Protein 8J2N (pdb70)

Radius of gyration: 27.33 Å; Cα contacts (8 Å, |Δi|>4): 962; chains: 2; bounding box: 50×62×79 Å

Organism: Mycobacterium tuberculosis (strain ATCC 25618 / H37Rv) (NCBI:txid83332)

InterPro domains:
  IPR021520 Stealth protein CR2, conserved region 2 [PF11380] (239-343)
  IPR031356 Stealth protein CR4, conserved region 4 [PF17103] (465-518)
  IPR031357 Stealth protein CR3, conserved region 3 [PF17102] (389-435)
  IPR031358 Stealth protein CR1, conserved region 1 [PF17101] (201-221)
  IPR047141 Stealth family [PTHR24045] (118-346)

Nearest PDB structures (foldseek):
  8j2n-assembly1_A  TM=1.004E+00  e=1.298E-56  Mycobacterium tuberculosis H37Rv
  8j2n-assembly2_B  TM=9.864E-01  e=3.674E-50  Mycobacterium tuberculosis H37Rv
  7sj2-assembly1_B  TM=8.442E-01  e=7.231E-21  Danio rerio
  7s6n-assembly1_B  TM=8.326E-01  e=3.386E-21  Danio rerio
  7sj2-assembly1_A  TM=7.716E-01  e=1.752E-20  Danio rerio

B-factor: mean 22.97, std 6.79, range [11.3, 56.56]

Sequence (502 aa):
FDIDMVFSWVDIDELKYALRSVNMFAPWIRRIFIATDSTPPPWLAEHPKITIVRAEDHFSDRSALPTYNSHAVESQLHHIPGLSEHFLYSNDDMFFGRPLKASMFFSPGGVTRFIELEHTAVPLRKSVLIEMEREFPEEFARTAASPFRSDTDISVTNSFYHYYALMTGRAVPQEKAKVLYVDTTSYAGLRLLPKLRKHRGYDFFCLNDGFPEVPAAQRAERVVSFLERYFPIPAPWEKFDIDMVFSWVDIDELKYALRSVNMFAPWIRRIFIATDSTPPPWLAEHPKITIVRAEDHFSDRSALPTYNSHAVESQLHHIPGLSEHFLYSNDDMFFGRPLKASMFFSPGGVTRFIEAENAARVNRQLLFDRFGQVITRHLEHTAVPLRKSVLIEMEREFPEEFARTAASPFRSDTDISVTNSFYHYYALMTGRAVPQEKAKVLYVDTTSYAGLRLLPKLRKHRGYDFFCLNDGSFPEVPAAQRAERVVSFLERYFPIPAPWEK

Structure (mmCIF, N/CA/C/O backbone):
data_8J2N
#
_entry.id   8J2N
#
_cell.length_a   79.880
_cell.length_b   41.730
_cell.length_c   100.440
_cell.angle_alpha   90.00
_cell.angle_beta   93.64
_cell.angle_gamma   90.00
#
_symmetry.space_group_name_H-M   'P 1 21 1'
#
loop_
_entity.id
_entity.type
_entity.pdbx_description
1 polymer 'Exopolysaccharide phosphotransferase CpsY'
2 water water
#
loop_
_atom_site.group_PDB
_atom_site.id
_atom_site.type_symbol
_atom_site.label_atom_id
_atom_site.label_alt_id
_atom_site.label_comp_id
_atom_site.label_asym_id
_atom_site.label_entity_id
_atom_site.label_seq_id
_atom_site.pdbx_PDB_ins_code
_atom_site.Cartn_x
_atom_site.Cartn_y
_atom_site.Cartn_z
_atom_site.occupancy
_atom_site.B_iso_or_equiv
_atom_site.auth_seq_id
_atom_site.auth_comp_id
_atom_site.auth_asym_id
_atom_site.auth_atom_id
_atom_site.pdbx_PDB_model_num
ATOM 1 N N . PHE A 1 1 ? 35.459 -11.812 33.505 1.00 20.43 201 PHE A N 1
ATOM 2 C CA . PHE A 1 1 ? 35.659 -10.558 34.229 1.00 15.63 201 PHE A CA 1
ATOM 3 C C . PHE A 1 1 ? 34.870 -10.560 35.548 1.00 15.37 201 PHE A C 1
ATOM 4 O O . PHE A 1 1 ? 33.883 -11.272 35.657 1.00 19.81 201 PHE A O 1
ATOM 12 N N . ASP A 1 2 ? 35.310 -9.747 36.517 1.00 15.70 202 ASP A N 1
ATOM 13 C CA . ASP A 1 2 ? 34.612 -9.603 37.794 1.00 15.87 202 ASP A CA 1
ATOM 14 C C . ASP A 1 2 ? 33.288 -8.851 37.633 1.00 16.24 202 ASP A C 1
ATOM 15 O O . ASP A 1 2 ? 33.166 -7.909 36.842 1.00 16.36 202 ASP A O 1
ATOM 20 N N . ILE A 1 3 ? 32.305 -9.229 38.445 1.00 14.93 203 ILE A N 1
ATOM 21 C CA . ILE A 1 3 ? 31.058 -8.466 38.533 1.00 14.25 203 ILE A CA 1
ATOM 22 C C . ILE A 1 3 ? 30.766 -8.180 39.999 1.00 16.52 203 ILE A C 1
ATOM 23 O O . ILE A 1 3 ? 30.551 -9.115 40.785 1.00 15.43 203 ILE A O 1
ATOM 28 N N . ASP A 1 4 ? 30.707 -6.893 40.357 1.00 14.42 204 ASP A N 1
ATOM 29 C CA . ASP A 1 4 ? 30.328 -6.439 41.692 1.00 15.77 204 ASP A CA 1
ATOM 30 C C . ASP A 1 4 ? 28.869 -5.992 41.704 1.00 14.69 204 ASP A C 1
ATOM 31 O O . ASP A 1 4 ? 28.210 -5.887 40.667 1.00 14.03 204 ASP A O 1
ATOM 36 N N . MET A 1 5 ? 28.359 -5.741 42.913 1.00 16.18 205 MET A N 1
ATOM 37 C CA . MET A 1 5 ? 27.017 -5.211 43.142 1.00 15.60 205 MET A CA 1
ATOM 38 C C . MET A 1 5 ? 27.087 -4.022 44.087 1.00 14.20 205 MET A C 1
ATOM 39 O O . MET A 1 5 ? 27.834 -4.045 45.071 1.00 15.46 205 MET A O 1
ATOM 44 N N . VAL A 1 6 ? 26.297 -2.994 43.801 1.00 15.13 206 VAL A N 1
ATOM 45 C CA . VAL A 1 6 ? 26.158 -1.845 44.687 1.00 14.18 206 VAL A CA 1
ATOM 46 C C . VAL A 1 6 ? 24.689 -1.709 45.059 1.00 13.50 206 VAL A C 1
ATOM 47 O O . VAL A 1 6 ? 23.838 -1.612 44.166 1.00 13.90 206 VAL A O 1
ATOM 51 N N . PHE A 1 7 ? 24.394 -1.680 46.362 1.00 13.94 207 PHE A N 1
ATOM 52 C CA . PHE A 1 7 ? 23.067 -1.339 46.873 1.00 13.80 207 PHE A CA 1
ATOM 53 C C . PHE A 1 7 ? 23.101 0.059 47.478 1.00 15.52 207 PHE A C 1
ATOM 54 O O . PHE A 1 7 ? 23.997 0.366 48.264 1.00 18.50 207 PHE A O 1
ATOM 62 N N . SER A 1 8 ? 22.121 0.887 47.145 1.00 14.71 208 SER A N 1
ATOM 63 C CA . SER A 1 8 ? 21.900 2.099 47.933 1.00 16.46 208 SER A CA 1
ATOM 64 C C . SER A 1 8 ? 20.965 1.772 49.094 1.00 20.60 208 SER A C 1
ATOM 65 O O . SER A 1 8 ? 20.122 0.872 49.010 1.00 17.86 208 SER A O 1
ATOM 68 N N . TRP A 1 9 ? 21.143 2.486 50.202 1.00 18.34 209 TRP A N 1
ATOM 69 C CA . TRP A 1 9 ? 20.381 2.175 51.402 1.00 19.29 209 TRP A CA 1
ATOM 70 C C . TRP A 1 9 ? 20.316 3.404 52.287 1.00 20.66 209 TRP A C 1
ATOM 71 O O . TRP A 1 9 ? 21.298 4.139 52.400 1.00 20.03 209 TRP A O 1
ATOM 82 N N . VAL A 1 10 ? 19.159 3.616 52.911 1.00 20.74 210 VAL A N 1
ATOM 83 C CA . VAL A 1 10 ? 19.025 4.602 53.973 1.00 22.95 210 VAL A CA 1
ATOM 84 C C . VAL A 1 10 ? 18.243 3.949 55.103 1.00 26.11 210 VAL A C 1
ATOM 85 O O . VAL A 1 10 ? 17.267 3.231 54.856 1.00 26.05 210 VAL A O 1
ATOM 89 N N . ASP A 1 11 ? 18.705 4.145 56.332 1.00 26.16 211 ASP A N 1
ATOM 90 C CA . ASP A 1 11 ? 18.001 3.585 57.478 1.00 29.71 211 ASP A CA 1
ATOM 91 C C . ASP A 1 11 ? 16.669 4.311 57.650 1.00 32.44 211 ASP A C 1
ATOM 92 O O . ASP A 1 11 ? 16.653 5.511 57.901 1.00 36.85 211 ASP A O 1
ATOM 97 N N . ILE A 1 43 ? 11.362 -4.372 59.171 1.00 37.79 243 ILE A N 1
ATOM 98 C CA . ILE A 1 43 ? 11.340 -5.353 58.087 1.00 36.40 243 ILE A CA 1
ATOM 99 C C . ILE A 1 43 ? 12.758 -5.763 57.648 1.00 36.13 243 ILE A C 1
ATOM 100 O O . ILE A 1 43 ? 12.988 -6.930 57.305 1.00 37.73 243 ILE A O 1
ATOM 105 N N . ASP A 1 44 ? 13.701 -4.816 57.680 1.00 36.65 244 ASP A N 1
ATOM 106 C CA . ASP A 1 44 ? 15.081 -5.044 57.230 1.00 34.37 244 ASP A CA 1
ATOM 107 C C . ASP A 1 44 ? 15.131 -5.601 55.807 1.00 24.81 244 ASP A C 1
ATOM 108 O O . ASP A 1 44 ? 15.754 -6.633 55.547 1.00 24.62 244 ASP A O 1
ATOM 113 N N . GLU A 1 45 ? 14.491 -4.893 54.871 1.00 24.07 245 GLU A N 1
ATOM 114 C CA . GLU A 1 45 ? 14.484 -5.342 53.481 1.00 24.37 245 GLU A CA 1
ATOM 115 C C . GLU A 1 45 ? 15.896 -5.614 52.963 1.00 20.19 245 GLU A C 1
ATOM 116 O O . GLU A 1 45 ? 16.124 -6.599 52.247 1.00 17.79 245 GLU A O 1
ATOM 122 N N . LEU A 1 46 ? 16.866 -4.771 53.336 1.00 18.29 246 LEU A N 1
ATOM 123 C CA . LEU A 1 46 ? 18.226 -4.944 52.810 1.00 16.67 246 LEU A CA 1
ATOM 124 C C . LEU A 1 46 ? 18.820 -6.290 53.219 1.00 18.85 246 LEU A C 1
ATOM 125 O O . LEU A 1 46 ? 19.522 -6.933 52.428 1.00 16.90 246 LEU A O 1
ATOM 130 N N . LYS A 1 47 ? 18.554 -6.734 54.452 1.00 17.63 247 LYS A N 1
ATOM 131 C CA . LYS A 1 47 ? 19.047 -8.036 54.890 1.00 18.36 247 LYS A CA 1
ATOM 132 C C . LYS A 1 47 ? 18.623 -9.129 53.919 1.00 15.95 247 LYS A C 1
ATOM 133 O O . LYS A 1 47 ? 19.437 -9.973 53.518 1.00 17.94 247 LYS A O 1
ATOM 139 N N . TYR A 1 48 ? 17.359 -9.101 53.494 1.00 17.01 248 TYR A N 1
ATOM 140 C CA . TYR A 1 48 ? 16.842 -10.145 52.623 1.00 17.30 248 TYR A CA 1
ATOM 141 C C . TYR A 1 48 ? 17.250 -9.930 51.175 1.00 16.95 248 TYR A C 1
ATOM 142 O O . TYR A 1 48 ? 17.488 -10.907 50.459 1.00 16.64 248 TYR A O 1
ATOM 151 N N . ALA A 1 49 ? 17.360 -8.673 50.728 1.00 15.80 249 ALA A N 1
ATOM 152 C CA . ALA A 1 49 ? 17.904 -8.428 49.395 1.00 15.52 249 ALA A CA 1
ATOM 153 C C . ALA A 1 49 ? 19.330 -8.960 49.290 1.00 17.34 249 ALA A C 1
ATOM 154 O O . ALA A 1 49 ? 19.714 -9.547 48.269 1.00 15.88 249 ALA A O 1
ATOM 156 N N . LEU A 1 50 ? 20.125 -8.800 50.352 1.00 15.65 250 LEU A N 1
ATOM 157 C CA . LEU A 1 50 ? 21.474 -9.361 50.333 1.00 16.67 250 LEU A CA 1
ATOM 158 C C . LEU A 1 50 ? 21.440 -10.894 50.381 1.00 16.87 250 LEU A C 1
ATOM 159 O O . LEU A 1 50 ? 22.258 -11.555 49.733 1.00 14.98 250 LEU A O 1
ATOM 164 N N . ARG A 1 51 ? 20.504 -11.481 51.141 1.00 15.23 251 ARG A N 1
ATOM 165 C CA . ARG A 1 51 ? 20.351 -12.934 51.101 1.00 15.48 251 ARG A CA 1
ATOM 166 C C . ARG A 1 51 ? 20.034 -13.411 49.693 1.00 15.44 251 ARG A C 1
ATOM 167 O O . ARG A 1 51 ? 20.501 -14.475 49.273 1.00 16.77 251 ARG A O 1
ATOM 175 N N . SER A 1 52 ? 19.230 -12.639 48.948 1.00 14.00 252 SER A N 1
ATOM 176 C CA . SER A 1 52 ? 18.879 -13.063 47.601 1.00 14.11 252 SER A CA 1
ATOM 177 C C . SER A 1 52 ? 20.108 -13.066 46.698 1.00 14.86 252 SER A C 1
ATOM 178 O O . SER A 1 52 ? 20.219 -13.927 45.819 1.00 14.81 252 SER A O 1
ATOM 181 N N . VAL A 1 53 ? 21.058 -12.152 46.929 1.00 14.08 253 VAL A N 1
ATOM 182 C CA . VAL A 1 53 ? 22.322 -12.207 46.186 1.00 14.41 253 VAL A CA 1
ATOM 183 C C . VAL A 1 53 ? 23.164 -13.410 46.613 1.00 16.08 253 VAL A C 1
ATOM 184 O O . VAL A 1 53 ? 23.714 -14.135 45.771 1.00 15.79 253 VAL A O 1
ATOM 188 N N . ASN A 1 54 ? 23.314 -13.622 47.924 1.00 16.65 254 ASN A N 1
ATOM 189 C CA . ASN A 1 54 ? 24.087 -14.775 48.399 1.00 16.23 254 ASN A CA 1
ATOM 190 C C . ASN A 1 54 ? 23.532 -16.092 47.860 1.00 17.11 254 ASN A C 1
ATOM 191 O O . ASN A 1 54 ? 24.294 -17.017 47.539 1.00 18.58 254 ASN A O 1
ATOM 196 N N . MET A 1 55 ? 22.199 -16.199 47.758 1.00 18.04 255 MET A N 1
ATOM 197 C CA . MET A 1 55 ? 21.565 -17.440 47.335 1.00 17.01 255 MET A CA 1
ATOM 198 C C . MET A 1 55 ? 21.594 -17.602 45.822 1.00 16.95 255 MET A C 1
ATOM 199 O O . MET A 1 55 ? 21.894 -18.694 45.318 1.00 18.36 255 MET A O 1
ATOM 204 N N . PHE A 1 56 ? 21.311 -16.532 45.075 1.00 14.62 256 PHE A N 1
ATOM 205 C CA . PHE A 1 56 ? 20.970 -16.651 43.669 1.00 13.56 256 PHE A CA 1
ATOM 206 C C . PHE A 1 56 ? 21.969 -16.016 42.707 1.00 14.99 256 PHE A C 1
ATOM 207 O O . PHE A 1 56 ? 21.822 -16.202 41.493 1.00 13.82 256 PHE A O 1
ATOM 215 N N . ALA A 1 57 ? 22.958 -15.271 43.204 1.00 14.84 257 ALA A N 1
ATOM 216 C CA . ALA A 1 57 ? 24.016 -14.689 42.372 1.00 12.98 257 ALA A CA 1
ATOM 217 C C . ALA A 1 57 ? 25.361 -14.907 43.066 1.00 16.05 257 ALA A C 1
ATOM 218 O O . ALA A 1 57 ? 26.066 -13.955 43.422 1.00 16.20 257 ALA A O 1
ATOM 220 N N . PRO A 1 58 ? 25.768 -16.170 43.248 1.00 17.20 258 PRO A N 1
ATOM 221 C CA . PRO A 1 58 ? 27.033 -16.432 43.959 1.00 18.51 258 PRO A CA 1
ATOM 222 C C . PRO A 1 58 ? 28.255 -15.951 43.201 1.00 19.72 258 PRO A C 1
ATOM 223 O O . PRO A 1 58 ? 29.330 -15.817 43.801 1.00 22.69 258 PRO A O 1
ATOM 227 N N . TRP A 1 59 ? 28.117 -15.670 41.907 1.00 16.93 259 TRP A N 1
ATOM 228 C CA . TRP A 1 59 ? 29.219 -15.179 41.089 1.00 18.30 259 TRP A CA 1
ATOM 229 C C . TRP A 1 59 ? 29.543 -13.712 41.350 1.00 19.92 259 TRP A C 1
ATOM 230 O O . TRP A 1 59 ? 30.529 -13.207 40.796 1.00 20.92 259 TRP A O 1
ATOM 241 N N . ILE A 1 60 ? 28.756 -13.013 42.175 1.00 17.85 260 ILE A N 1
ATOM 242 C CA . ILE A 1 60 ? 29.077 -11.628 42.508 1.00 15.16 260 ILE A CA 1
ATOM 243 C C . ILE A 1 60 ? 30.333 -11.591 43.372 1.00 19.45 260 ILE A C 1
ATOM 244 O O . ILE A 1 60 ? 30.464 -12.355 44.341 1.00 19.57 260 ILE A O 1
ATOM 249 N N . ARG A 1 61 ? 31.264 -10.694 43.026 1.00 16.19 261 ARG A N 1
ATOM 250 C CA . ARG A 1 61 ? 32.540 -10.597 43.741 1.00 14.71 261 ARG A CA 1
ATOM 251 C C . ARG A 1 61 ? 32.420 -9.770 45.020 1.00 18.91 261 ARG A C 1
ATOM 252 O O . ARG A 1 61 ? 32.442 -10.311 46.130 1.00 21.91 261 ARG A O 1
ATOM 260 N N . ARG A 1 62 ? 32.338 -8.449 44.881 1.00 15.96 262 ARG A N 1
ATOM 261 C CA . ARG A 1 62 ? 32.193 -7.530 46.006 1.00 17.19 262 ARG A CA 1
ATOM 262 C C . ARG A 1 62 ? 30.779 -6.961 46.030 1.00 16.75 262 ARG A C 1
ATOM 263 O O . ARG A 1 62 ? 30.204 -6.675 44.974 1.00 16.63 262 ARG A O 1
ATOM 271 N N . ILE A 1 63 ? 30.244 -6.755 47.233 1.00 15.56 263 ILE A N 1
ATOM 272 C CA . ILE A 1 63 ? 28.999 -6.013 47.426 1.00 16.53 263 ILE A CA 1
ATOM 273 C C . ILE A 1 63 ? 29.321 -4.719 48.157 1.00 17.22 263 ILE A C 1
ATOM 274 O O . ILE A 1 63 ? 29.872 -4.745 49.266 1.00 20.02 263 ILE A O 1
ATOM 279 N N . PHE A 1 64 ? 28.974 -3.590 47.544 1.00 17.31 264 PHE A N 1
ATOM 280 C CA . PHE A 1 64 ? 29.123 -2.281 48.160 1.00 17.49 264 PHE A CA 1
ATOM 281 C C . PHE A 1 64 ? 27.755 -1.798 48.627 1.00 15.98 264 PHE A C 1
ATOM 282 O O . PHE A 1 64 ? 26.764 -1.948 47.908 1.00 17.24 264 PHE A O 1
ATOM 290 N N . ILE A 1 65 ? 27.693 -1.217 49.823 1.00 17.82 265 ILE A N 1
ATOM 291 C CA . ILE A 1 65 ? 26.466 -0.583 50.304 1.00 15.67 265 ILE A CA 1
ATOM 292 C C . ILE A 1 65 ? 26.731 0.909 50.343 1.00 18.39 265 ILE A C 1
ATOM 293 O O . ILE A 1 65 ? 27.521 1.383 51.163 1.00 19.79 265 ILE A O 1
ATOM 298 N N . ALA A 1 66 ? 26.098 1.635 49.438 1.00 16.78 266 ALA A N 1
ATOM 299 C CA . ALA A 1 66 ? 26.293 3.074 49.309 1.00 15.86 266 ALA A CA 1
ATOM 300 C C . ALA A 1 66 ? 25.305 3.729 50.263 1.00 19.03 266 ALA A C 1
ATOM 301 O O . ALA A 1 66 ? 24.100 3.791 49.990 1.00 18.38 266 ALA A O 1
ATOM 303 N N . THR A 1 67 ? 25.814 4.216 51.392 1.00 18.33 267 THR A N 1
ATOM 304 C CA . THR A 1 67 ? 24.923 4.737 52.418 1.00 20.26 267 THR A CA 1
ATOM 305 C C . THR A 1 67 ? 25.677 5.703 53.314 1.00 22.10 267 THR A C 1
ATOM 306 O O . THR A 1 67 ? 26.881 5.563 53.527 1.00 21.01 267 THR A O 1
ATOM 310 N N . ASP A 1 68 ? 24.934 6.666 53.859 1.00 23.31 268 ASP A N 1
ATOM 311 C CA . ASP A 1 68 ? 25.443 7.545 54.900 1.00 24.59 268 ASP A CA 1
ATOM 312 C C . ASP A 1 68 ? 24.857 7.203 56.268 1.00 27.94 268 ASP A C 1
ATOM 313 O O . ASP A 1 68 ? 25.115 7.917 57.243 1.00 28.33 268 ASP A O 1
ATOM 318 N N . SER A 1 69 ? 24.081 6.128 56.362 1.00 23.51 269 SER A N 1
ATOM 319 C CA . SER A 1 69 ? 23.472 5.710 57.617 1.00 26.56 269 SER A CA 1
ATOM 320 C C . SER A 1 69 ? 24.432 4.846 58.430 1.00 24.09 269 SER A C 1
ATOM 321 O O . SER A 1 69 ? 25.378 4.258 57.907 1.00 27.49 269 SER A O 1
ATOM 324 N N . THR A 1 70 ? 24.170 4.764 59.732 1.00 26.44 270 THR A N 1
ATOM 325 C CA . THR A 1 70 ? 24.862 3.783 60.555 1.00 27.54 270 THR A CA 1
ATOM 326 C C . THR A 1 70 ? 24.553 2.385 60.025 1.00 27.52 270 THR A C 1
ATOM 327 O O . THR A 1 70 ? 23.386 2.091 59.728 1.00 28.68 270 THR A O 1
ATOM 331 N N . PRO A 1 71 ? 25.549 1.513 59.881 1.00 29.65 271 PRO A N 1
ATOM 332 C CA . PRO A 1 71 ? 25.276 0.176 59.365 1.00 29.01 271 PRO A CA 1
ATOM 333 C C . PRO A 1 71 ? 24.260 -0.542 60.231 1.00 28.55 271 PRO A C 1
ATOM 334 O O . PRO A 1 71 ? 24.202 -0.333 61.457 1.00 28.38 271 PRO A O 1
ATOM 338 N N . PRO A 1 72 ? 23.439 -1.403 59.634 1.00 28.89 272 PRO A N 1
ATOM 339 C CA . PRO A 1 72 ? 22.416 -2.095 60.413 1.00 29.06 272 PRO A CA 1
ATOM 340 C C . PRO A 1 72 ? 23.057 -2.968 61.474 1.00 28.08 272 PRO A C 1
ATOM 341 O O . PRO A 1 72 ? 24.168 -3.497 61.281 1.00 29.00 272 PRO A O 1
ATOM 345 N N . PRO A 1 73 ? 22.371 -3.178 62.603 1.00 29.10 273 PRO A N 1
ATOM 346 C CA . PRO A 1 73 ? 22.992 -3.937 63.698 1.00 29.90 273 PRO A CA 1
ATOM 347 C C . PRO A 1 73 ? 23.230 -5.398 63.371 1.00 28.54 273 PRO A C 1
ATOM 348 O O . PRO A 1 73 ? 24.095 -6.016 64.003 1.00 32.54 273 PRO A O 1
ATOM 352 N N . TRP A 1 74 ? 22.509 -5.969 62.405 1.00 29.73 274 TRP A N 1
ATOM 353 C CA . TRP A 1 74 ? 22.687 -7.370 62.029 1.00 28.06 274 TRP A CA 1
ATOM 354 C C . TRP A 1 74 ? 23.881 -7.590 61.106 1.00 28.39 274 TRP A C 1
ATOM 355 O O . TRP A 1 74 ? 24.195 -8.739 60.787 1.00 28.38 274 TRP A O 1
ATOM 366 N N . LEU A 1 75 ? 24.557 -6.526 60.682 1.00 27.17 275 LEU A N 1
ATOM 367 C CA . LEU A 1 75 ? 25.597 -6.608 59.666 1.00 24.13 275 LEU A CA 1
ATOM 368 C C . LEU A 1 75 ? 26.962 -6.696 60.336 1.00 29.17 275 LEU A C 1
ATOM 369 O O . LEU A 1 75 ? 27.379 -5.762 61.028 1.00 32.45 275 LEU A O 1
ATOM 374 N N . ALA A 1 76 ? 27.656 -7.805 60.119 1.00 29.63 276 ALA A N 1
ATOM 375 C CA . ALA A 1 76 ? 29.015 -7.957 60.610 1.00 29.95 276 ALA A CA 1
ATOM 376 C C . ALA A 1 76 ? 30.015 -7.433 59.587 1.00 33.28 276 ALA A C 1
ATOM 377 O O . ALA A 1 76 ? 29.706 -7.254 58.407 1.00 29.55 276 ALA A O 1
ATOM 379 N N . GLU A 1 77 ? 31.228 -7.174 60.060 1.00 34.23 277 GLU A N 1
ATOM 380 C CA . GLU A 1 77 ? 32.326 -6.906 59.146 1.00 33.18 277 GLU A CA 1
ATOM 381 C C . GLU A 1 77 ? 32.640 -8.179 58.373 1.00 29.18 277 GLU A C 1
ATOM 382 O O . GLU A 1 77 ? 32.662 -9.276 58.936 1.00 33.30 277 GLU A O 1
ATOM 388 N N . HIS A 1 78 ? 32.848 -8.035 57.066 1.00 30.43 278 HIS A N 1
ATOM 389 C CA . HIS A 1 78 ? 33.046 -9.191 56.210 1.00 24.29 278 HIS A CA 1
ATOM 390 C C . HIS A 1 78 ? 33.770 -8.736 54.957 1.00 23.97 278 HIS A C 1
ATOM 391 O O . HIS A 1 78 ? 33.438 -7.668 54.428 1.00 26.59 278 HIS A O 1
ATOM 398 N N . PRO A 1 79 ? 34.736 -9.506 54.452 1.00 25.52 279 PRO A N 1
ATOM 399 C CA . PRO A 1 79 ? 35.489 -9.056 53.262 1.00 22.64 279 PRO A CA 1
ATOM 400 C C . PRO A 1 79 ? 34.613 -8.806 52.044 1.00 25.14 279 PRO A C 1
ATOM 401 O O . PRO A 1 79 ? 34.962 -7.965 51.202 1.00 25.22 279 PRO A O 1
ATOM 405 N N . LYS A 1 80 ? 33.464 -9.482 51.939 1.00 22.29 280 LYS A N 1
ATOM 406 C CA . LYS A 1 80 ? 32.599 -9.310 50.781 1.00 24.53 280 LYS A CA 1
ATOM 407 C C . LYS A 1 80 ? 31.795 -8.008 50.817 1.00 24.93 280 LYS A C 1
ATOM 408 O O . LYS A 1 80 ? 31.321 -7.566 49.766 1.00 24.71 280 LYS A O 1
ATOM 414 N N . ILE A 1 81 ? 31.652 -7.368 51.977 1.00 20.92 281 ILE A N 1
ATOM 415 C CA . ILE A 1 81 ? 30.796 -6.192 52.132 1.00 19.03 281 ILE A CA 1
ATOM 416 C C . ILE A 1 81 ? 31.669 -4.970 52.363 1.00 20.21 281 ILE A C 1
ATOM 417 O O . ILE A 1 81 ? 32.562 -4.996 53.217 1.00 23.44 281 ILE A O 1
ATOM 422 N N . THR A 1 82 ? 31.380 -3.889 51.642 1.00 18.44 282 THR A N 1
ATOM 423 C CA . THR A 1 82 ? 32.052 -2.612 51.837 1.00 20.26 282 THR A CA 1
ATOM 424 C C . THR A 1 82 ? 31.007 -1.515 51.972 1.00 22.00 282 THR A C 1
ATOM 425 O O . THR A 1 82 ? 30.146 -1.375 51.099 1.00 21.12 282 THR A O 1
ATOM 429 N N . ILE A 1 83 ? 31.079 -0.744 53.060 1.00 20.29 283 ILE A N 1
ATOM 430 C CA . ILE A 1 83 ? 30.220 0.424 53.252 1.00 19.74 283 ILE A CA 1
ATOM 431 C C . ILE A 1 83 ? 30.895 1.630 52.617 1.00 21.71 283 ILE A C 1
ATOM 432 O O . ILE A 1 83 ? 32.073 1.903 52.882 1.00 24.47 283 ILE A O 1
ATOM 437 N N . VAL A 1 84 ? 30.148 2.364 51.791 1.00 20.33 284 VAL A N 1
ATOM 438 C CA . VAL A 1 84 ? 30.672 3.496 51.027 1.00 20.87 284 VAL A CA 1
ATOM 439 C C . VAL A 1 84 ? 29.814 4.718 51.330 1.00 21.19 284 VAL A C 1
ATOM 440 O O . VAL A 1 84 ? 28.674 4.814 50.859 1.00 20.49 284 VAL A O 1
ATOM 444 N N . ARG A 1 85 ? 30.362 5.666 52.094 1.00 22.83 285 ARG A N 1
ATOM 445 C CA . ARG A 1 85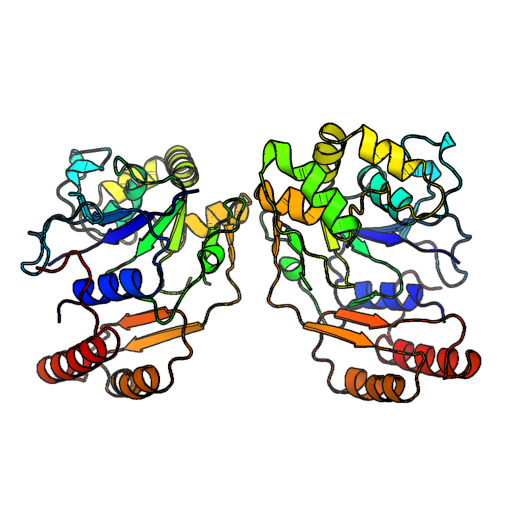 ? 29.670 6.925 52.314 1.00 23.70 285 ARG A CA 1
ATOM 446 C C . ARG A 1 85 ? 29.818 7.809 51.079 1.00 20.39 285 ARG A C 1
ATOM 447 O O . ARG A 1 85 ? 30.699 7.590 50.245 1.00 19.44 285 ARG A O 1
ATOM 455 N N . ALA A 1 86 ? 28.926 8.796 50.954 1.00 20.80 286 ALA A N 1
ATOM 456 C CA . ALA A 1 86 ? 28.964 9.686 49.795 1.00 21.24 286 ALA A CA 1
ATOM 457 C C . ALA A 1 86 ? 30.330 10.353 49.662 1.00 22.77 286 ALA A C 1
ATOM 458 O O . ALA A 1 86 ? 30.860 10.494 48.550 1.00 21.44 286 ALA A O 1
ATOM 460 N N . GLU A 1 87 ? 30.935 10.728 50.794 1.00 23.72 287 GLU A N 1
ATOM 461 C CA . GLU A 1 87 ? 32.245 11.376 50.774 1.00 25.21 287 GLU A CA 1
ATOM 462 C C . GLU A 1 87 ? 33.354 10.463 50.269 1.00 26.14 287 GLU A C 1
ATOM 463 O O . GLU A 1 87 ? 34.413 10.966 49.880 1.00 25.63 287 GLU A O 1
ATOM 469 N N . ASP A 1 88 ? 33.145 9.141 50.272 1.00 23.42 288 ASP A N 1
ATOM 470 C CA . ASP A 1 88 ? 34.132 8.203 49.759 1.00 23.77 288 ASP A CA 1
ATOM 471 C C . ASP A 1 88 ? 34.148 8.108 48.240 1.00 21.73 288 ASP A C 1
ATOM 472 O O . ASP A 1 88 ? 35.111 7.560 47.689 1.00 24.54 288 ASP A O 1
ATOM 477 N N . HIS A 1 89 ? 33.134 8.612 47.537 1.00 20.86 289 HIS A N 1
ATOM 478 C CA . HIS A 1 89 ? 33.163 8.486 46.087 1.00 20.23 289 HIS A CA 1
ATOM 479 C C . HIS A 1 89 ? 32.669 9.702 45.312 1.00 23.82 289 HIS A C 1
ATOM 480 O O . HIS A 1 89 ? 32.780 9.697 44.087 1.00 24.91 289 HIS A O 1
ATOM 487 N N . PHE A 1 90 ? 32.176 10.756 45.958 1.00 19.16 290 PHE A N 1
ATOM 488 C CA . PHE A 1 90 ? 31.695 11.895 45.185 1.00 21.33 290 PHE A CA 1
ATOM 489 C C . PHE A 1 90 ? 32.861 12.706 44.617 1.00 24.78 290 PHE A C 1
ATOM 490 O O . PHE A 1 90 ? 33.905 12.850 45.255 1.00 25.10 290 PHE A O 1
ATOM 498 N N . SER A 1 91 ? 32.676 13.223 43.397 1.00 24.49 291 SER A N 1
ATOM 499 C CA . SER A 1 91 ? 33.668 14.122 42.805 1.00 32.34 291 SER A CA 1
ATOM 500 C C . SER A 1 91 ? 33.811 15.401 43.619 1.00 32.60 291 SER A C 1
ATOM 501 O O . SER A 1 91 ? 34.927 15.853 43.901 1.00 40.78 291 SER A O 1
ATOM 504 N N . ASP A 1 92 ? 32.688 16.017 43.977 1.00 34.03 292 ASP A N 1
ATOM 505 C CA . ASP A 1 92 ? 32.661 17.351 44.563 1.00 38.34 292 ASP A CA 1
ATOM 506 C C . ASP A 1 92 ? 32.065 17.286 45.960 1.00 38.37 292 ASP A C 1
ATOM 507 O O . ASP A 1 92 ? 30.907 16.890 46.126 1.00 40.07 292 ASP A O 1
ATOM 512 N N . ARG A 1 93 ? 32.845 17.701 46.961 1.00 40.71 293 ARG A N 1
ATOM 513 C CA . ARG A 1 93 ? 32.325 17.734 48.323 1.00 42.90 293 ARG A CA 1
ATOM 514 C C . ARG A 1 93 ? 31.254 18.799 48.513 1.00 42.16 293 ARG A C 1
ATOM 515 O O . ARG A 1 93 ? 30.424 18.667 49.420 1.00 46.10 293 ARG A O 1
ATOM 523 N N . SER A 1 94 ? 31.258 19.849 47.689 1.00 44.35 294 SER A N 1
ATOM 524 C CA . SER A 1 94 ? 30.189 20.843 47.742 1.00 43.36 294 SER A CA 1
ATOM 525 C C . SER A 1 94 ? 28.819 20.202 47.557 1.00 45.57 294 SER A C 1
ATOM 526 O O . SER A 1 94 ? 27.832 20.664 48.142 1.00 48.37 294 SER A O 1
ATOM 529 N N . ALA A 1 95 ? 28.743 19.135 46.756 1.00 41.98 295 ALA A N 1
ATOM 530 C CA . ALA A 1 95 ? 27.503 18.394 46.566 1.00 36.17 295 ALA A CA 1
ATOM 531 C C . ALA A 1 95 ? 26.982 17.769 47.853 1.00 38.68 295 ALA A C 1
ATOM 532 O O . ALA A 1 95 ? 25.816 17.355 47.896 1.00 37.87 295 ALA A O 1
ATOM 534 N N . LEU A 1 96 ? 27.807 17.696 48.901 1.00 37.42 296 LEU A N 1
ATOM 535 C CA . LEU A 1 96 ? 27.422 17.028 50.127 1.00 38.27 296 LEU A CA 1
ATOM 536 C C . LEU A 1 96 ? 27.097 18.045 51.218 1.00 39.84 296 LEU A C 1
ATOM 537 O O . LEU A 1 96 ? 27.626 19.163 51.198 1.00 43.28 296 LEU A O 1
ATOM 542 N N . PRO A 1 97 ? 26.217 17.697 52.176 1.00 40.12 297 PRO A N 1
ATOM 543 C CA . PRO A 1 97 ? 25.592 16.376 52.287 1.00 37.68 297 PRO A CA 1
ATOM 544 C C . PRO A 1 97 ? 24.478 16.181 51.268 1.00 35.35 297 PRO A C 1
ATOM 545 O O . PRO A 1 97 ? 23.905 17.164 50.783 1.00 34.65 297 PRO A O 1
ATOM 549 N N . THR A 1 98 ? 24.189 14.933 50.913 1.00 28.81 298 THR A N 1
ATOM 550 C CA . THR A 1 98 ? 23.128 14.680 49.957 1.00 28.30 298 THR A CA 1
ATOM 551 C C . THR A 1 98 ? 22.074 13.768 50.559 1.00 23.88 298 THR A C 1
ATOM 552 O O . THR A 1 98 ? 22.364 12.932 51.420 1.00 27.17 298 THR A O 1
ATOM 556 N N . TYR A 1 99 ? 20.839 13.950 50.097 1.00 21.79 299 TYR A N 1
ATOM 557 C CA . TYR A 1 99 ? 19.713 13.118 50.505 1.00 23.34 299 TYR A CA 1
ATOM 558 C C . TYR A 1 99 ? 18.990 12.597 49.271 1.00 21.13 299 TYR A C 1
ATOM 559 O O . TYR A 1 99 ? 17.795 12.297 49.312 1.00 22.95 299 TYR A O 1
ATOM 568 N N . ASN A 1 100 ? 19.721 12.476 48.164 1.00 18.23 300 ASN A N 1
ATOM 569 C CA . ASN A 1 100 ? 19.146 12.236 46.847 1.00 20.73 300 ASN A CA 1
ATOM 570 C C . ASN A 1 100 ? 19.782 10.980 46.271 1.00 19.71 300 ASN A C 1
ATOM 571 O O . ASN A 1 100 ? 20.961 10.994 45.908 1.00 18.04 300 ASN A O 1
ATOM 576 N N . SER A 1 101 ? 18.999 9.896 46.164 1.00 18.59 301 SER A N 1
ATOM 577 C CA . SER A 1 101 ? 19.545 8.683 45.563 1.00 18.27 301 SER A CA 1
ATOM 578 C C . SER A 1 101 ? 20.050 8.930 44.143 1.00 18.01 301 SER A C 1
ATOM 579 O O . SER A 1 101 ? 21.013 8.286 43.715 1.00 17.80 301 SER A O 1
ATOM 582 N N . HIS A 1 102 ? 19.444 9.873 43.405 1.00 18.77 302 HIS A N 1
ATOM 583 C CA . HIS A 1 102 ? 19.921 10.156 42.051 1.00 19.03 302 HIS A CA 1
ATOM 584 C C . HIS A 1 102 ? 21.333 10.725 42.072 1.00 18.77 302 HIS A C 1
ATOM 585 O O . HIS A 1 102 ? 22.123 10.502 41.138 1.00 17.88 302 HIS A O 1
ATOM 592 N N . ALA A 1 103 ? 21.645 11.535 43.092 1.00 17.77 303 ALA A N 1
ATOM 593 C CA . ALA A 1 103 ? 22.989 12.094 43.201 1.00 17.26 303 ALA A CA 1
ATOM 594 C C . ALA A 1 103 ? 24.006 10.985 43.427 1.00 18.41 303 ALA A C 1
ATOM 595 O O . ALA A 1 103 ? 25.046 10.944 42.764 1.00 17.42 303 ALA A O 1
ATOM 597 N N . VAL A 1 104 ? 23.712 10.068 44.359 1.00 19.12 304 VAL A N 1
ATOM 598 C CA . VAL A 1 104 ? 24.590 8.921 44.580 1.00 18.81 304 VAL A CA 1
ATOM 599 C C . VAL A 1 104 ? 24.736 8.111 43.295 1.00 14.58 304 VAL A C 1
ATOM 600 O O . VAL A 1 104 ? 25.843 7.686 42.920 1.00 16.49 304 VAL A O 1
ATOM 604 N N . GLU A 1 105 ? 23.622 7.909 42.586 1.00 16.74 305 GLU A N 1
ATOM 605 C CA . GLU A 1 105 ? 23.631 7.096 41.375 1.00 16.10 305 GLU A CA 1
ATOM 606 C C . GLU A 1 105 ? 24.502 7.713 40.291 1.00 18.45 305 GLU A C 1
ATOM 607 O O . GLU A 1 105 ? 25.113 6.994 39.497 1.00 20.28 305 GLU A O 1
ATOM 613 N N . SER A 1 106 ? 24.598 9.039 40.256 1.00 16.10 306 SER A N 1
ATOM 614 C CA . SER A 1 106 ? 25.422 9.686 39.254 1.00 17.04 306 SER A CA 1
ATOM 615 C C . SER A 1 106 ? 26.916 9.553 39.535 1.00 17.25 306 SER A C 1
ATOM 616 O O . SER A 1 106 ? 27.723 9.926 38.674 1.00 19.49 306 SER A O 1
ATOM 619 N N . GLN A 1 107 ? 27.303 9.029 40.700 1.00 16.11 307 GLN A N 1
ATOM 620 C CA . GLN A 1 107 ? 28.697 8.973 41.124 1.00 16.95 307 GLN A CA 1
ATOM 621 C C . GLN A 1 107 ? 29.167 7.548 41.412 1.00 17.38 307 GLN A C 1
ATOM 622 O O . GLN A 1 107 ? 30.249 7.369 41.979 1.00 17.00 307 GLN A O 1
ATOM 628 N N . LEU A 1 108 ? 28.375 6.532 41.044 1.00 15.76 308 LEU A N 1
ATOM 629 C CA . LEU A 1 108 ? 28.722 5.159 41.398 1.00 16.75 308 LEU A CA 1
ATOM 630 C C . LEU A 1 108 ? 30.069 4.760 40.820 1.00 17.42 308 LEU A C 1
ATOM 631 O O . LEU A 1 108 ? 30.822 3.993 41.441 1.00 15.36 308 LEU A O 1
ATOM 636 N N . HIS A 1 109 ? 30.378 5.244 39.617 1.00 15.01 309 HIS A N 1
ATOM 637 C CA . HIS A 1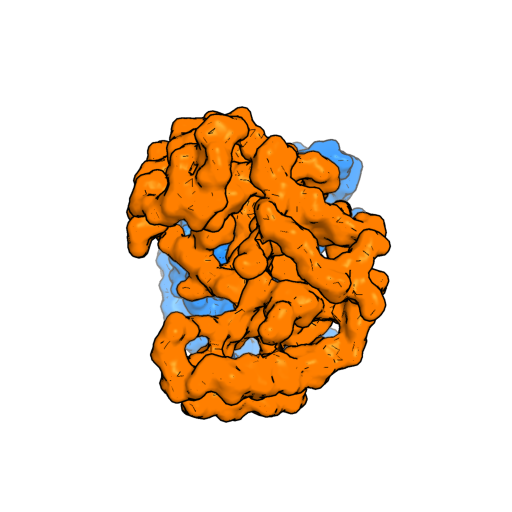 109 ? 31.580 4.774 38.935 1.00 16.68 309 HIS A CA 1
ATOM 638 C C . HIS A 1 109 ? 32.845 5.305 39.580 1.00 20.84 309 HIS A C 1
ATOM 639 O O . HIS A 1 109 ? 33.944 4.891 39.187 1.00 18.82 309 HIS A O 1
ATOM 646 N N . HIS A 1 110 ? 32.710 6.194 40.562 1.00 17.13 310 HIS A N 1
ATOM 647 C CA . HIS A 1 110 ? 33.849 6.695 41.307 1.00 16.58 310 HIS A CA 1
ATOM 648 C C . HIS A 1 110 ? 34.112 5.918 42.587 1.00 20.13 310 HIS A C 1
ATOM 649 O O . HIS A 1 110 ? 35.037 6.276 43.325 1.00 20.52 310 HIS A O 1
ATOM 656 N N . ILE A 1 111 ? 33.355 4.854 42.862 1.00 17.25 311 ILE A N 1
ATOM 657 C CA . ILE A 1 111 ? 33.580 4.074 44.074 1.00 19.38 311 ILE A CA 1
ATOM 658 C C . ILE A 1 111 ? 34.924 3.375 43.942 1.00 19.62 311 ILE A C 1
ATOM 659 O O . ILE A 1 111 ? 35.131 2.617 42.984 1.00 17.54 311 ILE A O 1
ATOM 664 N N . PRO A 1 112 ? 35.870 3.620 44.848 1.00 20.76 312 PRO A N 1
ATOM 665 C CA . PRO A 1 112 ? 37.172 2.946 44.750 1.00 20.81 312 PRO A CA 1
ATOM 666 C C . PRO A 1 112 ? 37.035 1.436 44.871 1.00 20.51 312 PRO A C 1
ATOM 667 O O . PRO A 1 112 ? 36.341 0.921 45.748 1.00 21.07 312 PRO A O 1
ATOM 671 N N . GLY A 1 113 ? 37.732 0.727 43.988 1.00 22.08 313 GLY A N 1
ATOM 672 C CA . GLY A 1 113 ? 37.734 -0.715 44.014 1.00 22.51 313 GLY A CA 1
ATOM 673 C C . GLY A 1 113 ? 36.604 -1.375 43.252 1.00 20.71 313 GLY A C 1
ATOM 674 O O . GLY A 1 113 ? 36.638 -2.596 43.075 1.00 20.33 313 GLY A O 1
ATOM 675 N N . LEU A 1 114 ? 35.614 -0.611 42.787 1.00 17.19 314 LEU A N 1
ATOM 676 C CA . LEU A 1 114 ? 34.485 -1.195 42.065 1.00 18.32 314 LEU A CA 1
ATOM 677 C C . LEU A 1 114 ? 34.955 -1.773 40.731 1.00 17.83 314 LEU A C 1
ATOM 678 O O . LEU A 1 114 ? 35.779 -1.173 40.026 1.00 17.66 314 LEU A O 1
ATOM 683 N N . SER A 1 115 ? 34.451 -2.963 40.390 1.00 15.57 315 SER A N 1
ATOM 684 C CA . SER A 1 115 ? 34.809 -3.573 39.114 1.00 14.55 315 SER A CA 1
ATOM 685 C C . SER A 1 115 ? 34.235 -2.778 37.941 1.00 17.83 315 SER A C 1
ATOM 686 O O . SER A 1 115 ? 33.262 -2.029 38.073 1.00 15.02 315 SER A O 1
ATOM 689 N N . GLU A 1 116 ? 34.864 -2.952 36.773 1.00 15.51 316 GLU A N 1
ATOM 690 C CA . GLU A 1 116 ? 34.379 -2.297 35.560 1.00 14.84 316 GLU A CA 1
ATOM 691 C C . GLU A 1 116 ? 32.932 -2.673 35.268 1.00 14.55 316 GLU A C 1
ATOM 692 O O . GLU A 1 116 ? 32.125 -1.818 34.900 1.00 14.90 316 GLU A O 1
ATOM 698 N N . HIS A 1 117 ? 32.581 -3.947 35.421 1.00 14.86 317 HIS A N 1
ATOM 699 C CA . HIS A 1 117 ? 31.219 -4.422 35.208 1.00 15.42 317 HIS A CA 1
ATOM 700 C C . HIS A 1 117 ? 30.535 -4.580 36.561 1.00 15.16 317 HIS A C 1
ATOM 701 O O . HIS A 1 117 ? 31.044 -5.300 37.426 1.00 14.68 317 HIS A O 1
ATOM 708 N N . PHE A 1 118 ? 29.388 -3.915 36.758 1.00 13.66 318 PHE A N 1
ATOM 709 C CA . PHE A 1 118 ? 28.741 -4.064 38.056 1.00 14.55 318 PHE A CA 1
ATOM 710 C C . PHE A 1 118 ? 27.232 -3.923 37.936 1.00 14.05 318 PHE A C 1
ATOM 711 O O . PHE A 1 118 ? 26.707 -3.437 36.926 1.00 13.92 318 PHE A O 1
ATOM 719 N N . LEU A 1 119 ? 26.540 -4.399 38.980 1.00 11.44 319 LEU A N 1
ATOM 720 C CA . LEU A 1 119 ? 25.104 -4.210 39.111 1.00 13.27 319 LEU A CA 1
ATOM 721 C C . LEU A 1 119 ? 24.798 -3.132 40.140 1.00 11.38 319 LEU A C 1
ATOM 722 O O . LEU A 1 119 ? 25.545 -2.930 41.102 1.00 13.47 319 LEU A O 1
ATOM 727 N N . TYR A 1 120 ? 23.660 -2.467 39.956 1.00 13.04 320 TYR A N 1
ATOM 728 C CA . TYR A 1 120 ? 23.180 -1.501 40.934 1.00 13.50 320 TYR A CA 1
ATOM 729 C C . TYR A 1 120 ? 21.738 -1.817 41.296 1.00 12.90 320 TYR A C 1
ATOM 730 O O . TYR A 1 120 ? 20.923 -2.086 40.412 1.00 14.21 320 TYR A O 1
ATOM 739 N N . SER A 1 121 ? 21.413 -1.746 42.592 1.00 12.37 321 SER A N 1
ATOM 740 C CA . SER A 1 121 ? 20.095 -2.144 43.086 1.00 12.41 321 SER A CA 1
ATOM 741 C C . SER A 1 121 ? 19.647 -1.255 44.244 1.00 16.00 321 SER A C 1
ATOM 742 O O . SER A 1 121 ? 20.471 -0.741 44.998 1.00 14.90 321 SER A O 1
ATOM 745 N N . ASN A 1 122 ? 18.325 -1.101 44.392 1.00 17.96 322 ASN A N 1
ATOM 746 C CA . ASN A 1 122 ? 17.718 -0.599 45.620 1.00 22.11 322 ASN A CA 1
ATOM 747 C C . ASN A 1 122 ? 17.480 -1.763 46.595 1.00 19.77 322 ASN A C 1
ATOM 748 O O . ASN A 1 122 ? 17.617 -2.946 46.249 1.00 17.68 322 ASN A O 1
ATOM 753 N N . ASP A 1 123 ? 17.101 -1.428 47.834 1.00 20.09 323 ASP A N 1
ATOM 754 C CA . ASP A 1 123 ? 16.957 -2.464 48.851 1.00 20.22 323 ASP A CA 1
ATOM 755 C C . ASP A 1 123 ? 15.619 -3.187 48.785 1.00 17.95 323 ASP A C 1
ATOM 756 O O . ASP A 1 123 ? 15.427 -4.166 49.518 1.00 24.18 323 ASP A O 1
ATOM 761 N N . ASP A 1 124 ? 14.708 -2.753 47.912 1.00 18.84 324 ASP A N 1
ATOM 762 C CA . ASP A 1 124 ? 13.428 -3.424 47.733 1.00 24.03 324 ASP A CA 1
ATOM 763 C C . ASP A 1 124 ? 13.372 -4.246 46.453 1.00 20.24 324 ASP A C 1
ATOM 764 O O . ASP A 1 124 ? 12.279 -4.624 46.010 1.00 18.47 324 ASP A O 1
ATOM 769 N N . MET A 1 125 ? 14.531 -4.538 45.861 1.00 17.91 325 MET A N 1
ATOM 770 C CA . MET A 1 125 ? 14.631 -5.330 44.645 1.00 16.89 325 MET A CA 1
ATOM 771 C C . MET A 1 125 ? 15.228 -6.666 45.047 1.00 14.98 325 MET A C 1
ATOM 772 O O . MET A 1 125 ? 16.194 -6.690 45.815 1.00 14.65 325 MET A O 1
ATOM 777 N N . PHE A 1 126 ? 14.652 -7.763 44.561 1.00 13.34 326 PHE A N 1
ATOM 778 C CA . PHE A 1 126 ? 15.081 -9.097 44.988 1.00 15.63 326 PHE A CA 1
ATOM 779 C C . PHE A 1 126 ? 15.321 -10.010 43.800 1.00 14.98 326 PHE A C 1
ATOM 780 O O . PHE A 1 126 ? 14.536 -10.034 42.844 1.00 16.33 326 PHE A O 1
ATOM 788 N N . PHE A 1 127 ? 16.399 -10.780 43.876 1.00 14.30 327 PHE A N 1
ATOM 789 C CA . PHE A 1 127 ? 16.551 -11.907 42.969 1.00 11.30 327 PHE A CA 1
ATOM 790 C C . PHE A 1 127 ? 15.571 -12.999 43.387 1.00 14.72 327 PHE A C 1
ATOM 791 O O . PHE A 1 127 ? 15.478 -13.339 44.571 1.00 15.08 327 PHE A O 1
ATOM 799 N N . GLY A 1 128 ? 14.824 -13.537 42.416 1.00 14.22 328 GLY A N 1
ATOM 800 C CA . GLY A 1 128 ? 13.746 -14.470 42.718 1.00 14.24 328 GLY A CA 1
ATOM 801 C C . GLY A 1 128 ? 14.093 -15.944 42.656 1.00 15.91 328 GLY A C 1
ATOM 802 O O . GLY A 1 128 ? 13.393 -16.792 43.228 1.00 15.84 328 GLY A O 1
ATOM 803 N N . ARG A 1 129 ? 15.173 -16.272 41.967 1.00 12.58 329 ARG A N 1
ATOM 804 C CA . ARG A 1 129 ? 15.564 -17.666 41.790 1.00 14.02 329 ARG A CA 1
ATOM 805 C C . ARG A 1 129 ? 16.989 -17.658 41.253 1.00 14.69 329 ARG A C 1
ATOM 806 O O . ARG A 1 129 ? 17.487 -16.581 40.895 1.00 13.85 329 ARG A O 1
ATOM 814 N N . PRO A 1 130 ? 17.677 -18.803 41.190 1.00 11.61 330 PRO A N 1
ATOM 815 C CA . PRO A 1 130 ? 19.083 -18.814 40.750 1.00 14.11 330 PRO A CA 1
ATOM 816 C C . PRO A 1 130 ? 19.265 -18.171 39.379 1.00 14.65 330 PRO A C 1
ATOM 817 O O . PRO A 1 130 ? 18.535 -18.467 38.426 1.00 14.69 330 PRO A O 1
ATOM 821 N N . LEU A 1 131 ? 20.251 -17.274 39.292 1.00 15.02 331 LEU A N 1
ATOM 822 C CA . LEU A 1 131 ? 20.528 -16.496 38.092 1.00 12.72 331 LEU A CA 1
ATOM 823 C C . LEU A 1 131 ? 21.905 -16.834 37.541 1.00 13.67 331 LEU A C 1
ATOM 824 O O . LEU A 1 131 ? 22.836 -17.115 38.297 1.00 14.33 331 LEU A O 1
ATOM 829 N N . LYS A 1 132 ? 22.028 -16.770 36.218 1.00 13.61 332 LYS A N 1
ATOM 830 C CA . LYS A 1 132 ? 23.322 -16.853 35.549 1.00 12.98 332 LYS A CA 1
ATOM 831 C C . LYS A 1 132 ? 23.853 -15.449 35.311 1.00 14.94 332 LYS A C 1
ATOM 832 O O . LYS A 1 132 ? 23.077 -14.503 35.144 1.00 15.42 332 LYS A O 1
ATOM 838 N N . ALA A 1 133 ? 25.188 -15.315 35.278 1.00 14.42 333 ALA A N 1
ATOM 839 C CA . ALA A 1 133 ? 25.758 -13.989 35.015 1.00 12.97 333 ALA A CA 1
ATOM 840 C C . ALA A 1 133 ? 25.332 -13.447 33.649 1.00 14.54 333 ALA A C 1
ATOM 841 O O . ALA A 1 133 ? 25.202 -12.223 33.480 1.00 14.53 333 ALA A O 1
ATOM 843 N N . SER A 1 134 ? 25.080 -14.329 32.675 1.00 15.57 334 SER A N 1
ATOM 844 C CA . SER A 1 134 ? 24.655 -13.896 31.346 1.00 16.62 334 SER A CA 1
ATOM 845 C C . SER A 1 134 ? 23.242 -13.318 31.315 1.00 17.39 334 SER A C 1
ATOM 846 O O . SER A 1 134 ? 22.847 -12.769 30.278 1.00 16.18 334 SER A O 1
ATOM 849 N N . MET A 1 135 ? 22.478 -13.417 32.415 1.00 14.84 335 MET A N 1
ATOM 850 C CA . MET A 1 135 ? 21.247 -12.640 32.533 1.00 15.61 335 MET A CA 1
ATOM 851 C C . MET A 1 135 ? 21.537 -11.151 32.404 1.00 15.17 335 MET A C 1
ATOM 852 O O . MET A 1 135 ? 20.712 -10.400 31.863 1.00 15.17 335 MET A O 1
ATOM 857 N N . PHE A 1 136 ? 22.736 -10.731 32.821 1.00 14.05 336 PHE A N 1
ATOM 858 C CA . PHE A 1 136 ? 23.108 -9.321 32.945 1.00 13.11 336 PHE A CA 1
ATOM 859 C C . PHE A 1 136 ? 24.221 -8.870 32.016 1.00 13.98 336 PHE A C 1
ATOM 860 O O . PHE A 1 136 ? 24.242 -7.688 31.625 1.00 14.14 336 PHE A O 1
ATOM 868 N N . PHE A 1 137 ? 25.189 -9.734 31.709 1.00 15.22 337 PHE A N 1
ATOM 869 C CA . PHE A 1 137 ? 26.330 -9.338 30.893 1.00 14.56 337 PHE A CA 1
ATOM 870 C C . PHE A 1 137 ? 26.633 -10.455 29.918 1.00 14.94 337 PHE A C 1
ATOM 871 O O . PHE A 1 137 ? 26.673 -11.620 30.316 1.00 15.70 337 PHE A O 1
ATOM 879 N N . SER A 1 138 ? 26.881 -10.110 28.656 1.00 14.41 338 SER A N 1
ATOM 880 C CA . SER A 1 138 ? 27.365 -11.134 27.744 1.00 16.23 338 SER A CA 1
ATOM 881 C C . SER A 1 138 ? 28.810 -11.485 28.093 1.00 15.41 338 SER A C 1
ATOM 882 O O . SER A 1 138 ? 29.496 -10.740 28.804 1.00 16.40 338 SER A O 1
ATOM 885 N N . PRO A 1 139 ? 29.306 -12.626 27.594 1.00 17.99 339 PRO A N 1
ATOM 886 C CA . PRO A 1 139 ? 30.727 -12.953 27.786 1.00 21.06 339 PRO A CA 1
ATOM 887 C C . PRO A 1 139 ? 31.685 -11.924 27.218 1.00 20.61 339 PRO A C 1
ATOM 888 O O . PRO A 1 139 ? 32.857 -11.906 27.624 1.00 19.99 339 PRO A O 1
ATOM 892 N N . GLY A 1 140 ? 31.241 -11.071 26.292 1.00 16.10 340 GLY A N 1
ATOM 893 C CA . GLY A 1 140 ? 32.030 -9.964 25.789 1.00 14.56 340 GLY A CA 1
ATOM 894 C C . GLY A 1 140 ? 31.790 -8.630 26.468 1.00 15.35 340 GLY A C 1
ATOM 895 O O . GLY A 1 140 ? 32.285 -7.599 25.989 1.00 16.60 340 GLY A O 1
ATOM 896 N N . GLY A 1 141 ? 31.033 -8.611 27.565 1.00 15.82 341 GLY A N 1
ATOM 897 C CA . GLY A 1 141 ? 30.830 -7.393 28.335 1.00 14.38 341 GLY A CA 1
ATOM 898 C C . GLY A 1 141 ? 29.642 -6.530 27.964 1.00 17.30 341 GLY A C 1
ATOM 899 O O . GLY A 1 141 ? 29.493 -5.444 28.536 1.00 18.35 341 GLY A O 1
ATOM 900 N N . VAL A 1 142 ? 28.810 -6.946 27.012 1.00 14.47 342 VAL A N 1
ATOM 901 C CA . VAL A 1 142 ? 27.625 -6.166 26.667 1.00 14.68 342 VAL A CA 1
ATOM 902 C C . VAL A 1 142 ? 26.603 -6.286 27.791 1.00 15.02 342 VAL A C 1
ATOM 903 O O . VAL A 1 142 ? 26.274 -7.393 28.226 1.00 16.42 342 VAL A O 1
ATOM 907 N N . THR A 1 143 ? 26.096 -5.155 28.272 1.00 13.44 343 THR A N 1
ATOM 908 C CA . THR A 1 143 ? 25.093 -5.217 29.337 1.00 13.71 343 THR A CA 1
ATOM 909 C C . THR A 1 143 ? 23.710 -5.557 28.777 1.00 14.75 343 THR A C 1
ATOM 910 O O . THR A 1 143 ? 23.391 -5.274 27.617 1.00 14.79 343 THR A O 1
ATOM 914 N N . ARG A 1 144 ? 22.903 -6.237 29.602 1.00 15.23 344 ARG A N 1
ATOM 915 C CA . ARG A 1 144 ? 21.571 -6.723 29.226 1.00 13.65 344 ARG A CA 1
ATOM 916 C C . ARG A 1 144 ? 20.565 -6.099 30.184 1.00 16.34 344 ARG A C 1
ATOM 917 O O . ARG A 1 144 ? 20.423 -6.562 31.320 1.00 17.83 344 ARG A O 1
ATOM 925 N N . PHE A 1 145 ? 19.859 -5.062 29.742 1.00 16.81 345 PHE A N 1
ATOM 926 C CA . PHE A 1 145 ? 18.897 -4.411 30.628 1.00 17.68 345 PHE A CA 1
ATOM 927 C C . PHE A 1 145 ? 17.472 -4.892 30.348 1.00 19.86 345 PHE A C 1
ATOM 928 O O . PHE A 1 145 ? 17.096 -5.169 29.207 1.00 19.64 345 PHE A O 1
ATOM 936 N N . ILE A 1 146 ? 16.666 -4.966 31.406 1.00 21.67 346 ILE A N 1
ATOM 937 C CA . ILE A 1 146 ? 15.315 -5.517 31.316 1.00 24.59 346 ILE A CA 1
ATOM 938 C C . ILE A 1 146 ? 14.333 -4.385 31.065 1.00 28.98 346 ILE A C 1
ATOM 939 O O . ILE A 1 146 ? 14.151 -3.510 31.918 1.00 27.33 346 ILE A O 1
ATOM 944 N N . GLU A 1 147 ? 13.682 -4.415 29.903 1.00 30.16 347 GLU A N 1
ATOM 945 C CA . GLU A 1 147 ? 12.782 -3.338 29.501 1.00 31.80 347 GLU A CA 1
ATOM 946 C C . GLU A 1 147 ? 11.342 -3.580 29.954 1.00 36.10 347 GLU A C 1
ATOM 947 O O . GLU A 1 147 ? 10.614 -2.617 30.213 1.00 39.37 347 GLU A O 1
ATOM 953 N N . LEU A 1 187 ? 12.377 0.536 31.477 1.00 37.59 387 LEU A N 1
ATOM 954 C CA . LEU A 1 187 ? 13.078 -0.505 32.234 1.00 28.09 387 LEU A CA 1
ATOM 955 C C . LEU A 1 187 ? 12.249 -1.059 33.394 1.00 31.20 387 LEU A C 1
ATOM 956 O O . LEU A 1 187 ? 11.467 -0.343 34.023 1.00 31.68 387 LEU A O 1
ATOM 961 N N . GLU A 1 188 ? 12.435 -2.342 33.678 1.00 29.52 388 GLU A N 1
ATOM 962 C CA . GLU A 1 188 ? 11.816 -2.954 34.840 1.00 27.26 388 GLU A CA 1
ATOM 963 C C . GLU A 1 188 ? 12.568 -2.561 36.107 1.00 27.76 388 GLU A C 1
ATOM 964 O O . GLU A 1 188 ? 13.730 -2.148 36.069 1.00 24.67 388 GLU A O 1
ATOM 970 N N . HIS A 1 189 ? 11.883 -2.698 37.244 1.00 23.92 389 HIS A N 1
ATOM 971 C CA . HIS A 1 189 ? 12.427 -2.311 38.548 1.00 25.83 389 HIS A CA 1
ATOM 972 C C . HIS A 1 189 ? 13.262 -3.478 39.088 1.00 23.58 389 HIS A C 1
ATOM 973 O O . HIS A 1 189 ? 12.869 -4.218 39.991 1.00 23.44 389 HIS A O 1
ATOM 980 N N . THR A 1 190 ? 14.425 -3.666 38.471 1.00 19.53 390 THR A N 1
ATOM 981 C CA . THR A 1 190 ? 15.344 -4.734 38.841 1.00 19.26 390 THR A CA 1
ATOM 982 C C . THR A 1 190 ? 16.743 -4.143 38.956 1.00 18.21 390 THR A C 1
ATOM 983 O O . THR A 1 190 ? 16.980 -2.989 38.575 1.00 18.80 390 THR A O 1
ATOM 987 N N . ALA A 1 191 ? 17.675 -4.933 39.502 1.00 17.41 391 ALA A N 1
ATOM 988 C CA . ALA A 1 191 ? 19.082 -4.543 39.455 1.00 16.25 391 ALA A CA 1
ATOM 989 C C . ALA A 1 191 ? 19.471 -4.260 38.013 1.00 17.94 391 ALA A C 1
ATOM 990 O O . ALA A 1 191 ? 19.027 -4.956 37.094 1.00 19.50 391 ALA A O 1
ATOM 992 N N . VAL A 1 192 ? 20.279 -3.222 37.806 1.00 14.74 392 VAL A N 1
ATOM 993 C CA . VAL A 1 192 ? 20.663 -2.839 36.449 1.00 15.89 392 VAL A CA 1
ATOM 994 C C . VAL A 1 192 ? 22.151 -3.082 36.242 1.00 15.97 392 VAL A C 1
ATOM 995 O O . VAL A 1 192 ? 22.961 -2.839 37.150 1.00 14.75 392 VAL A O 1
ATOM 999 N N . PRO A 1 193 ? 22.549 -3.575 35.067 1.00 13.85 393 PRO A N 1
ATOM 1000 C CA . PRO A 1 193 ? 23.970 -3.754 34.760 1.00 12.00 393 PRO A CA 1
ATOM 1001 C C . PRO A 1 193 ? 24.571 -2.492 34.158 1.00 13.72 393 PRO A C 1
ATOM 1002 O O . PRO A 1 193 ? 23.988 -1.845 33.283 1.00 15.06 393 PRO A O 1
ATOM 1006 N N . LEU A 1 194 ? 25.762 -2.152 34.645 1.00 12.58 394 LEU A N 1
ATOM 1007 C CA . LEU A 1 194 ? 26.438 -0.907 34.296 1.00 12.98 394 LEU A CA 1
ATOM 1008 C C . LEU A 1 194 ? 27.910 -1.179 34.041 1.00 14.17 394 LEU A C 1
ATOM 1009 O O . LEU A 1 194 ? 28.457 -2.196 34.472 1.00 13.84 394 LEU A O 1
ATOM 1014 N N . ARG A 1 195 ? 28.567 -0.229 33.376 1.00 14.77 395 ARG A N 1
ATOM 1015 C CA . ARG A 1 195 ? 30.010 -0.281 33.165 1.00 14.59 395 ARG A CA 1
ATOM 1016 C C . ARG A 1 195 ? 30.619 1.043 33.590 1.00 13.69 395 ARG A C 1
ATOM 1017 O O . ARG A 1 195 ? 30.128 2.110 33.197 1.00 15.86 395 ARG A O 1
ATOM 1025 N N . LYS A 1 196 ? 31.688 0.967 34.395 1.00 14.40 396 LYS A N 1
ATOM 1026 C CA . LYS A 1 196 ? 32.372 2.179 34.841 1.00 15.89 396 LYS A CA 1
ATOM 1027 C C . LYS A 1 196 ? 32.874 3.001 33.662 1.00 16.68 396 LYS A C 1
ATOM 1028 O O . LYS A 1 196 ? 32.714 4.232 33.644 1.00 16.16 396 LYS A O 1
ATOM 1034 N N . SER A 1 197 ? 33.493 2.345 32.669 1.00 17.22 397 SER A N 1
ATOM 1035 C CA . SER A 1 197 ? 34.060 3.100 31.557 1.00 16.73 397 SER A CA 1
ATOM 1036 C C . SER A 1 197 ? 32.988 3.854 30.775 1.00 17.19 397 SER A C 1
ATOM 1037 O O . SER A 1 197 ? 33.238 4.974 30.298 1.00 16.10 397 SER A O 1
ATOM 1040 N N . VAL A 1 198 ? 31.790 3.278 30.640 1.00 16.82 398 VAL A N 1
ATOM 1041 C CA . VAL A 1 198 ? 30.733 3.972 29.917 1.00 14.46 398 VAL A CA 1
ATOM 1042 C C . VAL A 1 198 ? 30.201 5.141 30.746 1.00 17.00 398 VAL A C 1
ATOM 1043 O O . VAL A 1 198 ? 29.900 6.220 30.209 1.00 17.54 398 VAL A O 1
ATOM 1047 N N . LEU A 1 199 ? 30.086 4.953 32.066 1.00 14.80 399 LEU A N 1
ATOM 1048 C CA . LEU A 1 199 ? 29.684 6.067 32.929 1.00 13.78 399 LEU A CA 1
ATOM 1049 C C . LEU A 1 199 ? 30.707 7.202 32.902 1.00 15.93 399 LEU A C 1
ATOM 1050 O O . LEU A 1 199 ? 30.325 8.376 32.898 1.00 15.37 399 LEU A O 1
ATOM 1055 N N . ILE A 1 200 ? 32.011 6.877 32.915 1.00 16.76 400 ILE A N 1
ATOM 1056 C CA . ILE A 1 200 ? 33.042 7.916 32.769 1.00 15.32 400 ILE A CA 1
ATOM 1057 C C . ILE A 1 200 ? 32.819 8.707 31.492 1.00 18.03 400 ILE A C 1
ATOM 1058 O O . ILE A 1 200 ? 32.903 9.947 31.479 1.00 16.05 400 ILE A O 1
ATOM 1063 N N . GLU A 1 201 ? 32.535 7.996 30.397 1.00 16.12 401 GLU A N 1
ATOM 1064 C CA . GLU A 1 201 ? 32.283 8.636 29.115 1.00 16.56 401 GLU A CA 1
ATOM 1065 C C . GLU A 1 201 ? 31.048 9.528 29.167 1.00 18.87 401 GLU A C 1
ATOM 1066 O O . GLU A 1 201 ? 31.083 10.660 28.670 1.00 16.91 401 GLU A O 1
ATOM 1072 N N . MET A 1 202 ? 29.937 9.047 29.753 1.00 15.32 402 MET A N 1
ATOM 1073 C CA . MET A 1 202 ? 28.780 9.941 29.820 1.00 15.77 402 MET A CA 1
ATOM 1074 C C . MET A 1 202 ? 29.031 11.138 30.721 1.00 15.27 402 MET A C 1
ATOM 1075 O O . MET A 1 202 ? 28.533 12.223 30.423 1.00 16.52 402 MET A O 1
ATOM 1080 N N . GLU A 1 203 ? 29.805 10.983 31.794 1.00 14.71 403 GLU A N 1
ATOM 1081 C CA . GLU A 1 203 ? 30.080 12.148 32.636 1.00 16.62 403 GLU A CA 1
ATOM 1082 C C . GLU A 1 203 ? 30.888 13.187 31.876 1.00 18.39 403 GLU A C 1
ATOM 1083 O O . GLU A 1 203 ? 30.689 14.397 32.063 1.00 17.03 403 GLU A O 1
ATOM 1089 N N . ARG A 1 204 ? 31.772 12.735 30.994 1.00 16.87 404 ARG A N 1
ATOM 1090 C CA . ARG A 1 204 ? 32.549 13.668 30.186 1.00 14.99 404 ARG A CA 1
ATOM 1091 C C . ARG A 1 204 ? 31.675 14.349 29.139 1.00 18.26 404 ARG A C 1
ATOM 1092 O O . ARG A 1 204 ? 31.857 15.537 28.849 1.00 18.61 404 ARG A O 1
ATOM 1100 N N . GLU A 1 205 ? 30.718 13.622 28.565 1.00 15.59 405 GLU A N 1
ATOM 1101 C CA . GLU A 1 205 ? 29.878 14.153 27.498 1.00 17.09 405 GLU A CA 1
ATOM 1102 C C . GLU A 1 205 ? 28.719 15.005 28.002 1.00 16.62 405 GLU A C 1
ATOM 1103 O O . GLU A 1 205 ? 28.209 15.835 27.241 1.00 19.00 405 GLU A O 1
ATOM 1109 N N . PHE A 1 206 ? 28.283 14.806 29.245 1.00 17.02 406 PHE A N 1
ATOM 1110 C CA . PHE A 1 206 ? 27.195 15.579 29.848 1.00 17.45 406 PHE A CA 1
ATOM 1111 C C . PHE A 1 206 ? 27.662 16.153 31.179 1.00 17.30 406 PHE A C 1
ATOM 1112 O O . PHE A 1 206 ? 27.074 15.894 32.240 1.00 15.88 406 PHE A O 1
ATOM 1120 N N . PRO A 1 207 ? 28.723 16.971 31.152 1.00 17.35 407 PRO A N 1
ATOM 1121 C CA . PRO A 1 207 ? 29.353 17.391 32.413 1.00 15.71 407 PRO A CA 1
ATOM 1122 C C . PRO A 1 207 ? 28.445 18.265 33.270 1.00 16.69 407 PRO A C 1
ATOM 1123 O O . PRO A 1 207 ? 28.443 18.124 34.500 1.00 16.76 407 PRO A O 1
ATOM 1127 N N . GLU A 1 208 ? 27.650 19.147 32.659 1.00 16.44 408 GLU A N 1
ATOM 1128 C CA . GLU A 1 208 ? 26.776 20.001 33.458 1.00 17.97 408 GLU A CA 1
ATOM 1129 C C . GLU A 1 208 ? 25.664 19.195 34.121 1.00 19.09 408 GLU A C 1
ATOM 1130 O O . GLU A 1 208 ? 25.272 19.487 35.254 1.00 17.72 408 GLU A O 1
ATOM 1136 N N . GLU A 1 209 ? 25.134 18.179 33.429 1.00 17.39 409 GLU A N 1
ATOM 1137 C CA . GLU A 1 209 ? 24.058 17.381 34.013 1.00 17.10 409 GLU A CA 1
ATOM 1138 C C . GLU A 1 209 ? 24.569 16.499 35.141 1.00 19.01 409 GLU A C 1
ATOM 1139 O O . GLU A 1 209 ? 23.901 16.349 36.173 1.00 16.09 409 GLU A O 1
ATOM 1145 N N . PHE A 1 210 ? 25.737 15.870 34.955 1.00 17.14 410 PHE A N 1
ATOM 1146 C CA . PHE A 1 210 ? 26.303 15.062 36.027 1.00 16.38 410 PHE A CA 1
ATOM 1147 C C . PHE A 1 210 ? 26.665 15.920 37.230 1.00 18.24 410 PHE A C 1
ATOM 1148 O O . PHE A 1 210 ? 26.416 15.532 38.373 1.00 17.19 410 PHE A O 1
ATOM 1156 N N . ALA A 1 211 ? 27.226 17.109 36.996 1.00 17.62 411 ALA A N 1
ATOM 1157 C CA . ALA A 1 211 ? 27.570 17.976 38.115 1.00 16.99 411 ALA A CA 1
ATOM 1158 C C . ALA A 1 211 ? 26.325 18.437 38.857 1.00 15.90 411 ALA A C 1
ATOM 1159 O O . ALA A 1 211 ? 26.313 18.475 40.090 1.00 16.80 411 ALA A O 1
ATOM 1161 N N . ARG A 1 212 ? 25.283 18.825 38.121 1.00 14.77 412 ARG A N 1
ATOM 1162 C CA . ARG A 1 212 ? 24.087 19.342 38.773 1.00 13.92 412 ARG A CA 1
ATOM 1163 C C . ARG A 1 212 ? 23.375 18.247 39.553 1.00 16.02 412 ARG A C 1
ATOM 1164 O O . ARG A 1 212 ? 22.968 18.456 40.703 1.00 17.34 412 ARG A O 1
ATOM 1172 N N . THR A 1 213 ? 23.254 17.060 38.960 1.00 13.98 413 THR A N 1
ATOM 1173 C CA . THR A 1 213 ? 22.577 15.969 39.653 1.00 15.13 413 THR A CA 1
ATOM 1174 C C . THR A 1 213 ? 23.352 15.541 40.896 1.00 15.66 413 THR A C 1
ATOM 1175 O O . THR A 1 213 ? 22.755 15.344 41.958 1.00 17.53 413 THR A O 1
ATOM 1179 N N . ALA A 1 214 ? 24.679 15.422 40.801 1.00 15.79 414 ALA A N 1
ATOM 1180 C CA . ALA A 1 214 ? 25.461 15.084 41.988 1.00 16.41 414 ALA A CA 1
ATOM 1181 C C . ALA A 1 214 ? 25.270 16.122 43.088 1.00 21.03 414 ALA A C 1
ATOM 1182 O O . ALA A 1 214 ? 25.259 15.786 44.281 1.00 18.18 414 ALA A O 1
ATOM 1184 N N . ALA A 1 215 ? 25.112 17.389 42.707 1.00 17.18 415 ALA A N 1
ATOM 1185 C CA . ALA A 1 215 ? 24.974 18.461 43.680 1.00 16.34 415 ALA A CA 1
ATOM 1186 C C . ALA A 1 215 ? 23.523 18.781 44.022 1.00 20.09 415 ALA A C 1
ATOM 1187 O O . ALA A 1 215 ? 23.259 19.831 44.613 1.00 20.66 415 ALA A O 1
ATOM 1189 N N . SER A 1 216 ? 22.576 17.915 43.668 1.00 18.20 416 SER A N 1
ATOM 1190 C CA . SER A 1 216 ? 21.178 18.168 43.996 1.00 18.87 416 SER A CA 1
ATOM 1191 C C . SER A 1 216 ? 20.824 17.428 45.274 1.00 20.53 416 SER A C 1
ATOM 1192 O O . SER A 1 216 ? 20.662 16.196 45.248 1.00 19.18 416 SER A O 1
ATOM 1195 N N . PRO A 1 217 ? 20.699 18.118 46.414 1.00 18.10 417 PRO A N 1
ATOM 1196 C CA . PRO A 1 217 ? 20.565 17.408 47.695 1.00 19.93 417 PRO A CA 1
ATOM 1197 C C . PRO A 1 217 ? 19.266 16.649 47.845 1.00 19.21 417 PRO A C 1
ATOM 1198 O O . PRO A 1 217 ? 19.201 15.736 48.674 1.00 21.14 417 PRO A O 1
ATOM 1202 N N . PHE A 1 218 ? 18.232 16.975 47.082 1.00 19.28 418 PHE A N 1
ATOM 1203 C CA . PHE A 1 218 ? 16.976 16.243 47.139 1.00 19.90 418 PHE A CA 1
ATOM 1204 C C . PHE A 1 218 ? 16.534 15.852 45.734 1.00 22.39 418 PHE A C 1
ATOM 1205 O O . PHE A 1 218 ? 16.818 16.555 44.761 1.00 20.73 418 PHE A O 1
ATOM 1213 N N . ARG A 1 219 ? 15.858 14.706 45.636 1.00 20.27 419 ARG A N 1
ATOM 1214 C CA . ARG A 1 219 ? 15.279 14.264 44.368 1.00 22.90 419 ARG A CA 1
ATOM 1215 C C . ARG A 1 219 ? 14.561 15.402 43.647 1.00 21.87 419 ARG A C 1
ATOM 1216 O O . ARG A 1 219 ? 13.704 16.088 44.225 1.00 19.81 419 ARG A O 1
ATOM 1224 N N . SER A 1 220 ? 14.910 15.598 42.371 1.00 20.10 420 SER A N 1
ATOM 1225 C CA . SER A 1 220 ? 14.430 16.732 41.592 1.00 18.37 420 SER A CA 1
ATOM 1226 C C . SER A 1 220 ? 14.097 16.313 40.167 1.00 20.74 420 SER A C 1
ATOM 1227 O O . SER A 1 220 ? 14.737 15.422 39.598 1.00 23.42 420 SER A O 1
ATOM 1230 N N . ASP A 1 221 ? 13.095 16.985 39.587 1.00 20.14 421 ASP A N 1
ATOM 1231 C CA . ASP A 1 221 ? 12.769 16.797 38.176 1.00 23.30 421 ASP A CA 1
ATOM 1232 C C . ASP A 1 221 ? 13.949 17.100 37.266 1.00 22.73 421 ASP A C 1
ATOM 1233 O O . ASP A 1 221 ? 13.971 16.634 36.124 1.00 25.47 421 ASP A O 1
ATOM 1238 N N . THR A 1 222 ? 14.902 17.908 37.727 1.00 20.10 422 THR A N 1
ATOM 1239 C CA . THR A 1 222 ? 16.082 18.236 36.940 1.00 19.95 422 THR A CA 1
ATOM 1240 C C . THR A 1 222 ? 17.129 17.125 36.940 1.00 19.60 422 THR A C 1
ATOM 1241 O O . THR A 1 222 ? 18.062 17.184 36.132 1.00 19.00 422 THR A O 1
ATOM 1245 N N . ASP A 1 223 ? 16.994 16.117 37.807 1.00 18.59 423 ASP A N 1
ATOM 1246 C CA . ASP A 1 223 ? 17.973 15.044 37.876 1.00 19.43 423 ASP A CA 1
ATOM 1247 C C . ASP A 1 223 ? 18.006 14.275 36.563 1.00 22.12 423 ASP A C 1
ATOM 1248 O O . ASP A 1 223 ? 16.964 14.002 35.961 1.00 23.22 423 ASP A O 1
ATOM 1253 N N . ILE A 1 224 ? 19.205 13.915 36.118 1.00 19.72 424 ILE A N 1
ATOM 1254 C CA . ILE A 1 224 ? 19.317 12.875 35.101 1.00 19.94 424 ILE A CA 1
ATOM 1255 C C . ILE A 1 224 ? 19.129 11.524 35.773 1.00 23.02 424 ILE A C 1
ATOM 1256 O O . ILE A 1 224 ? 19.597 11.303 36.898 1.00 24.03 424 ILE A O 1
ATOM 1261 N N . SER A 1 225 ? 18.394 10.634 35.098 1.00 23.79 425 SER A N 1
ATOM 1262 C CA . SER A 1 225 ? 18.021 9.324 35.642 1.00 24.32 425 SER A CA 1
ATOM 1263 C C . SER A 1 225 ? 18.997 8.289 35.098 1.00 24.56 425 SER A C 1
ATOM 1264 O O . SER A 1 225 ? 18.672 7.500 34.212 1.00 24.55 425 SER A O 1
ATOM 1267 N N . VAL A 1 226 ? 20.208 8.297 35.660 1.00 25.10 426 VAL A N 1
ATOM 1268 C CA . VAL A 1 226 ? 21.320 7.548 35.076 1.00 22.53 426 VAL A CA 1
ATOM 1269 C C . VAL A 1 226 ? 21.020 6.057 35.090 1.00 24.38 426 VAL A C 1
ATOM 1270 O O . VAL A 1 226 ? 21.006 5.394 34.045 1.00 24.22 426 VAL A O 1
ATOM 1274 N N . THR A 1 227 ? 20.772 5.510 36.276 1.00 20.55 427 THR A N 1
ATOM 1275 C CA . THR A 1 227 ? 20.798 4.058 36.393 1.00 22.05 427 THR A CA 1
ATOM 1276 C C . THR A 1 227 ? 19.523 3.417 35.884 1.00 25.24 427 THR A C 1
ATOM 1277 O O . THR A 1 227 ? 19.550 2.263 35.444 1.00 27.36 427 THR A O 1
ATOM 1281 N N . ASN A 1 228 ? 18.399 4.115 35.937 1.00 24.30 428 ASN A N 1
ATOM 1282 C CA . ASN A 1 228 ? 17.158 3.493 35.526 1.00 25.15 428 ASN A CA 1
ATOM 1283 C C . ASN A 1 228 ? 16.740 3.826 34.099 1.00 29.19 428 ASN A C 1
ATOM 1284 O O . ASN A 1 228 ? 15.738 3.282 33.627 1.00 29.05 428 ASN A O 1
ATOM 1289 N N . SER A 1 229 ? 17.496 4.667 33.378 1.00 25.45 429 SER A N 1
ATOM 1290 C CA . SER A 1 229 ? 17.077 4.999 32.024 1.00 21.46 429 SER A CA 1
ATOM 1291 C C . SER A 1 229 ? 18.213 5.518 31.141 1.00 23.99 429 SER A C 1
ATOM 1292 O O . SER A 1 229 ? 18.576 4.882 30.143 1.00 22.14 429 SER A O 1
ATOM 1295 N N . PHE A 1 230 ? 18.775 6.675 31.510 1.00 19.13 430 PHE A N 1
ATOM 1296 C CA . PHE A 1 230 ? 19.727 7.378 30.648 1.00 21.61 430 PHE A CA 1
ATOM 1297 C C . PHE A 1 230 ? 20.922 6.503 30.270 1.00 21.43 430 PHE A C 1
ATOM 1298 O O . PHE A 1 230 ? 21.328 6.471 29.098 1.00 22.80 430 PHE A O 1
ATOM 1306 N N . TYR A 1 231 ? 21.517 5.801 31.242 1.00 19.26 431 TYR A N 1
ATOM 1307 C CA . TYR A 1 231 ? 22.651 4.935 30.924 1.00 18.90 431 TYR A CA 1
ATOM 1308 C C . TYR A 1 231 ? 22.284 3.966 29.804 1.00 20.77 431 TYR A C 1
ATOM 1309 O O . TYR A 1 231 ? 23.035 3.794 28.839 1.00 18.27 431 TYR A O 1
ATOM 1318 N N . HIS A 1 232 ? 21.130 3.313 29.934 1.00 19.06 432 HIS A N 1
ATOM 1319 C CA . HIS A 1 232 ? 20.797 2.220 29.031 1.00 18.49 432 HIS A CA 1
ATOM 1320 C C . HIS A 1 232 ? 20.512 2.731 27.628 1.00 19.46 432 HIS A C 1
ATOM 1321 O O . HIS A 1 232 ? 20.920 2.104 26.649 1.00 19.04 432 HIS A O 1
ATOM 1328 N N . TYR A 1 233 ? 19.876 3.902 27.511 1.00 19.28 433 TYR A N 1
ATOM 1329 C CA . TYR A 1 233 ? 19.671 4.499 26.194 1.00 20.21 433 TYR A CA 1
ATOM 1330 C C . TYR A 1 233 ? 20.998 4.878 25.545 1.00 19.72 433 TYR A C 1
ATOM 1331 O O . TYR A 1 233 ? 21.210 4.642 24.347 1.00 18.90 433 TYR A O 1
ATOM 1340 N N . TYR A 1 234 ? 21.897 5.482 26.324 1.00 16.60 434 TYR A N 1
ATOM 1341 C CA . TYR A 1 234 ? 23.211 5.847 25.821 1.00 14.08 434 TYR A CA 1
ATOM 1342 C C . TYR A 1 234 ? 23.995 4.609 25.405 1.00 16.54 434 TYR A C 1
ATOM 1343 O O . TYR A 1 234 ? 24.585 4.574 24.319 1.00 17.63 434 TYR A O 1
ATOM 1352 N N . ALA A 1 235 ? 23.997 3.581 26.259 1.00 15.60 435 ALA A N 1
ATOM 1353 C CA . ALA A 1 235 ? 24.732 2.351 25.951 1.00 18.91 435 ALA A CA 1
ATOM 1354 C C . ALA A 1 235 ? 24.087 1.590 24.795 1.00 17.16 435 ALA A C 1
ATOM 1355 O O . ALA A 1 235 ? 24.795 1.034 23.945 1.00 17.66 435 ALA A O 1
ATOM 1357 N N . LEU A 1 236 ? 22.756 1.573 24.729 1.00 17.02 436 LEU A N 1
ATOM 1358 C CA . LEU A 1 236 ? 22.078 0.966 23.581 1.00 16.77 436 LEU A CA 1
ATOM 1359 C C . LEU A 1 236 ? 22.538 1.601 22.272 1.00 17.70 436 LEU A C 1
ATOM 1360 O O . LEU A 1 236 ? 22.941 0.904 21.334 1.00 19.10 436 LEU A O 1
ATOM 1365 N N . MET A 1 237 ? 22.476 2.936 22.192 1.00 17.58 437 MET A N 1
ATOM 1366 C CA . MET A 1 237 ? 22.765 3.622 20.938 1.00 17.55 437 MET A CA 1
ATOM 1367 C C . MET A 1 237 ? 24.235 3.516 20.545 1.00 20.84 437 MET A C 1
ATOM 1368 O O . MET A 1 237 ? 24.551 3.574 19.354 1.00 24.90 437 MET A O 1
ATOM 1373 N N . THR A 1 238 ? 25.146 3.357 21.510 1.00 17.92 438 THR A N 1
ATOM 1374 C CA . THR A 1 238 ? 26.568 3.251 21.218 1.00 20.94 438 THR A CA 1
ATOM 1375 C C . THR A 1 238 ? 27.059 1.802 21.200 1.00 18.17 438 THR A C 1
ATOM 1376 O O . THR A 1 238 ? 28.272 1.568 21.245 1.00 20.30 438 THR A O 1
ATOM 1380 N N . GLY A 1 239 ? 26.146 0.829 21.143 1.00 17.35 439 GLY A N 1
ATOM 1381 C CA . GLY A 1 239 ? 26.535 -0.552 20.882 1.00 16.58 439 GLY A CA 1
ATOM 1382 C C . GLY A 1 239 ? 27.114 -1.301 22.056 1.00 18.33 439 GLY A C 1
ATOM 1383 O O . GLY A 1 239 ? 27.868 -2.267 21.861 1.00 18.18 439 GLY A O 1
ATOM 1384 N N . ARG A 1 240 ? 26.798 -0.889 23.277 1.00 17.18 440 ARG A N 1
ATOM 1385 C CA . ARG A 1 240 ? 27.388 -1.512 24.447 1.00 18.37 440 ARG A CA 1
ATOM 1386 C C . ARG A 1 240 ? 26.340 -2.134 25.355 1.00 15.90 440 ARG A C 1
ATOM 1387 O O . ARG A 1 240 ? 26.697 -2.781 26.347 1.00 17.36 440 ARG A O 1
ATOM 1395 N N . ALA A 1 241 ? 25.066 -2.023 24.994 1.00 14.42 441 ALA A N 1
ATOM 1396 C CA . ALA A 1 241 ? 23.974 -2.638 25.739 1.00 15.24 441 ALA A CA 1
ATOM 1397 C C . ALA A 1 241 ? 22.926 -3.157 24.764 1.00 18.13 441 ALA A C 1
ATOM 1398 O O . ALA A 1 241 ? 22.719 -2.593 23.687 1.00 16.66 441 ALA A O 1
ATOM 1400 N N . VAL A 1 242 ? 22.246 -4.227 25.166 1.00 14.28 442 VAL A N 1
ATOM 1401 C CA . VAL A 1 242 ? 21.161 -4.801 24.380 1.00 15.17 442 VAL A CA 1
ATOM 1402 C C . VAL A 1 242 ? 20.070 -5.219 25.365 1.00 17.06 442 VAL A C 1
ATOM 1403 O O . VAL A 1 242 ? 20.394 -5.648 26.481 1.00 18.49 442 VAL A O 1
ATOM 1407 N N . PRO A 1 243 ? 18.788 -5.106 25.022 1.00 18.07 443 PRO A N 1
ATOM 1408 C CA . PRO A 1 243 ? 17.742 -5.508 25.973 1.00 18.51 443 PRO A CA 1
ATOM 1409 C C . PRO A 1 243 ? 17.849 -6.977 26.351 1.00 19.87 443 PRO A C 1
ATOM 1410 O O . PRO A 1 243 ? 18.339 -7.803 25.582 1.00 18.60 443 PRO A O 1
ATOM 1414 N N . GLN A 1 244 ? 17.382 -7.285 27.560 1.00 16.98 444 GLN A N 1
ATOM 1415 C CA . GLN A 1 244 ? 17.237 -8.655 28.040 1.00 19.26 444 GLN A CA 1
ATOM 1416 C C . GLN A 1 244 ? 15.775 -9.012 27.816 1.00 22.06 444 GLN A C 1
ATOM 1417 O O . GLN A 1 244 ? 14.897 -8.546 28.546 1.00 23.01 444 GLN A O 1
ATOM 1423 N N . GLU A 1 245 ? 15.515 -9.797 26.765 1.00 20.67 445 GLU A N 1
ATOM 1424 C CA . GLU A 1 245 ? 14.162 -10.197 26.420 1.00 22.72 445 GLU A CA 1
ATOM 1425 C C . GLU A 1 245 ? 13.673 -11.389 27.225 1.00 25.42 445 GLU A C 1
ATOM 1426 O O . GLU A 1 245 ? 12.476 -11.691 27.176 1.00 29.86 445 GLU A O 1
ATOM 1432 N N . LYS A 1 246 ? 14.550 -12.066 27.962 1.00 20.11 446 LYS A N 1
ATOM 1433 C CA . LYS A 1 246 ? 14.196 -13.312 28.647 1.00 22.76 446 LYS A CA 1
ATOM 1434 C C . LYS A 1 246 ? 14.367 -13.103 30.149 1.00 24.52 446 LYS A C 1
ATOM 1435 O O . LYS A 1 246 ? 15.364 -13.510 30.748 1.00 27.13 446 LYS A O 1
ATOM 1441 N N . ALA A 1 247 ? 13.387 -12.443 30.759 1.00 21.29 447 ALA A N 1
ATOM 1442 C CA . ALA A 1 247 ? 13.383 -12.270 32.202 1.00 18.05 447 ALA A CA 1
ATOM 1443 C C . ALA A 1 247 ? 11.938 -12.187 32.660 1.00 20.16 447 ALA A C 1
ATOM 1444 O O . ALA A 1 247 ? 11.115 -11.559 31.994 1.00 25.18 447 ALA A O 1
ATOM 1446 N N . LYS A 1 248 ? 11.644 -12.810 33.795 1.00 19.13 448 LYS A N 1
ATOM 1447 C CA . LYS A 1 248 ? 10.319 -12.744 34.409 1.00 21.63 448 LYS A CA 1
ATOM 1448 C C . LYS A 1 248 ? 10.408 -11.914 35.685 1.00 19.62 448 LYS A C 1
ATOM 1449 O O . LYS A 1 248 ? 11.203 -12.231 36.579 1.00 17.41 448 LYS A O 1
ATOM 1455 N N . VAL A 1 249 ? 9.581 -10.866 35.773 1.00 18.30 449 VAL A N 1
ATOM 1456 C CA . VAL A 1 249 ? 9.591 -9.920 36.884 1.00 16.66 449 VAL A CA 1
ATOM 1457 C C . VAL A 1 249 ? 8.187 -9.823 37.471 1.00 17.72 449 VAL A C 1
ATOM 1458 O O . VAL A 1 249 ? 7.206 -9.715 36.730 1.00 21.40 449 VAL A O 1
ATOM 1462 N N . LEU A 1 250 ? 8.093 -9.853 38.797 1.00 15.89 450 LEU A N 1
ATOM 1463 C CA . LEU A 1 250 ? 6.830 -9.657 39.501 1.00 16.49 450 LEU A CA 1
ATOM 1464 C C . LEU A 1 250 ? 6.885 -8.397 40.358 1.00 18.10 450 LEU A C 1
ATOM 1465 O O . LEU A 1 250 ? 7.799 -8.236 41.176 1.00 18.47 450 LEU A O 1
ATOM 1470 N N . TYR A 1 251 ? 5.895 -7.512 40.200 1.00 18.25 451 TYR A N 1
ATOM 1471 C CA . TYR A 1 251 ? 5.771 -6.341 41.061 1.00 17.97 451 TYR A CA 1
ATOM 1472 C C . TYR A 1 251 ? 4.744 -6.606 42.151 1.00 17.68 451 TYR A C 1
ATOM 1473 O O . TYR A 1 251 ? 3.616 -7.000 41.850 1.00 21.83 451 TYR A O 1
ATOM 1482 N N . VAL A 1 252 ? 5.132 -6.383 43.403 1.00 16.03 452 VAL A N 1
ATOM 1483 C CA . VAL A 1 252 ? 4.255 -6.638 44.550 1.00 18.10 452 VAL A CA 1
ATOM 1484 C C . VAL A 1 252 ? 4.011 -5.338 45.308 1.00 21.26 452 VAL A C 1
ATOM 1485 O O . VAL A 1 252 ? 4.908 -4.834 46.001 1.00 19.85 452 VAL A O 1
ATOM 1489 N N . ASP A 1 253 ? 2.784 -4.827 45.238 1.00 21.29 453 ASP A N 1
ATOM 1490 C CA . ASP A 1 253 ? 2.407 -3.667 46.044 1.00 21.94 453 ASP A CA 1
ATOM 1491 C C . ASP A 1 253 ? 2.080 -4.150 47.451 1.00 20.90 453 ASP A C 1
ATOM 1492 O O . ASP A 1 253 ? 1.000 -4.684 47.700 1.00 23.42 453 ASP A O 1
ATOM 1497 N N . THR A 1 254 ? 3.014 -3.965 48.385 1.00 22.44 454 THR A N 1
ATOM 1498 C CA . THR A 1 254 ? 2.835 -4.511 49.722 1.00 20.64 454 THR A CA 1
ATOM 1499 C C . THR A 1 254 ? 1.851 -3.714 50.562 1.00 19.10 454 THR A C 1
ATOM 1500 O O . THR A 1 254 ? 1.548 -4.129 51.682 1.00 21.40 454 THR A O 1
ATOM 1504 N N . THR A 1 255 ? 1.365 -2.583 50.061 1.00 20.96 455 THR A N 1
ATOM 1505 C CA . THR A 1 255 ? 0.401 -1.781 50.804 1.00 20.88 455 THR A CA 1
ATOM 1506 C C . THR A 1 255 ? -1.025 -2.019 50.330 1.00 25.75 455 THR A C 1
ATOM 1507 O O . THR A 1 255 ? -1.945 -1.321 50.772 1.00 22.34 455 THR A O 1
ATOM 1511 N N . SER A 1 256 ? -1.235 -2.982 49.438 1.00 21.47 456 SER A N 1
ATOM 1512 C CA . SER A 1 256 ? -2.573 -3.329 48.987 1.00 21.76 456 SER A CA 1
ATOM 1513 C C . SER A 1 256 ? -2.825 -4.793 49.295 1.00 22.68 456 SER A C 1
ATOM 1514 O O . SER A 1 256 ? -1.890 -5.588 49.358 1.00 21.52 456 SER A O 1
ATOM 1517 N N . TYR A 1 257 ? -4.091 -5.155 49.503 1.00 21.78 457 TYR A N 1
ATOM 1518 C CA . TYR A 1 257 ? -4.360 -6.566 49.774 1.00 20.69 457 TYR A CA 1
ATOM 1519 C 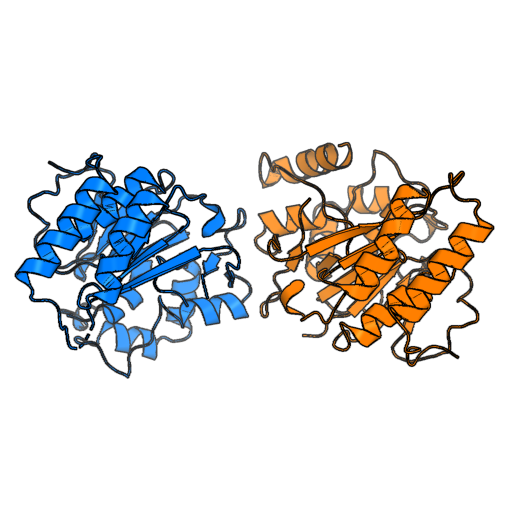C . TYR A 1 257 ? -4.145 -7.424 48.535 1.00 24.37 457 TYR A C 1
ATOM 1520 O O . TYR A 1 257 ? -3.679 -8.563 48.653 1.00 22.15 457 TYR A O 1
ATOM 1529 N N . ALA A 1 258 ? -4.449 -6.895 47.345 1.00 22.85 458 ALA A N 1
ATOM 1530 C CA . ALA A 1 258 ? -4.160 -7.638 46.122 1.00 25.11 458 ALA A CA 1
ATOM 1531 C C . ALA A 1 258 ? -2.668 -7.926 45.998 1.00 22.96 458 ALA A C 1
ATOM 1532 O O . ALA A 1 258 ? -2.268 -9.020 45.580 1.00 24.03 458 ALA A O 1
ATOM 1534 N N . GLY A 1 259 ? -1.824 -6.966 46.378 1.00 23.83 459 GLY A N 1
ATOM 1535 C CA . GLY A 1 259 ? -0.388 -7.201 46.316 1.00 23.64 459 GLY A CA 1
ATOM 1536 C C . GLY A 1 259 ? 0.076 -8.241 47.320 1.00 21.41 459 GLY A C 1
ATOM 1537 O O . GLY A 1 259 ? 0.833 -9.156 46.980 1.00 19.86 459 GLY A O 1
ATOM 1538 N N . LEU A 1 260 ? -0.384 -8.132 48.569 1.00 19.67 460 LEU A N 1
ATOM 1539 C CA . LEU A 1 260 ? 0.042 -9.098 49.574 1.00 18.88 460 LEU A CA 1
ATOM 1540 C C . LEU A 1 260 ? -0.430 -10.501 49.220 1.00 20.42 460 LEU A C 1
ATOM 1541 O O . LEU A 1 260 ? 0.234 -11.481 49.571 1.00 21.21 460 LEU A O 1
ATOM 1546 N N . ARG A 1 261 ? -1.549 -10.616 48.496 1.00 20.70 461 ARG A N 1
ATOM 1547 C CA . ARG A 1 261 ? -2.018 -11.927 48.045 1.00 21.13 461 ARG A CA 1
ATOM 1548 C C . ARG A 1 261 ? -1.067 -12.569 47.041 1.00 21.07 461 ARG A C 1
ATOM 1549 O O . ARG A 1 261 ? -1.114 -13.794 46.857 1.00 22.75 461 ARG A O 1
ATOM 1557 N N . LEU A 1 262 ? -0.207 -11.782 46.389 1.00 19.84 462 LEU A N 1
ATOM 1558 C CA . LEU A 1 262 ? 0.791 -12.388 45.504 1.00 19.34 462 LEU A CA 1
ATOM 1559 C C . LEU A 1 262 ? 1.826 -13.205 46.273 1.00 22.16 462 LEU A C 1
ATOM 1560 O O . LEU A 1 262 ? 2.409 -14.138 45.705 1.00 21.18 462 LEU A O 1
ATOM 1565 N N . LEU A 1 263 ? 2.074 -12.887 47.551 1.00 19.20 463 LEU A N 1
ATOM 1566 C CA . LEU A 1 263 ? 3.244 -13.448 48.233 1.00 19.67 463 LEU A CA 1
ATOM 1567 C C . LEU A 1 263 ? 3.150 -14.956 48.473 1.00 19.52 463 LEU A C 1
ATOM 1568 O O . LEU A 1 263 ? 4.141 -15.667 48.258 1.00 18.96 463 LEU A O 1
ATOM 1573 N N . PRO A 1 264 ? 2.020 -15.505 48.924 1.00 17.79 464 PRO A N 1
ATOM 1574 C CA . PRO A 1 264 ? 1.976 -16.970 49.068 1.00 20.31 464 PRO A CA 1
ATOM 1575 C C . PRO A 1 264 ? 2.084 -17.704 47.747 1.00 17.99 464 PRO A C 1
ATOM 1576 O O . PRO A 1 264 ? 2.636 -18.811 47.711 1.00 20.65 464 PRO A O 1
ATOM 1580 N N . LYS A 1 265 ? 1.574 -17.119 46.659 1.00 19.92 465 LYS A N 1
ATOM 1581 C CA . LYS A 1 265 ? 1.691 -17.741 45.344 1.00 23.36 465 LYS A CA 1
ATOM 1582 C C . LYS A 1 265 ? 3.130 -17.688 44.840 1.00 22.54 465 LYS A C 1
ATOM 1583 O O . LYS A 1 265 ? 3.621 -18.653 44.241 1.00 22.84 465 LYS A O 1
ATOM 1589 N N . LEU A 1 266 ? 3.812 -16.559 45.060 1.00 19.30 466 LEU A N 1
ATOM 1590 C CA . LEU A 1 266 ? 5.221 -16.451 44.698 1.00 20.71 466 LEU A CA 1
ATOM 1591 C C . LEU A 1 266 ? 6.074 -17.420 45.512 1.00 20.44 466 LEU A C 1
ATOM 1592 O O . LEU A 1 266 ? 6.957 -18.100 44.969 1.00 19.14 466 LEU A O 1
ATOM 1597 N N . ARG A 1 267 ? 5.842 -17.473 46.827 1.00 21.00 467 ARG A N 1
ATOM 1598 C CA . ARG A 1 267 ? 6.602 -18.379 47.680 1.00 19.34 467 ARG A CA 1
ATOM 1599 C C . ARG A 1 267 ? 6.409 -19.829 47.251 1.00 21.99 467 ARG A C 1
ATOM 1600 O O . ARG A 1 267 ? 7.381 -20.587 47.146 1.00 19.93 467 ARG A O 1
ATOM 1608 N N . LYS A 1 268 ? 5.164 -20.222 46.967 1.00 19.27 468 LYS A N 1
ATOM 1609 C CA . LYS A 1 268 ? 4.882 -21.621 46.649 1.00 22.09 468 LYS A CA 1
ATOM 1610 C C . LYS A 1 268 ? 5.335 -22.001 45.243 1.00 22.66 468 LYS A C 1
ATOM 1611 O O . LYS A 1 268 ? 5.901 -23.087 45.041 1.00 24.30 468 LYS A O 1
ATOM 1617 N N . HIS A 1 269 ? 5.068 -21.151 44.251 1.00 20.05 469 HIS A N 1
ATOM 1618 C CA . HIS A 1 269 ? 5.188 -21.547 42.854 1.00 21.09 469 HIS A CA 1
ATOM 1619 C C . HIS A 1 269 ? 6.340 -20.895 42.117 1.00 20.86 469 HIS A C 1
ATOM 1620 O O . HIS A 1 269 ? 6.687 -21.368 41.028 1.00 22.52 469 HIS A O 1
ATOM 1627 N N . ARG A 1 270 ? 6.924 -19.839 42.665 1.00 20.57 470 ARG A N 1
ATOM 1628 C CA . ARG A 1 270 ? 8.140 -19.219 42.089 1.00 19.48 470 ARG A CA 1
ATOM 1629 C C . ARG A 1 270 ? 7.831 -18.792 40.649 1.00 20.80 470 ARG A C 1
ATOM 1630 O O . ARG A 1 270 ? 6.754 -18.234 40.379 1.00 22.33 470 ARG A O 1
ATOM 1638 N N . GLY A 1 271 ? 8.747 -19.003 39.700 1.00 20.08 471 GLY A N 1
ATOM 1639 C CA . GLY A 1 271 ? 8.501 -18.652 38.321 1.00 20.70 471 GLY A CA 1
ATOM 1640 C C . GLY A 1 271 ? 9.087 -17.329 37.898 1.00 17.95 471 GLY A C 1
ATOM 1641 O O . GLY A 1 271 ? 8.959 -16.962 36.725 1.00 20.13 471 GLY A O 1
ATOM 1642 N N . TYR A 1 272 ? 9.740 -16.612 38.807 1.00 16.87 472 TYR A N 1
ATOM 1643 C CA . TYR A 1 272 ? 10.185 -15.252 38.539 1.00 16.34 472 TYR A CA 1
ATOM 1644 C C . TYR A 1 272 ? 11.669 -15.124 38.810 1.00 15.89 472 TYR A C 1
ATOM 1645 O O . TYR A 1 272 ? 12.161 -15.596 39.839 1.00 15.21 472 TYR A O 1
ATOM 1654 N N . ASP A 1 273 ? 12.376 -14.484 37.873 1.00 15.47 473 ASP A N 1
ATOM 1655 C CA . ASP A 1 273 ? 13.788 -14.186 38.073 1.00 16.00 473 ASP A CA 1
ATOM 1656 C C . ASP A 1 273 ? 13.997 -13.047 39.059 1.00 17.03 473 ASP A C 1
ATOM 1657 O O . ASP A 1 273 ? 15.016 -13.026 39.769 1.00 16.56 473 ASP A O 1
ATOM 1662 N N . PHE A 1 274 ? 13.046 -12.102 39.121 1.00 14.67 474 PHE A N 1
ATOM 1663 C CA . PHE A 1 274 ? 13.139 -10.902 39.935 1.00 14.41 474 PHE A CA 1
ATOM 1664 C C . PHE A 1 274 ? 11.773 -10.586 40.509 1.00 15.85 474 PHE A C 1
ATOM 1665 O O . PHE A 1 274 ? 10.749 -10.808 39.859 1.00 15.17 474 PHE A O 1
ATOM 1673 N N . PHE A 1 275 ? 11.760 -10.021 41.704 1.00 15.30 475 PHE A N 1
ATOM 1674 C CA . PHE A 1 275 ? 10.540 -9.366 42.147 1.00 16.93 475 PHE A CA 1
ATOM 1675 C C . PHE A 1 275 ? 10.920 -8.131 42.938 1.00 16.94 475 PHE A C 1
ATOM 1676 O O . PHE A 1 275 ? 12.073 -7.935 43.324 1.00 17.80 475 PHE A O 1
ATOM 1684 N N . CYS A 1 276 ? 9.945 -7.265 43.149 1.00 17.55 476 CYS A N 1
ATOM 1685 C CA . CYS A 1 276 ? 10.231 -6.080 43.923 1.00 20.91 476 CYS A CA 1
ATOM 1686 C C . CYS A 1 276 ? 9.036 -5.786 44.806 1.00 22.68 476 CYS A C 1
ATOM 1687 O O . CYS A 1 276 ? 7.896 -6.109 44.460 1.00 20.97 476 CYS A O 1
ATOM 1690 N N . LEU A 1 277 ? 9.327 -5.267 45.989 1.00 21.70 477 LEU A N 1
ATOM 1691 C CA . LEU A 1 277 ? 8.320 -4.981 47.005 1.00 21.63 477 LEU A CA 1
ATOM 1692 C C . LEU A 1 277 ? 8.124 -3.471 47.045 1.00 23.69 477 LEU A C 1
ATOM 1693 O O . LEU A 1 277 ? 9.004 -2.735 47.507 1.00 26.95 477 LEU A O 1
ATOM 1698 N N . ASN A 1 278 ? 6.982 -3.016 46.541 1.00 26.22 478 ASN A N 1
ATOM 1699 C CA . ASN A 1 278 ? 6.647 -1.601 46.434 1.00 27.80 478 ASN A CA 1
ATOM 1700 C C . ASN A 1 278 ? 5.806 -1.159 47.623 1.00 29.05 478 ASN A C 1
ATOM 1701 O O . ASN A 1 278 ? 5.074 -1.956 48.212 1.00 25.91 478 ASN A O 1
ATOM 1706 N N . ASP A 1 279 ? 5.923 0.126 47.975 1.00 33.79 479 ASP A N 1
ATOM 1707 C CA . ASP A 1 279 ? 4.990 0.800 48.879 1.00 34.96 479 ASP A CA 1
ATOM 1708 C C . ASP A 1 279 ? 4.199 1.821 48.072 1.00 36.19 479 ASP A C 1
ATOM 1709 O O . ASP A 1 279 ? 4.744 2.856 47.672 1.00 39.08 479 ASP A O 1
ATOM 1714 N N . GLY A 1 280 ? 2.916 1.548 47.853 1.00 33.45 480 GLY A N 1
ATOM 1715 C CA . GLY A 1 280 ? 2.066 2.478 47.136 1.00 34.07 480 GLY A CA 1
ATOM 1716 C C . GLY A 1 280 ? 1.885 3.786 47.887 1.00 31.34 480 GLY A C 1
ATOM 1717 O O . GLY A 1 280 ? 2.234 3.879 49.067 1.00 35.30 480 GLY A O 1
ATOM 1718 N N . PHE A 1 282 ? -0.721 5.485 48.493 1.00 27.61 482 PHE A N 1
ATOM 1719 C CA . PHE A 1 282 ? -2.009 5.483 49.200 1.00 27.77 482 PHE A CA 1
ATOM 1720 C C . PHE A 1 282 ? -2.359 4.076 49.711 1.00 24.69 482 PHE A C 1
ATOM 1721 O O . PHE A 1 282 ? -3.212 3.399 49.138 1.00 26.58 482 PHE A O 1
ATOM 1729 N N . PRO A 1 283 ? -1.718 3.662 50.801 1.00 25.08 483 PRO A N 1
ATOM 1730 C CA . PRO A 1 283 ? -1.910 2.295 51.309 1.00 21.05 483 PRO A CA 1
ATOM 1731 C C . PRO A 1 283 ? -3.310 2.051 51.846 1.00 26.83 483 PRO A C 1
ATOM 1732 O O . PRO A 1 283 ? -3.961 2.948 52.391 1.00 24.52 483 PRO A O 1
ATOM 1736 N N . GLU A 1 284 ? -3.753 0.797 51.727 1.00 24.12 484 GLU A N 1
ATOM 1737 C CA . GLU A 1 284 ? -4.955 0.335 52.407 1.00 22.56 484 GLU A CA 1
ATOM 1738 C C . GLU A 1 284 ? -4.656 -0.678 53.499 1.00 26.63 484 GLU A C 1
ATOM 1739 O O . GLU A 1 284 ? -5.524 -0.937 54.341 1.00 27.84 484 GLU A O 1
ATOM 1745 N N . VAL A 1 285 ? -3.461 -1.261 53.511 1.00 24.36 485 VAL A N 1
ATOM 1746 C CA . VAL A 1 285 ? -3.096 -2.258 54.514 1.00 24.10 485 VAL A CA 1
ATOM 1747 C C . VAL A 1 285 ? -2.481 -1.528 55.698 1.00 23.45 485 VAL A C 1
ATOM 1748 O O . VAL A 1 285 ? -1.581 -0.691 55.507 1.00 27.59 485 VAL A O 1
ATOM 1752 N N . PRO A 1 286 ? -2.928 -1.798 56.925 1.00 29.19 486 PRO A N 1
ATOM 1753 C CA . PRO A 1 286 ? -2.308 -1.152 58.086 1.00 30.95 486 PRO A CA 1
ATOM 1754 C C . PRO A 1 286 ? -0.842 -1.545 58.178 1.00 30.77 486 PRO A C 1
ATOM 1755 O O . PRO A 1 286 ? -0.456 -2.660 57.817 1.00 31.27 486 PRO A O 1
ATOM 1759 N N . ALA A 1 287 ? -0.023 -0.609 58.666 1.00 29.91 487 ALA A N 1
ATOM 1760 C CA . ALA A 1 287 ? 1.419 -0.829 58.679 1.00 32.83 487 ALA A CA 1
ATOM 1761 C C . ALA A 1 287 ? 1.788 -2.095 59.448 1.00 32.44 487 ALA A C 1
ATOM 1762 O O . ALA A 1 287 ? 2.684 -2.840 59.033 1.00 30.24 487 ALA A O 1
ATOM 1764 N N . ALA A 1 288 ? 1.099 -2.366 60.561 1.00 30.75 488 ALA A N 1
ATOM 1765 C CA . ALA A 1 288 ? 1.433 -3.540 61.364 1.00 32.34 488 ALA A CA 1
ATOM 1766 C C . ALA A 1 288 ? 1.206 -4.833 60.592 1.00 31.89 488 ALA A C 1
ATOM 1767 O O . ALA A 1 288 ? 2.045 -5.744 60.634 1.00 32.68 488 ALA A O 1
ATOM 1769 N N . GLN A 1 289 ? 0.073 -4.938 59.888 1.00 29.04 489 GLN A N 1
ATOM 1770 C CA . GLN A 1 289 ? -0.204 -6.134 59.102 1.00 30.74 489 GLN A CA 1
ATOM 1771 C C . GLN A 1 289 ? 0.767 -6.276 57.940 1.00 25.41 489 GLN A C 1
ATOM 1772 O O . GLN A 1 289 ? 1.182 -7.394 57.611 1.00 25.51 489 GLN A O 1
ATOM 1778 N N . ARG A 1 290 ? 1.102 -5.168 57.280 1.00 26.20 490 ARG A N 1
ATOM 1779 C CA . ARG A 1 290 ? 2.029 -5.235 56.153 1.00 25.23 490 ARG A CA 1
ATOM 1780 C C . ARG A 1 290 ? 3.375 -5.792 56.594 1.00 27.12 490 ARG A C 1
ATOM 1781 O O . ARG A 1 290 ? 3.910 -6.719 55.971 1.00 25.72 490 ARG A O 1
ATOM 1789 N N . ALA A 1 291 ? 3.934 -5.248 57.681 1.00 22.94 491 ALA A N 1
ATOM 1790 C CA . ALA A 1 291 ? 5.227 -5.728 58.165 1.00 27.03 491 ALA A CA 1
ATOM 1791 C C . ALA A 1 291 ? 5.174 -7.208 58.539 1.00 29.13 491 ALA A C 1
ATOM 1792 O O . ALA A 1 291 ? 6.084 -7.980 58.199 1.00 26.75 491 ALA A O 1
ATOM 1794 N N . GLU A 1 292 ? 4.119 -7.633 59.232 1.00 23.96 492 GLU A N 1
ATOM 1795 C CA . GLU A 1 292 ? 4.017 -9.038 59.615 1.00 25.54 492 GLU A CA 1
ATOM 1796 C C . GLU A 1 292 ? 4.020 -9.941 58.383 1.00 24.94 492 GLU A C 1
ATOM 1797 O O . GLU A 1 292 ? 4.756 -10.937 58.329 1.00 25.58 492 GLU A O 1
ATOM 1803 N N . ARG A 1 293 ? 3.197 -9.610 57.381 1.00 24.97 493 ARG A N 1
ATOM 1804 C CA . ARG A 1 293 ? 3.057 -10.495 56.226 1.00 22.00 493 ARG A CA 1
ATOM 1805 C C . ARG A 1 293 ? 4.311 -10.467 55.360 1.00 18.85 493 ARG A C 1
ATOM 1806 O O . ARG A 1 293 ? 4.716 -11.503 54.818 1.00 18.58 493 ARG A O 1
ATOM 1814 N N . VAL A 1 294 ? 4.940 -9.299 55.221 1.00 20.30 494 VAL A N 1
ATOM 1815 C CA . VAL A 1 294 ? 6.134 -9.206 54.375 1.00 19.45 494 VAL A CA 1
ATOM 1816 C C . VAL A 1 294 ? 7.317 -9.912 55.036 1.00 20.08 494 VAL A C 1
ATOM 1817 O O . VAL A 1 294 ? 8.056 -10.669 54.382 1.00 19.52 494 VAL A O 1
ATOM 1821 N N . VAL A 1 295 ? 7.526 -9.675 56.336 1.00 19.98 495 VAL A N 1
ATOM 1822 C CA . VAL A 1 295 ? 8.639 -10.332 57.021 1.00 23.02 495 VAL A CA 1
ATOM 1823 C C . VAL A 1 295 ? 8.445 -11.843 57.014 1.00 22.49 495 VAL A C 1
ATOM 1824 O O . VAL A 1 295 ? 9.393 -12.604 56.781 1.00 22.30 495 VAL A O 1
ATOM 1828 N N . SER A 1 296 ? 7.211 -12.304 57.247 1.00 21.55 496 SER A N 1
ATOM 1829 C CA . SER A 1 296 ? 6.933 -13.736 57.216 1.00 24.31 496 SER A CA 1
ATOM 1830 C C . SER A 1 296 ? 7.290 -14.326 55.856 1.00 22.47 496 SER A C 1
ATOM 1831 O O . SER A 1 296 ? 7.921 -15.389 55.767 1.00 24.31 496 SER A O 1
ATOM 1834 N N . PHE A 1 297 ? 6.896 -13.641 54.783 1.00 19.97 497 PHE A N 1
ATOM 1835 C CA . PHE A 1 297 ? 7.235 -14.102 53.439 1.00 20.47 497 PHE A CA 1
ATOM 1836 C C . PHE A 1 297 ? 8.747 -14.147 53.240 1.00 19.47 497 PHE A C 1
ATOM 1837 O O . PHE A 1 297 ? 9.287 -15.134 52.719 1.00 19.23 497 PHE A O 1
ATOM 1845 N N . LEU A 1 298 ? 9.450 -13.076 53.633 1.00 18.84 498 LEU A N 1
ATOM 1846 C CA . LEU A 1 298 ? 10.879 -12.987 53.329 1.00 19.47 498 LEU A CA 1
ATOM 1847 C C . LEU A 1 298 ? 11.674 -14.017 54.115 1.00 17.86 498 LEU A C 1
ATOM 1848 O O . LEU A 1 298 ? 12.625 -14.607 53.592 1.00 18.87 498 LEU A O 1
ATOM 1853 N N . GLU A 1 299 ? 11.297 -14.237 55.377 1.00 21.37 499 GLU A N 1
ATOM 1854 C CA . GLU A 1 299 ? 11.980 -15.223 56.208 1.00 22.62 499 GLU A CA 1
ATOM 1855 C C . GLU A 1 299 ? 11.880 -16.616 55.609 1.00 20.97 499 GLU A C 1
ATOM 1856 O O . GLU A 1 299 ? 12.818 -17.412 55.717 1.00 22.76 499 GLU A O 1
ATOM 1862 N N . ARG A 1 300 ? 10.745 -16.931 54.983 1.00 19.79 500 ARG A N 1
ATOM 1863 C CA . ARG A 1 300 ? 10.544 -18.256 54.405 1.00 20.42 500 ARG A CA 1
ATOM 1864 C C . ARG A 1 300 ? 11.180 -18.367 53.030 1.00 19.87 500 ARG A C 1
ATOM 1865 O O . ARG A 1 300 ? 11.700 -19.429 52.673 1.00 19.85 500 ARG A O 1
ATOM 1873 N N . TYR A 1 301 ? 11.126 -17.288 52.242 1.00 18.98 501 TYR A N 1
ATOM 1874 C CA . TYR A 1 301 ? 11.678 -17.311 50.890 1.00 19.27 501 TYR A CA 1
ATOM 1875 C C . TYR A 1 301 ? 13.198 -17.291 50.907 1.00 16.81 501 TYR A C 1
ATOM 1876 O O . TYR A 1 301 ? 13.837 -17.917 50.045 1.00 17.38 501 TYR A O 1
ATOM 1885 N N . PHE A 1 302 ? 13.789 -16.577 51.869 1.00 17.24 502 PHE A N 1
ATOM 1886 C CA . PHE A 1 302 ? 15.239 -16.434 52.001 1.00 16.23 502 PHE A CA 1
ATOM 1887 C C . PHE A 1 302 ? 15.661 -16.900 53.392 1.00 17.04 502 PHE A C 1
ATOM 1888 O O . PHE A 1 302 ? 16.051 -16.082 54.235 1.00 20.36 502 PHE A O 1
ATOM 1896 N N . PRO A 1 303 ? 15.605 -18.210 53.666 1.00 18.25 503 PRO A N 1
ATOM 1897 C CA . PRO A 1 303 ? 15.816 -18.691 55.038 1.00 22.35 503 PRO A CA 1
ATOM 1898 C C . PRO A 1 303 ? 17.263 -18.875 55.464 1.00 25.68 503 PRO A C 1
ATOM 1899 O O . PRO A 1 303 ? 17.505 -19.136 56.652 1.00 24.50 503 PRO A O 1
ATOM 1903 N N . ILE A 1 304 ? 18.218 -18.740 54.554 1.00 19.74 504 ILE A N 1
ATOM 1904 C CA . ILE A 1 304 ? 19.629 -18.990 54.842 1.00 22.65 504 ILE A CA 1
ATOM 1905 C C . ILE A 1 304 ? 20.293 -17.661 55.185 1.00 21.58 504 ILE A C 1
ATOM 1906 O O . ILE A 1 304 ? 20.322 -16.763 54.333 1.00 22.10 504 ILE A O 1
ATOM 1911 N N . PRO A 1 305 ? 20.846 -17.498 56.387 1.00 21.75 505 PRO A N 1
ATOM 1912 C CA . PRO A 1 305 ? 21.534 -16.246 56.707 1.00 24.74 505 PRO A CA 1
ATOM 1913 C C . PRO A 1 305 ? 22.817 -16.147 55.905 1.00 22.10 505 PRO A C 1
ATOM 1914 O O . PRO A 1 305 ? 23.507 -17.145 55.682 1.00 22.04 505 PRO A O 1
ATOM 1918 N N . ALA A 1 306 ? 23.116 -14.943 55.442 1.00 22.01 506 ALA A N 1
ATOM 1919 C CA . ALA A 1 306 ? 24.313 -14.766 54.642 1.00 22.10 506 ALA A CA 1
ATOM 1920 C C . ALA A 1 306 ? 25.543 -14.745 55.542 1.00 21.46 506 ALA A C 1
ATOM 1921 O O . ALA A 1 306 ? 25.439 -14.502 56.746 1.00 21.77 506 ALA A O 1
ATOM 1923 N N . PRO A 1 307 ? 26.735 -14.998 54.985 1.00 22.83 507 PRO A N 1
ATOM 1924 C CA . PRO A 1 307 ? 27.925 -15.093 55.851 1.00 25.70 507 PRO A CA 1
ATOM 1925 C C . PRO A 1 307 ? 28.302 -13.786 56.524 1.00 26.92 507 PRO A C 1
ATOM 1926 O O . PRO A 1 307 ? 29.049 -13.820 57.513 1.00 27.61 507 PRO A O 1
ATOM 1930 N N . TRP A 1 308 ? 27.813 -12.646 56.034 1.00 23.00 508 TRP A N 1
ATOM 1931 C CA . TRP A 1 308 ? 28.078 -11.343 56.629 1.00 23.73 508 TRP A CA 1
ATOM 1932 C C . TRP A 1 308 ? 27.072 -10.957 57.709 1.00 22.53 508 TRP A C 1
ATOM 1933 O O . TRP A 1 308 ? 27.120 -9.821 58.191 1.00 25.43 508 TRP A O 1
ATOM 1944 N N . GLU A 1 309 ? 26.152 -11.852 58.088 1.00 24.16 509 GLU A N 1
ATOM 1945 C CA . GLU A 1 309 ? 25.199 -11.558 59.156 1.00 25.23 509 GLU A CA 1
ATOM 1946 C C . GLU A 1 309 ? 25.770 -12.028 60.484 1.00 25.31 509 GLU A C 1
ATOM 1947 O O . GLU A 1 309 ? 26.387 -13.089 60.558 1.00 25.77 509 GLU A O 1
ATOM 1953 N N . LYS A 1 310 ? 25.573 -11.231 61.532 1.00 31.41 510 LYS A N 1
ATOM 1954 C CA . LYS A 1 310 ? 26.201 -11.542 62.821 1.00 34.57 510 LYS A CA 1
ATOM 1955 C C . LYS A 1 310 ? 25.761 -12.895 63.373 1.00 31.43 510 LYS A C 1
ATOM 1956 O O . LYS A 1 310 ? 24.640 -13.341 63.134 1.00 36.64 510 LYS A O 1
ATOM 1962 N N . PHE B 1 1 ? 20.325 2.765 10.438 1.00 24.30 201 PHE B N 1
ATOM 1963 C CA . PHE B 1 1 ? 21.307 2.367 9.436 1.00 22.58 201 PHE B CA 1
ATOM 1964 C C . PHE B 1 1 ? 20.685 1.408 8.421 1.00 20.34 201 PHE B C 1
ATOM 1965 O O . PHE B 1 1 ? 19.662 0.774 8.705 1.00 21.28 201 PHE B O 1
ATOM 1973 N N . ASP B 1 2 ? 21.303 1.322 7.241 1.00 18.85 202 ASP B N 1
ATOM 1974 C CA . ASP B 1 2 ? 20.824 0.422 6.200 1.00 18.86 202 ASP B CA 1
ATOM 1975 C C . ASP B 1 2 ? 21.093 -1.018 6.602 1.00 16.19 202 ASP B C 1
ATOM 1976 O O . ASP B 1 2 ? 22.133 -1.324 7.193 1.00 18.54 202 ASP B O 1
ATOM 1981 N N . ILE B 1 3 ? 20.179 -1.904 6.235 1.00 16.44 203 ILE B N 1
ATOM 1982 C CA . ILE B 1 3 ? 20.407 -3.344 6.372 1.00 14.59 203 ILE B CA 1
ATOM 1983 C C . ILE B 1 3 ? 20.109 -4.002 5.033 1.00 15.50 203 ILE B C 1
ATOM 1984 O O . ILE B 1 3 ? 18.969 -3.951 4.549 1.00 16.92 203 ILE B O 1
ATOM 1989 N N . ASP B 1 4 ? 21.119 -4.650 4.458 1.00 17.74 204 ASP B N 1
ATOM 1990 C CA . ASP B 1 4 ? 20.989 -5.372 3.202 1.00 15.58 204 ASP B CA 1
ATOM 1991 C C . ASP B 1 4 ? 20.838 -6.857 3.487 1.00 16.69 204 ASP B C 1
ATOM 1992 O O . ASP B 1 4 ? 20.969 -7.310 4.627 1.00 17.24 204 ASP B O 1
ATOM 1997 N N . MET B 1 5 ? 20.576 -7.615 2.429 1.00 16.72 205 MET B N 1
ATOM 1998 C CA . MET B 1 5 ? 20.509 -9.064 2.568 1.00 15.00 205 MET B CA 1
ATOM 1999 C C . MET B 1 5 ? 21.218 -9.716 1.385 1.00 17.73 205 MET B C 1
ATOM 2000 O O . MET B 1 5 ? 21.190 -9.197 0.265 1.00 17.14 205 MET B O 1
ATOM 2005 N N . VAL B 1 6 ? 21.936 -10.807 1.661 1.00 16.42 206 VAL B N 1
ATOM 2006 C CA . VAL B 1 6 ? 22.649 -11.574 0.638 1.00 14.30 206 VAL B CA 1
ATOM 2007 C C . VAL B 1 6 ? 22.111 -12.991 0.685 1.00 15.36 206 VAL B C 1
ATOM 2008 O O . VAL B 1 6 ? 22.115 -13.615 1.751 1.00 16.08 206 VAL B O 1
ATOM 2012 N N . PHE B 1 7 ? 21.640 -13.488 -0.457 1.00 15.89 207 PHE B N 1
ATOM 2013 C CA . PHE B 1 7 ? 21.307 -14.902 -0.631 1.00 14.51 207 PHE B CA 1
ATOM 2014 C C . PHE B 1 7 ? 22.379 -15.552 -1.484 1.00 16.75 207 PHE B C 1
ATOM 2015 O O . PHE B 1 7 ? 22.746 -15.013 -2.531 1.00 18.55 207 PHE B O 1
ATOM 2023 N N . SER B 1 8 ? 22.850 -16.727 -1.070 1.00 17.58 208 SER B N 1
ATOM 2024 C CA . SER B 1 8 ? 23.606 -17.552 -2.001 1.00 18.40 208 SER B CA 1
ATOM 2025 C C . SER B 1 8 ? 22.621 -18.412 -2.782 1.00 19.99 208 SER B C 1
ATOM 2026 O O . SER B 1 8 ? 21.555 -18.776 -2.276 1.00 20.23 208 SER B O 1
ATOM 2029 N N . TRP B 1 9 ? 22.962 -18.704 -4.040 1.00 18.38 209 TRP B N 1
ATOM 2030 C CA . TRP B 1 9 ? 22.050 -19.477 -4.873 1.00 19.31 209 TRP B CA 1
ATOM 2031 C C . TRP B 1 9 ? 22.827 -20.233 -5.936 1.00 22.01 209 TRP B C 1
ATOM 2032 O O . TRP B 1 9 ? 23.774 -19.699 -6.526 1.00 20.19 209 TRP B O 1
ATOM 2043 N N . VAL B 1 10 ? 22.420 -21.483 -6.176 1.00 23.24 210 VAL B N 1
ATOM 2044 C CA . VAL B 1 10 ? 22.938 -22.263 -7.291 1.00 26.10 210 VAL B CA 1
ATOM 2045 C C . VAL B 1 10 ? 21.747 -22.878 -8.017 1.00 26.90 210 VAL B C 1
ATOM 2046 O O . VAL B 1 10 ? 20.806 -23.370 -7.384 1.00 30.85 210 VAL B O 1
ATOM 2050 N N . ASP B 1 11 ? 21.771 -22.819 -9.341 1.00 28.74 211 ASP B N 1
ATOM 2051 C CA . ASP B 1 11 ? 20.635 -23.294 -10.121 1.00 31.47 211 ASP B CA 1
ATOM 2052 C C . ASP B 1 11 ? 20.643 -24.826 -10.150 1.00 37.81 211 ASP B C 1
ATOM 2053 O O . ASP B 1 11 ? 21.602 -25.440 -10.616 1.00 37.47 211 ASP B O 1
ATOM 2058 N N . ILE B 1 43 ? 10.814 -26.070 -8.278 1.00 33.02 243 ILE B N 1
ATOM 2059 C CA . ILE B 1 43 ? 10.267 -25.501 -7.051 1.00 29.06 243 ILE B CA 1
ATOM 2060 C C . ILE B 1 43 ? 10.533 -24.000 -6.985 1.00 32.59 243 ILE B C 1
ATOM 2061 O O . ILE B 1 43 ? 9.659 -23.228 -6.575 1.00 32.04 243 ILE B O 1
ATOM 2066 N N . ASP B 1 44 ? 11.737 -23.590 -7.384 1.00 30.94 244 ASP B N 1
ATOM 2067 C CA . ASP B 1 44 ? 12.136 -22.180 -7.337 1.00 30.16 244 ASP B CA 1
ATOM 2068 C C . ASP B 1 44 ? 12.060 -21.636 -5.910 1.00 25.97 244 ASP B C 1
ATOM 2069 O O . ASP B 1 44 ? 11.449 -20.595 -5.657 1.00 25.25 244 ASP B O 1
ATOM 2074 N N . GLU B 1 45 ? 12.703 -22.338 -4.969 1.00 23.76 245 GLU B N 1
ATOM 2075 C CA . GLU B 1 45 ? 12.606 -21.933 -3.566 1.00 23.51 245 GLU B CA 1
ATOM 2076 C C . GLU B 1 45 ? 13.058 -20.492 -3.369 1.00 19.27 245 GLU B C 1
ATOM 2077 O O . GLU B 1 45 ? 12.474 -19.763 -2.556 1.00 20.02 245 GLU B O 1
ATOM 2083 N N . LEU B 1 46 ? 14.085 -20.062 -4.114 1.00 19.62 246 LEU B N 1
ATOM 2084 C CA . LEU B 1 46 ? 14.564 -18.682 -3.986 1.00 19.34 246 LEU B CA 1
ATOM 2085 C C . LEU B 1 46 ? 13.446 -17.675 -4.229 1.00 20.22 246 LEU B C 1
ATOM 2086 O O . LEU B 1 46 ? 13.396 -16.623 -3.578 1.00 19.02 246 LEU B O 1
ATOM 2091 N N . LYS B 1 47 ? 12.555 -17.962 -5.183 1.00 20.63 247 LYS B N 1
ATOM 2092 C CA . LYS B 1 47 ? 11.449 -17.045 -5.456 1.00 21.08 247 LYS B CA 1
ATOM 2093 C C . LYS B 1 47 ? 10.659 -16.761 -4.184 1.00 21.03 247 LYS B C 1
ATOM 2094 O O . LYS B 1 47 ? 10.369 -15.604 -3.854 1.00 19.66 247 LYS B O 1
ATOM 2100 N N . TYR B 1 48 ? 10.325 -17.813 -3.442 1.00 18.42 248 TYR B N 1
ATOM 2101 C CA . TYR B 1 48 ? 9.494 -17.659 -2.255 1.00 16.86 248 TYR B CA 1
ATOM 2102 C C . TYR B 1 48 ? 10.292 -17.145 -1.070 1.00 17.52 248 TYR B C 1
ATOM 2103 O O . TYR B 1 48 ? 9.740 -16.420 -0.235 1.00 19.71 248 TYR B O 1
ATOM 2112 N N . ALA B 1 49 ? 11.581 -17.500 -0.982 1.00 18.15 249 ALA B N 1
ATOM 2113 C CA . ALA B 1 49 ? 12.428 -16.893 0.034 1.00 17.42 249 ALA B CA 1
ATOM 2114 C C . ALA B 1 49 ? 12.459 -15.379 -0.128 1.00 18.01 249 ALA B C 1
ATOM 2115 O O . ALA B 1 49 ? 12.309 -14.640 0.852 1.00 19.04 249 ALA B O 1
ATOM 2117 N N . LEU B 1 50 ? 12.604 -14.906 -1.365 1.00 17.89 250 LEU B N 1
ATOM 2118 C CA . LEU B 1 50 ? 12.562 -13.462 -1.623 1.00 15.44 250 LEU B CA 1
ATOM 2119 C C . LEU B 1 50 ? 11.188 -12.870 -1.324 1.00 20.49 250 LEU B C 1
ATOM 2120 O O . LEU B 1 50 ? 11.095 -11.751 -0.800 1.00 17.11 250 LEU B O 1
ATOM 2125 N N . ARG B 1 51 ? 10.105 -13.594 -1.647 1.00 19.72 251 ARG B N 1
ATOM 2126 C CA . ARG B 1 51 ? 8.780 -13.109 -1.276 1.00 18.79 251 ARG B CA 1
ATOM 2127 C C . ARG B 1 51 ? 8.664 -12.933 0.228 1.00 19.02 251 ARG B C 1
ATOM 2128 O O . ARG B 1 51 ? 8.021 -11.989 0.697 1.00 19.39 251 ARG B O 1
ATOM 2136 N N . SER B 1 52 ? 9.262 -13.846 1.005 1.00 17.73 252 SER B N 1
ATOM 2137 C CA . SER B 1 52 ? 9.159 -13.729 2.455 1.00 17.66 252 SER B CA 1
ATOM 2138 C C . SER B 1 52 ? 9.882 -12.490 2.952 1.00 20.32 252 SER B C 1
ATOM 2139 O O . SER B 1 52 ? 9.441 -11.874 3.930 1.00 19.86 252 SER B O 1
ATOM 2142 N N . VAL B 1 53 ? 10.969 -12.095 2.277 1.00 17.66 253 VAL B N 1
ATOM 2143 C CA . VAL B 1 53 ? 11.640 -10.849 2.630 1.00 18.53 253 VAL B CA 1
ATOM 2144 C C . VAL B 1 53 ? 10.768 -9.659 2.252 1.00 19.53 253 VAL B C 1
ATOM 2145 O O . VAL B 1 53 ? 10.564 -8.740 3.053 1.00 20.94 253 VAL B O 1
ATOM 2149 N N . ASN B 1 54 ? 10.237 -9.659 1.027 1.00 18.60 254 ASN B N 1
ATOM 2150 C CA . ASN B 1 54 ? 9.385 -8.549 0.589 1.00 20.77 254 ASN B CA 1
ATOM 2151 C C . ASN B 1 54 ? 8.170 -8.370 1.496 1.00 21.77 254 ASN B C 1
ATOM 2152 O O . ASN B 1 54 ? 7.777 -7.236 1.813 1.00 20.06 254 ASN B O 1
ATOM 2157 N N . MET B 1 55 ? 7.573 -9.482 1.936 1.00 19.14 255 MET B N 1
ATOM 2158 C CA . MET B 1 55 ? 6.349 -9.474 2.738 1.00 18.34 255 MET B CA 1
ATOM 2159 C C . MET B 1 55 ? 6.630 -9.122 4.194 1.00 21.94 255 MET B C 1
ATOM 2160 O O . MET B 1 55 ? 5.888 -8.337 4.807 1.00 23.87 255 MET B O 1
ATOM 2165 N N . PHE B 1 56 ? 7.685 -9.711 4.774 1.00 18.87 256 PHE B N 1
ATOM 2166 C CA . PHE B 1 56 ? 7.870 -9.699 6.214 1.00 20.04 256 PHE B CA 1
ATOM 2167 C C . PHE B 1 56 ? 9.098 -8.931 6.690 1.00 18.59 256 PHE B C 1
ATOM 2168 O O . PHE B 1 56 ? 9.239 -8.727 7.901 1.00 19.32 256 PHE B O 1
ATOM 2176 N N . ALA B 1 57 ? 9.987 -8.495 5.794 1.00 20.22 257 ALA B N 1
ATOM 2177 C CA . ALA B 1 57 ? 11.063 -7.572 6.161 1.00 18.26 257 ALA B CA 1
ATOM 2178 C C . ALA B 1 57 ? 11.206 -6.520 5.071 1.00 18.56 257 ALA B C 1
ATOM 2179 O O . ALA B 1 57 ? 12.269 -6.360 4.472 1.00 18.82 257 ALA B O 1
ATOM 2181 N N . PRO B 1 58 ? 10.133 -5.771 4.792 1.00 20.03 258 PRO B N 1
ATOM 2182 C CA . PRO B 1 58 ? 10.196 -4.763 3.719 1.00 20.13 258 PRO B CA 1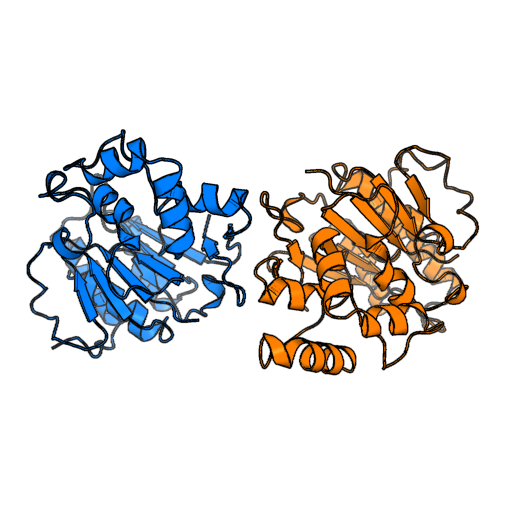
ATOM 2183 C C . PRO B 1 58 ? 11.209 -3.654 3.974 1.00 20.07 258 PRO B C 1
ATOM 2184 O O . PRO B 1 58 ? 11.508 -2.903 3.033 1.00 21.00 258 PRO B O 1
ATOM 2188 N N . TRP B 1 59 ? 11.745 -3.543 5.195 1.00 19.17 259 TRP B N 1
ATOM 2189 C CA . TRP B 1 59 ? 12.759 -2.551 5.545 1.00 19.28 259 TRP B CA 1
ATOM 2190 C C . TRP B 1 59 ? 14.158 -2.918 5.062 1.00 20.65 259 TRP B C 1
ATOM 2191 O O . TRP B 1 59 ? 15.073 -2.091 5.168 1.00 18.39 259 TRP B O 1
ATOM 2202 N N . ILE B 1 60 ? 14.364 -4.142 4.572 1.00 17.66 260 ILE B N 1
ATOM 2203 C CA . ILE B 1 60 ? 15.633 -4.478 3.944 1.00 17.89 260 ILE B CA 1
ATOM 2204 C C . ILE B 1 60 ? 15.861 -3.562 2.752 1.00 19.95 260 ILE B C 1
ATOM 2205 O O . ILE B 1 60 ? 14.945 -3.307 1.958 1.00 20.45 260 ILE B O 1
ATOM 2210 N N . ARG B 1 61 ? 17.089 -3.053 2.628 1.00 19.46 261 ARG B N 1
ATOM 2211 C CA . ARG B 1 61 ? 17.401 -2.073 1.585 1.00 20.20 261 ARG B CA 1
ATOM 2212 C C . ARG B 1 61 ? 17.714 -2.739 0.244 1.00 20.22 261 ARG B C 1
ATOM 2213 O O . ARG B 1 61 ? 16.895 -2.704 -0.683 1.00 23.02 261 ARG B O 1
ATOM 2221 N N . ARG B 1 62 ? 18.904 -3.332 0.110 1.00 21.78 262 ARG B N 1
ATOM 2222 C CA . ARG B 1 62 ? 19.312 -4.047 -1.096 1.00 19.40 262 ARG B CA 1
ATOM 2223 C C . ARG B 1 62 ? 19.351 -5.543 -0.829 1.00 19.43 262 ARG B C 1
ATOM 2224 O O . ARG B 1 62 ? 19.732 -5.966 0.260 1.00 17.16 262 ARG B O 1
ATOM 2232 N N . ILE B 1 63 ? 19.019 -6.328 -1.856 1.00 18.60 263 ILE B N 1
ATOM 2233 C CA . ILE B 1 63 ? 19.153 -7.786 -1.831 1.00 16.39 263 ILE B CA 1
ATOM 2234 C C . ILE B 1 63 ? 20.172 -8.177 -2.892 1.00 18.84 263 ILE B C 1
ATOM 2235 O O . ILE B 1 63 ? 19.985 -7.881 -4.078 1.00 20.27 263 ILE B O 1
ATOM 2240 N N . PHE B 1 64 ? 21.234 -8.852 -2.470 1.00 16.36 264 PHE B N 1
ATOM 2241 C CA . PHE B 1 64 ? 22.265 -9.362 -3.365 1.00 14.82 264 PHE B CA 1
ATOM 2242 C C . PHE B 1 64 ? 22.091 -10.869 -3.520 1.00 17.50 264 PHE B C 1
ATOM 2243 O O . PHE B 1 64 ? 21.825 -11.566 -2.540 1.00 17.55 264 PHE B O 1
ATOM 2251 N N . ILE B 1 65 ? 22.204 -11.370 -4.747 1.00 15.89 265 ILE B N 1
ATOM 2252 C CA . ILE B 1 65 ? 22.184 -12.814 -4.987 1.00 17.43 265 ILE B CA 1
ATOM 2253 C C . ILE B 1 65 ? 23.592 -13.209 -5.402 1.00 19.07 265 ILE B C 1
ATOM 2254 O O . ILE B 1 65 ? 24.047 -12.869 -6.503 1.00 19.27 265 ILE B O 1
ATOM 2259 N N . ALA B 1 66 ? 24.300 -13.890 -4.500 1.00 18.67 266 ALA B N 1
ATOM 2260 C CA . ALA B 1 66 ? 25.648 -14.386 -4.764 1.00 16.82 266 ALA B CA 1
ATOM 2261 C C . ALA B 1 66 ? 25.524 -15.696 -5.530 1.00 20.41 266 ALA B C 1
ATOM 2262 O O . ALA B 1 66 ? 25.204 -16.744 -4.958 1.00 18.96 266 ALA B O 1
ATOM 2264 N N . THR B 1 67 ? 25.767 -15.641 -6.834 1.00 20.83 267 THR B N 1
ATOM 2265 C CA . THR B 1 67 ? 25.532 -16.819 -7.653 1.00 19.13 267 THR B CA 1
ATOM 2266 C C . THR B 1 67 ? 26.371 -16.732 -8.913 1.00 20.81 267 THR B C 1
ATOM 2267 O O . THR B 1 67 ? 26.628 -15.643 -9.432 1.00 22.55 267 THR B O 1
ATOM 2271 N N . ASP B 1 68 ? 26.789 -17.897 -9.395 1.00 22.33 268 ASP B N 1
ATOM 2272 C CA . ASP B 1 68 ? 27.459 -17.979 -10.676 1.00 25.07 268 ASP B CA 1
ATOM 2273 C C . ASP B 1 68 ? 26.563 -18.603 -11.733 1.00 24.03 268 ASP B C 1
ATOM 2274 O O . ASP B 1 68 ? 27.011 -18.811 -12.869 1.00 30.89 268 ASP B O 1
ATOM 2279 N N . SER B 1 69 ? 25.316 -18.905 -11.385 1.00 26.62 269 SER B N 1
ATOM 2280 C CA . SER B 1 69 ? 24.338 -19.474 -12.297 1.00 25.15 269 SER B CA 1
ATOM 2281 C C . SER B 1 69 ? 23.670 -18.386 -13.135 1.00 28.56 269 SER B C 1
ATOM 2282 O O . SER B 1 69 ? 23.684 -17.197 -12.793 1.00 27.22 269 SER B O 1
ATOM 2285 N N . THR B 1 70 ? 23.068 -18.814 -14.239 1.00 30.14 270 THR B N 1
ATOM 2286 C CA . THR B 1 70 ? 22.186 -17.937 -14.997 1.00 27.16 270 THR B CA 1
ATOM 2287 C C . THR B 1 70 ? 21.047 -17.476 -14.091 1.00 30.28 270 THR B C 1
ATOM 2288 O O . THR B 1 70 ? 20.459 -18.305 -13.384 1.00 31.29 270 THR B O 1
ATOM 2292 N N . PRO B 1 71 ? 20.714 -16.187 -14.071 1.00 31.37 271 PRO B N 1
ATOM 2293 C CA . PRO B 1 71 ? 19.602 -15.739 -13.237 1.00 32.47 271 PRO B CA 1
ATOM 2294 C C . PRO B 1 71 ? 18.320 -16.451 -13.628 1.00 34.01 271 PRO B C 1
ATOM 2295 O O . PRO B 1 71 ? 18.123 -16.809 -14.804 1.00 32.13 271 PRO B O 1
ATOM 2299 N N . PRO B 1 72 ? 17.423 -16.681 -12.669 1.00 34.54 272 PRO B N 1
ATOM 2300 C CA . PRO B 1 72 ? 16.217 -17.452 -12.970 1.00 33.78 272 PRO B CA 1
ATOM 2301 C C . PRO B 1 72 ? 15.316 -16.700 -13.948 1.00 34.01 272 PRO B C 1
ATOM 2302 O O . PRO B 1 72 ? 15.335 -15.462 -13.994 1.00 31.26 272 PRO B O 1
ATOM 2306 N N . PRO B 1 73 ? 14.509 -17.423 -14.727 1.00 36.05 273 PRO B N 1
ATOM 2307 C CA . PRO B 1 73 ? 13.692 -16.745 -15.748 1.00 35.50 273 PRO B CA 1
ATOM 2308 C C . PRO B 1 73 ? 12.602 -15.871 -15.168 1.00 34.32 273 PRO B C 1
ATOM 2309 O O . PRO B 1 73 ? 12.165 -14.931 -15.842 1.00 37.83 273 PRO B O 1
ATOM 2313 N N . TRP B 1 74 ? 12.141 -16.148 -13.948 1.00 32.69 274 TRP B N 1
ATOM 2314 C CA . TRP B 1 74 ? 11.089 -15.339 -13.346 1.00 30.22 274 TRP B CA 1
ATOM 2315 C C . TRP B 1 74 ? 11.599 -14.013 -12.793 1.00 33.36 274 TRP B C 1
ATOM 2316 O O . TRP B 1 74 ? 10.787 -13.166 -12.397 1.00 32.40 274 TRP B O 1
ATOM 2327 N N . LEU B 1 75 ? 12.913 -13.802 -12.774 1.00 30.22 275 LEU B N 1
ATOM 2328 C CA . LEU B 1 75 ? 13.507 -12.633 -12.135 1.00 32.02 275 LEU B CA 1
ATOM 2329 C C . LEU B 1 75 ? 13.660 -11.497 -13.142 1.00 30.42 275 LEU B C 1
ATOM 2330 O O . LEU B 1 75 ? 14.409 -11.619 -14.115 1.00 33.51 275 LEU B O 1
ATOM 2335 N N . ALA B 1 76 ? 12.960 -10.398 -12.903 1.00 31.38 276 ALA B N 1
ATOM 2336 C CA . ALA B 1 76 ? 13.095 -9.209 -13.729 1.00 32.48 276 ALA B CA 1
ATOM 2337 C C . ALA B 1 76 ? 14.246 -8.342 -13.227 1.00 34.04 276 ALA B C 1
ATOM 2338 O O . ALA B 1 76 ? 14.685 -8.449 -12.080 1.00 33.08 276 ALA B O 1
ATOM 2340 N N . GLU B 1 77 ? 14.742 -7.476 -14.106 1.00 32.51 277 GLU B N 1
ATOM 2341 C CA . GLU B 1 77 ? 15.694 -6.468 -13.668 1.00 33.45 277 GLU B CA 1
ATOM 2342 C C . GLU B 1 77 ? 14.983 -5.478 -12.759 1.00 31.51 277 GLU B C 1
ATOM 2343 O O . GLU B 1 77 ? 13.930 -4.941 -13.109 1.00 35.42 277 GLU B O 1
ATOM 2349 N N . HIS B 1 78 ? 15.546 -5.258 -11.574 1.00 27.08 278 HIS B N 1
ATOM 2350 C CA . HIS B 1 78 ? 14.904 -4.436 -10.573 1.00 25.52 278 HIS B CA 1
ATOM 2351 C C . HIS B 1 78 ? 16.010 -3.891 -9.688 1.00 26.11 278 HIS B C 1
ATOM 2352 O O . HIS B 1 78 ? 16.960 -4.625 -9.383 1.00 25.21 278 HIS B O 1
ATOM 2359 N N . PRO B 1 79 ? 15.936 -2.620 -9.284 1.00 28.64 279 PRO B N 1
ATOM 2360 C CA . PRO B 1 79 ? 17.043 -2.032 -8.514 1.00 27.54 279 PRO B CA 1
ATOM 2361 C C . PRO B 1 79 ? 17.288 -2.700 -7.169 1.00 27.68 279 PRO B C 1
ATOM 2362 O O . PRO B 1 79 ? 18.417 -2.639 -6.665 1.00 26.73 279 PRO B O 1
ATOM 2366 N N . LYS B 1 80 ? 16.284 -3.355 -6.581 1.00 25.28 280 LYS B N 1
ATOM 2367 C CA . LYS B 1 80 ? 16.452 -3.989 -5.282 1.00 25.07 280 LYS B CA 1
ATOM 2368 C C . LYS B 1 80 ? 17.191 -5.323 -5.351 1.00 25.28 280 LYS B C 1
ATOM 2369 O O . LYS B 1 80 ? 17.531 -5.873 -4.296 1.00 24.00 280 LYS B O 1
ATOM 2375 N N . ILE B 1 81 ? 17.444 -5.849 -6.548 1.00 24.60 281 ILE B N 1
ATOM 2376 C CA . ILE B 1 81 ? 18.066 -7.158 -6.733 1.00 20.98 281 ILE B CA 1
ATOM 2377 C C . ILE B 1 81 ? 19.352 -6.968 -7.527 1.00 23.67 281 ILE B C 1
ATOM 2378 O O . ILE B 1 81 ? 19.324 -6.446 -8.648 1.00 27.00 281 ILE B O 1
ATOM 2383 N N . THR B 1 82 ? 20.470 -7.406 -6.961 1.00 19.79 282 THR B N 1
ATOM 2384 C CA . THR B 1 82 ? 21.768 -7.312 -7.616 1.00 19.68 282 THR B CA 1
ATOM 2385 C C . THR B 1 82 ? 22.392 -8.695 -7.679 1.00 22.95 282 THR B C 1
ATOM 2386 O O . THR B 1 82 ? 22.550 -9.347 -6.640 1.00 18.61 282 THR B O 1
ATOM 2390 N N . ILE B 1 83 ? 22.756 -9.133 -8.888 1.00 20.98 283 ILE B N 1
ATOM 2391 C CA . ILE B 1 83 ? 23.423 -10.422 -9.087 1.00 19.52 283 ILE B CA 1
ATOM 2392 C C . ILE B 1 83 ? 24.921 -10.211 -8.888 1.00 20.93 283 ILE B C 1
ATOM 2393 O O . ILE B 1 83 ? 25.516 -9.313 -9.500 1.00 23.13 283 ILE B O 1
ATOM 2398 N N . VAL B 1 84 ? 25.531 -11.014 -8.019 1.00 18.21 284 VAL B N 1
ATOM 2399 C CA . VAL B 1 84 ? 26.950 -10.894 -7.693 1.00 20.44 284 VAL B CA 1
ATOM 2400 C C . VAL B 1 84 ? 27.641 -12.216 -8.007 1.00 20.41 284 VAL B C 1
ATOM 2401 O O . VAL B 1 84 ? 27.452 -13.215 -7.296 1.00 19.43 284 VAL B O 1
ATOM 2405 N N . ARG B 1 85 ? 28.445 -12.225 -9.068 1.00 21.75 285 ARG B N 1
ATOM 2406 C CA . ARG B 1 85 ? 29.263 -13.382 -9.406 1.00 23.44 285 ARG B CA 1
ATOM 2407 C C . ARG B 1 85 ? 30.461 -13.473 -8.464 1.00 20.13 285 ARG B C 1
ATOM 2408 O O . ARG B 1 85 ? 30.920 -12.471 -7.915 1.00 19.77 285 ARG B O 1
ATOM 2416 N N . ALA B 1 86 ? 30.982 -14.690 -8.287 1.00 21.25 286 ALA B N 1
ATOM 2417 C CA . ALA B 1 86 ? 32.119 -14.854 -7.384 1.00 19.78 286 ALA B CA 1
ATOM 2418 C C . ALA B 1 86 ? 33.297 -13.986 -7.815 1.00 20.23 286 ALA B C 1
ATOM 2419 O O . ALA B 1 86 ? 33.976 -13.392 -6.971 1.00 17.97 286 ALA B O 1
ATOM 2421 N N . GLU B 1 87 ? 33.535 -13.863 -9.127 1.00 21.68 287 GLU B N 1
ATOM 2422 C CA . GLU B 1 87 ? 34.663 -13.055 -9.590 1.00 22.17 287 GLU B CA 1
ATOM 2423 C C . GLU B 1 87 ? 34.504 -11.587 -9.228 1.00 25.71 287 GLU B C 1
ATOM 2424 O O . GLU B 1 87 ? 35.490 -10.842 -9.252 1.00 26.17 287 GLU B O 1
ATOM 2430 N N . ASP B 1 88 ? 33.290 -11.161 -8.880 1.00 22.90 288 ASP B N 1
ATOM 2431 C CA . ASP B 1 88 ? 33.034 -9.785 -8.472 1.00 22.62 288 ASP B CA 1
ATOM 2432 C C . ASP B 1 88 ? 33.446 -9.494 -7.034 1.00 25.39 288 ASP B C 1
ATOM 2433 O O . ASP B 1 88 ? 33.528 -8.318 -6.659 1.00 24.20 288 ASP B O 1
ATOM 2438 N N . HIS B 1 89 ? 33.647 -10.518 -6.191 1.00 19.83 289 HIS B N 1
ATOM 2439 C CA . HIS B 1 89 ? 33.951 -10.231 -4.794 1.00 20.96 289 HIS B CA 1
ATOM 2440 C C . HIS B 1 89 ? 34.998 -11.152 -4.172 1.00 21.60 289 HIS B C 1
ATOM 2441 O O . HIS B 1 89 ? 35.224 -11.078 -2.957 1.00 22.48 289 HIS B O 1
ATOM 2448 N N . PHE B 1 90 ? 35.677 -11.990 -4.945 1.00 17.88 290 PHE B N 1
ATOM 2449 C CA . PHE B 1 90 ? 36.732 -12.808 -4.376 1.00 16.47 290 PHE B CA 1
ATOM 2450 C C . PHE B 1 90 ? 38.056 -12.064 -4.458 1.00 19.54 290 PHE B C 1
ATOM 2451 O O . PHE B 1 90 ? 38.380 -11.466 -5.486 1.00 20.32 290 PHE B O 1
ATOM 2459 N N . SER B 1 91 ? 38.825 -12.129 -3.373 1.00 18.55 291 SER B N 1
ATOM 2460 C CA . SER B 1 91 ? 40.152 -11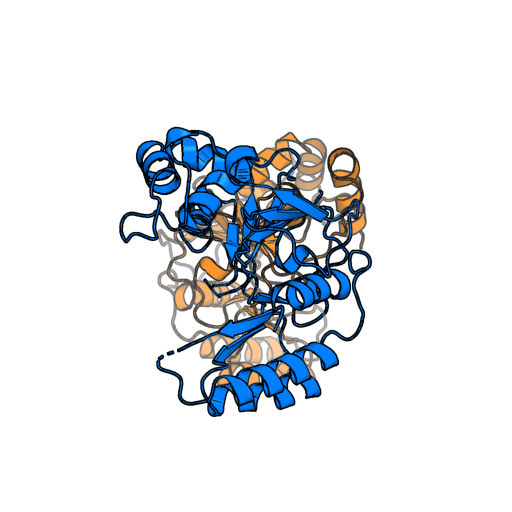.515 -3.353 1.00 19.57 291 SER B CA 1
ATOM 2461 C C . SER B 1 91 ? 41.133 -12.270 -4.242 1.00 19.84 291 SER B C 1
ATOM 2462 O O . SER B 1 91 ? 42.075 -11.671 -4.779 1.00 21.04 291 SER B O 1
ATOM 2465 N N . ASP B 1 92 ? 40.956 -13.583 -4.372 1.00 19.99 292 ASP B N 1
ATOM 2466 C CA . ASP B 1 92 ? 41.783 -14.432 -5.229 1.00 25.07 292 ASP B CA 1
ATOM 2467 C C . ASP B 1 92 ? 40.903 -15.028 -6.321 1.00 23.52 292 ASP B C 1
ATOM 2468 O O . ASP B 1 92 ? 40.209 -16.026 -6.094 1.00 21.72 292 ASP B O 1
ATOM 2473 N N . ARG B 1 93 ? 40.938 -14.430 -7.513 1.00 22.17 293 ARG B N 1
ATOM 2474 C CA . ARG B 1 93 ? 40.175 -14.986 -8.622 1.00 23.77 293 ARG B CA 1
ATOM 2475 C C . ARG B 1 93 ? 40.717 -16.336 -9.074 1.00 22.01 293 ARG B C 1
ATOM 2476 O O . ARG B 1 93 ? 40.003 -17.083 -9.758 1.00 24.97 293 ARG B O 1
ATOM 2484 N N . SER B 1 94 ? 41.941 -16.692 -8.685 1.00 23.47 294 SER B N 1
ATOM 2485 C CA . SER B 1 94 ? 42.414 -18.008 -9.085 1.00 25.52 294 SER B CA 1
ATOM 2486 C C . SER B 1 94 ? 41.732 -19.118 -8.302 1.00 25.98 294 SER B C 1
ATOM 2487 O O . SER B 1 94 ? 41.853 -20.284 -8.686 1.00 28.00 294 SER B O 1
ATOM 2490 N N . ALA B 1 95 ? 41.002 -18.778 -7.233 1.00 26.24 295 ALA B N 1
ATOM 2491 C CA . ALA B 1 95 ? 40.223 -19.741 -6.466 1.00 26.13 295 ALA B CA 1
ATOM 2492 C C . ALA B 1 95 ? 38.945 -20.166 -7.172 1.00 27.15 295 ALA B C 1
ATOM 2493 O O . ALA B 1 95 ? 38.204 -20.999 -6.635 1.00 28.66 295 ALA B O 1
ATOM 2495 N N . LEU B 1 96 ? 38.671 -19.628 -8.355 1.00 22.91 296 LEU B N 1
ATOM 2496 C CA . LEU B 1 96 ? 37.413 -19.845 -9.037 1.00 23.99 296 LEU B CA 1
ATOM 2497 C C . LEU B 1 96 ? 37.567 -20.761 -10.250 1.00 23.54 296 LEU B C 1
ATOM 2498 O O . LEU B 1 96 ? 38.634 -20.803 -10.874 1.00 24.23 296 LEU B O 1
ATOM 2503 N N . PRO B 1 97 ? 36.508 -21.500 -10.623 1.00 21.06 297 PRO B N 1
ATOM 2504 C CA . PRO B 1 97 ? 35.215 -21.517 -9.927 1.00 21.86 297 PRO B CA 1
ATOM 2505 C C . PRO B 1 97 ? 35.240 -22.305 -8.620 1.00 23.73 297 PRO B C 1
ATOM 2506 O O . PRO B 1 97 ? 36.093 -23.173 -8.429 1.00 21.72 297 PRO B O 1
ATOM 2510 N N . THR B 1 98 ? 34.314 -21.980 -7.722 1.00 20.83 298 THR B N 1
ATOM 2511 C CA . THR B 1 98 ? 34.200 -22.674 -6.452 1.00 20.44 298 THR B CA 1
ATOM 2512 C C . THR B 1 98 ? 32.841 -23.344 -6.353 1.00 21.65 298 THR B C 1
ATOM 2513 O O . THR B 1 98 ? 31.849 -22.865 -6.911 1.00 20.90 298 THR B O 1
ATOM 2517 N N . TYR B 1 99 ? 32.818 -24.476 -5.645 1.00 19.74 299 TYR B N 1
ATOM 2518 C CA . TYR B 1 99 ? 31.584 -25.184 -5.317 1.00 20.81 299 TYR B CA 1
ATOM 2519 C C . TYR B 1 99 ? 31.408 -25.318 -3.809 1.00 22.73 299 TYR B C 1
ATOM 2520 O O . TYR B 1 99 ? 30.664 -26.186 -3.348 1.00 23.21 299 TYR B O 1
ATOM 2529 N N . ASN B 1 100 ? 32.054 -24.433 -3.038 1.00 19.23 300 ASN B N 1
ATOM 2530 C CA . ASN B 1 100 ? 32.122 -24.507 -1.581 1.00 17.67 300 ASN B CA 1
ATOM 2531 C C . ASN B 1 100 ? 31.385 -23.298 -1.011 1.00 17.40 300 ASN B C 1
ATOM 2532 O O . ASN B 1 100 ? 31.846 -22.164 -1.167 1.00 19.43 300 ASN B O 1
ATOM 2537 N N . SER B 1 101 ? 30.257 -23.534 -0.336 1.00 18.29 301 SER B N 1
ATOM 2538 C CA . SER B 1 101 ? 29.546 -22.413 0.285 1.00 16.71 301 SER B CA 1
ATOM 2539 C C . SER B 1 101 ? 30.433 -21.679 1.280 1.00 16.96 301 SER B C 1
ATOM 2540 O O . SER B 1 101 ? 30.309 -20.456 1.435 1.00 16.28 301 SER B O 1
ATOM 2543 N N . HIS B 1 102 ? 31.336 -22.399 1.954 1.00 17.01 302 HIS B N 1
ATOM 2544 C CA . HIS B 1 102 ? 32.247 -21.749 2.892 1.00 17.12 302 HIS B CA 1
ATOM 2545 C C . HIS B 1 102 ? 33.147 -20.752 2.188 1.00 15.98 302 HIS B C 1
ATOM 2546 O O . HIS B 1 102 ? 33.514 -19.725 2.766 1.00 15.65 302 HIS B O 1
ATOM 2553 N N . ALA B 1 103 ? 33.587 -21.081 0.971 1.00 14.36 303 ALA B N 1
ATOM 2554 C CA . ALA B 1 103 ? 34.411 -20.149 0.208 1.00 17.17 303 ALA B CA 1
ATOM 2555 C C . ALA B 1 103 ? 33.662 -18.845 -0.051 1.00 16.18 303 ALA B C 1
ATOM 2556 O O . ALA B 1 103 ? 34.154 -17.754 0.271 1.00 16.72 303 ALA B O 1
ATOM 2558 N N . VAL B 1 104 ? 32.473 -18.942 -0.650 1.00 15.38 304 VAL B N 1
ATOM 2559 C CA . VAL B 1 104 ? 31.667 -17.759 -0.930 1.00 16.49 304 VAL B CA 1
ATOM 2560 C C . VAL B 1 104 ? 31.393 -16.991 0.357 1.00 16.50 304 VAL B C 1
ATOM 2561 O O . VAL B 1 104 ? 31.503 -15.750 0.407 1.00 15.88 304 VAL B O 1
ATOM 2565 N N . GLU B 1 105 ? 31.034 -17.717 1.418 1.00 17.38 305 GLU B N 1
ATOM 2566 C CA . GLU B 1 105 ? 30.674 -17.103 2.694 1.00 15.48 305 GLU B CA 1
ATOM 2567 C C . GLU B 1 105 ? 31.851 -16.390 3.344 1.00 19.18 305 GLU B C 1
ATOM 2568 O O . GLU B 1 105 ? 31.637 -15.455 4.117 1.00 19.78 305 GLU B O 1
ATOM 2574 N N . SER B 1 106 ? 33.082 -16.774 3.018 1.00 17.95 306 SER B N 1
ATOM 2575 C CA . SER B 1 106 ? 34.248 -16.092 3.552 1.00 15.24 306 SER B CA 1
ATOM 2576 C C . SER B 1 106 ? 34.538 -14.778 2.841 1.00 17.59 306 SER B C 1
ATOM 2577 O O . SER B 1 106 ? 35.379 -14.016 3.320 1.00 19.13 306 SER B O 1
ATOM 2580 N N . GLN B 1 107 ? 33.856 -14.499 1.730 1.00 16.19 307 GLN B N 1
ATOM 2581 C CA . GLN B 1 107 ? 34.151 -13.346 0.885 1.00 17.55 307 GLN B CA 1
ATOM 2582 C C . GLN B 1 107 ? 32.993 -12.361 0.820 1.00 17.47 307 GLN B C 1
ATOM 2583 O O . GLN B 1 107 ? 33.014 -11.452 -0.017 1.00 17.33 307 GLN B O 1
ATOM 2589 N N . LEU B 1 108 ? 31.970 -12.531 1.665 1.00 16.49 308 LEU B N 1
ATOM 2590 C CA . LEU B 1 108 ? 30.775 -11.701 1.563 1.00 15.34 308 LEU B CA 1
ATOM 2591 C C . LEU B 1 108 ? 31.095 -10.239 1.797 1.00 15.30 308 LEU B C 1
ATOM 2592 O O . LEU B 1 108 ? 30.508 -9.365 1.160 1.00 18.42 308 LEU B O 1
ATOM 2597 N N . HIS B 1 109 ? 31.997 -9.958 2.737 1.00 16.22 309 HIS B N 1
ATOM 2598 C CA . HIS B 1 109 ? 32.282 -8.566 3.074 1.00 18.39 309 HIS B CA 1
ATOM 2599 C C . HIS B 1 109 ? 32.976 -7.825 1.944 1.00 20.77 309 HIS B C 1
ATOM 2600 O O . HIS B 1 109 ? 33.103 -6.601 2.016 1.00 20.36 309 HIS B O 1
ATOM 2607 N N . HIS B 1 110 ? 33.410 -8.517 0.894 1.00 18.93 310 HIS B N 1
ATOM 2608 C CA . HIS B 1 110 ? 34.000 -7.862 -0.269 1.00 18.97 310 HIS B CA 1
ATOM 2609 C C . HIS B 1 110 ? 32.981 -7.485 -1.341 1.00 20.00 310 HIS B C 1
ATOM 2610 O O . HIS B 1 110 ? 33.382 -6.951 -2.383 1.00 20.86 310 HIS B O 1
ATOM 2617 N N . ILE B 1 111 ? 31.696 -7.754 -1.133 1.00 18.59 311 ILE B N 1
ATOM 2618 C CA . ILE B 1 111 ? 30.690 -7.473 -2.168 1.00 18.84 311 ILE B CA 1
ATOM 2619 C C . ILE B 1 111 ? 30.560 -5.964 -2.348 1.00 22.12 311 ILE B C 1
ATOM 2620 O O . ILE B 1 111 ? 30.296 -5.248 -1.368 1.00 20.62 311 ILE B O 1
ATOM 2625 N N . PRO B 1 112 ? 30.705 -5.440 -3.564 1.00 23.68 312 PRO B N 1
ATOM 2626 C CA . PRO B 1 112 ? 30.612 -3.983 -3.739 1.00 23.72 312 PRO B CA 1
ATOM 2627 C C . PRO B 1 112 ? 29.183 -3.488 -3.539 1.00 22.06 312 PRO B C 1
ATOM 2628 O O . PRO B 1 112 ? 28.231 -4.050 -4.087 1.00 21.55 312 PRO B O 1
ATOM 2632 N N . GLY B 1 113 ? 29.043 -2.408 -2.754 1.00 21.71 313 GLY B N 1
ATOM 2633 C CA . GLY B 1 113 ? 27.753 -1.787 -2.484 1.00 19.95 313 GLY B CA 1
ATOM 2634 C C . GLY B 1 113 ? 27.037 -2.325 -1.272 1.00 19.43 313 GLY B C 1
ATOM 2635 O O . GLY B 1 113 ? 26.027 -1.737 -0.851 1.00 20.68 313 GLY B O 1
ATOM 2636 N N . LEU B 1 114 ? 27.523 -3.430 -0.701 1.00 19.50 314 LEU B N 1
ATOM 2637 C CA . LEU B 1 114 ? 26.885 -4.022 0.464 1.00 18.37 314 LEU B CA 1
ATOM 2638 C C . LEU B 1 114 ? 26.975 -3.094 1.672 1.00 19.44 314 LEU B C 1
ATOM 2639 O O . LEU B 1 114 ? 28.015 -2.481 1.931 1.00 20.40 314 LEU B O 1
ATOM 2644 N N . SER B 1 115 ? 25.876 -3.003 2.422 1.00 17.71 315 SER B N 1
ATOM 2645 C CA . SER B 1 115 ? 25.844 -2.172 3.619 1.00 17.42 315 SER B CA 1
ATOM 2646 C C . SER B 1 115 ? 26.700 -2.777 4.731 1.00 17.82 315 SER B C 1
ATOM 2647 O O . SER B 1 115 ? 26.980 -3.983 4.764 1.00 19.40 315 SER B O 1
ATOM 2650 N N . GLU B 1 116 ? 27.111 -1.915 5.664 1.00 16.83 316 GLU B N 1
ATOM 2651 C CA . GLU B 1 116 ? 27.894 -2.360 6.813 1.00 18.06 316 GLU B CA 1
ATOM 2652 C C . GLU B 1 116 ? 27.165 -3.444 7.606 1.00 19.16 316 GLU B C 1
ATOM 2653 O O . GLU B 1 116 ? 27.785 -4.423 8.033 1.00 18.59 316 GLU B O 1
ATOM 2659 N N . HIS B 1 117 ? 25.865 -3.273 7.835 1.00 16.95 317 HIS B N 1
ATOM 2660 C CA . HIS B 1 117 ? 25.039 -4.247 8.544 1.00 15.67 317 HIS B CA 1
ATOM 2661 C C . HIS B 1 117 ? 24.230 -5.037 7.520 1.00 17.54 317 HIS B C 1
ATOM 2662 O O . HIS B 1 117 ? 23.497 -4.445 6.725 1.00 16.66 317 HIS B O 1
ATOM 2669 N N . PHE B 1 118 ? 24.332 -6.375 7.538 1.00 15.47 318 PHE B N 1
ATOM 2670 C CA . PHE B 1 118 ? 23.596 -7.120 6.525 1.00 15.18 318 PHE B CA 1
ATOM 2671 C C . PHE B 1 118 ? 23.241 -8.499 7.052 1.00 15.44 318 PHE B C 1
ATOM 2672 O O . PHE B 1 118 ? 23.777 -8.953 8.064 1.00 15.37 318 PHE B O 1
ATOM 2680 N N . LEU B 1 119 ? 22.284 -9.133 6.377 1.00 13.78 319 LEU B N 1
ATOM 2681 C CA . LEU B 1 119 ? 21.898 -10.509 6.659 1.00 12.75 319 LEU B CA 1
ATOM 2682 C C . LEU B 1 119 ? 22.412 -11.412 5.554 1.00 15.03 319 LEU B C 1
ATOM 2683 O O . LEU B 1 119 ? 22.541 -10.991 4.399 1.00 15.58 319 LEU B O 1
ATOM 2688 N N . TYR B 1 120 ? 22.664 -12.675 5.911 1.00 13.60 320 TYR B N 1
ATOM 2689 C CA . TYR B 1 120 ? 23.043 -13.695 4.933 1.00 13.85 320 TYR B CA 1
ATOM 2690 C C . TYR B 1 120 ? 22.125 -14.900 5.056 1.00 16.69 320 TYR B C 1
ATOM 2691 O O . TYR B 1 120 ? 21.874 -15.380 6.166 1.00 17.07 320 TYR B O 1
ATOM 2700 N N . SER B 1 121 ? 21.662 -15.413 3.915 1.00 14.92 321 SER B N 1
ATOM 2701 C CA . SER B 1 121 ? 20.669 -16.478 3.919 1.00 15.68 321 SER B CA 1
ATOM 2702 C C . SER B 1 121 ? 20.923 -17.469 2.792 1.00 15.10 321 SER B C 1
ATOM 2703 O O . SER B 1 121 ? 21.465 -17.113 1.750 1.00 15.76 321 SER B O 1
ATOM 2706 N N . ASN B 1 122 ? 20.495 -18.717 3.006 1.00 17.60 322 ASN B N 1
ATOM 2707 C CA . ASN B 1 122 ? 20.356 -19.675 1.916 1.00 18.97 322 ASN B CA 1
ATOM 2708 C C . ASN B 1 122 ? 18.948 -19.576 1.318 1.00 18.97 322 ASN B C 1
ATOM 2709 O O . ASN B 1 122 ? 18.068 -18.909 1.866 1.00 18.65 322 ASN B O 1
ATOM 2714 N N . ASP B 1 123 ? 18.721 -20.278 0.197 1.00 18.86 323 ASP B N 1
ATOM 2715 C CA . ASP B 1 123 ? 17.421 -20.171 -0.466 1.00 17.08 323 ASP B CA 1
ATOM 2716 C C . ASP B 1 123 ? 16.348 -21.077 0.132 1.00 18.61 323 ASP B C 1
ATOM 2717 O O . ASP B 1 123 ? 15.199 -21.023 -0.318 1.00 22.08 323 ASP B O 1
ATOM 2722 N N . ASP B 1 124 ? 16.674 -21.881 1.141 1.00 20.26 324 ASP B N 1
ATOM 2723 C CA . ASP B 1 124 ? 15.682 -22.732 1.789 1.00 18.40 324 ASP B CA 1
ATOM 2724 C C . ASP B 1 124 ? 15.278 -22.197 3.152 1.00 18.26 324 ASP B C 1
ATOM 2725 O O . ASP B 1 124 ? 14.677 -22.927 3.950 1.00 17.93 324 ASP B O 1
ATOM 2730 N N . MET B 1 125 ? 15.584 -20.926 3.417 1.00 17.31 325 MET B N 1
ATOM 2731 C CA . MET B 1 125 ? 15.265 -20.249 4.666 1.00 17.47 325 MET B CA 1
ATOM 2732 C C . MET B 1 125 ? 14.197 -19.199 4.406 1.00 14.48 325 MET B C 1
ATOM 2733 O O . MET B 1 125 ? 14.285 -18.454 3.426 1.00 20.12 325 MET B O 1
ATOM 2738 N N . PHE B 1 126 ? 13.196 -19.133 5.285 1.00 15.91 326 PHE B N 1
ATOM 2739 C CA . PHE B 1 126 ? 12.024 -18.298 5.068 1.00 17.23 326 PHE B CA 1
ATOM 2740 C C . PHE B 1 126 ? 11.674 -17.531 6.330 1.00 17.79 326 PHE B C 1
ATOM 2741 O O . PHE B 1 126 ? 11.700 -18.086 7.435 1.00 17.00 326 PHE B O 1
ATOM 2749 N N . PHE B 1 127 ? 11.351 -16.245 6.158 1.00 14.86 327 PHE B N 1
ATOM 2750 C CA . PHE B 1 127 ? 10.722 -15.476 7.218 1.00 17.60 327 PHE B CA 1
ATOM 2751 C C . PHE B 1 127 ? 9.259 -15.895 7.322 1.00 17.96 327 PHE B C 1
ATOM 2752 O O . PHE B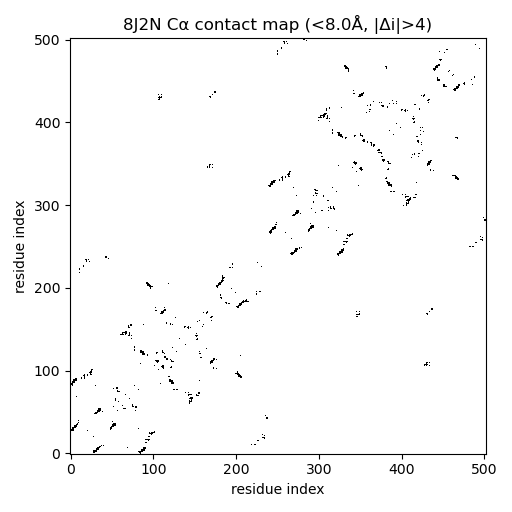 1 127 ? 8.563 -15.984 6.303 1.00 19.03 327 PHE B O 1
ATOM 2760 N N . GLY B 1 128 ? 8.781 -16.132 8.545 1.00 19.43 328 GLY B N 1
ATOM 2761 C CA . GLY B 1 128 ? 7.459 -16.715 8.718 1.00 19.82 328 GLY B CA 1
ATOM 2762 C C . GLY B 1 128 ? 6.332 -15.766 9.082 1.00 23.45 328 GLY B C 1
ATOM 2763 O O . GLY B 1 128 ? 5.154 -16.127 8.987 1.00 21.74 328 GLY B O 1
ATOM 2764 N N . ARG B 1 129 ? 6.676 -14.559 9.503 1.00 20.04 329 ARG B N 1
ATOM 2765 C CA . ARG B 1 129 ? 5.697 -13.554 9.892 1.00 21.19 329 ARG B CA 1
ATOM 2766 C C . ARG B 1 129 ? 6.420 -12.220 9.938 1.00 20.71 329 ARG B C 1
ATOM 2767 O O . ARG B 1 129 ? 7.650 -12.200 9.835 1.00 17.90 329 ARG B O 1
ATOM 2775 N N . PRO B 1 130 ? 5.723 -11.096 10.071 1.00 22.23 330 PRO B N 1
ATOM 2776 C CA . PRO B 1 130 ? 6.430 -9.808 10.079 1.00 19.43 330 PRO B CA 1
ATOM 2777 C C . PRO B 1 130 ? 7.538 -9.766 11.126 1.00 18.41 330 PRO B C 1
ATOM 2778 O O . PRO B 1 130 ? 7.314 -10.051 12.300 1.00 19.52 330 PRO B O 1
ATOM 2782 N N . LEU B 1 131 ? 8.739 -9.370 10.692 1.00 18.35 331 LEU B N 1
ATOM 2783 C CA . LEU B 1 131 ? 9.897 -9.239 11.566 1.00 17.22 331 LEU B CA 1
ATOM 2784 C C . LEU B 1 131 ? 10.317 -7.785 11.649 1.00 19.10 331 LEU B C 1
ATOM 2785 O O . LEU B 1 131 ? 10.133 -7.018 10.704 1.00 22.34 331 LEU B O 1
ATOM 2790 N N . LYS B 1 132 ? 10.904 -7.422 12.779 1.00 18.45 332 LYS B N 1
ATOM 2791 C CA . LYS B 1 132 ? 11.497 -6.106 12.954 1.00 19.54 332 LYS B CA 1
ATOM 2792 C C . LYS B 1 132 ? 13.012 -6.223 12.930 1.00 21.52 332 LYS B C 1
ATOM 2793 O O . LYS B 1 132 ? 13.580 -7.289 13.202 1.00 20.70 332 LYS B O 1
ATOM 2799 N N . ALA B 1 133 ? 13.664 -5.110 12.579 1.00 20.03 333 ALA B N 1
ATOM 2800 C CA . ALA B 1 133 ? 15.119 -5.121 12.478 1.00 20.55 333 ALA B CA 1
ATOM 2801 C C . ALA B 1 133 ? 15.761 -5.508 13.803 1.00 20.34 333 ALA B C 1
ATOM 2802 O O . ALA B 1 133 ? 16.846 -6.103 13.818 1.00 19.29 333 ALA B O 1
ATOM 2804 N N . SER B 1 134 ? 15.078 -5.234 14.917 1.00 18.70 334 SER B N 1
ATOM 2805 C CA . SER B 1 134 ? 15.594 -5.571 16.238 1.00 18.63 334 SER B CA 1
ATOM 2806 C C . SER B 1 134 ? 15.686 -7.079 16.491 1.00 20.17 334 SER B C 1
ATOM 2807 O O . SER B 1 134 ? 16.380 -7.486 17.427 1.00 20.35 334 SER B O 1
ATOM 2810 N N . MET B 1 135 ? 14.996 -7.915 15.702 1.00 19.08 335 MET B N 1
ATOM 2811 C CA . MET B 1 135 ? 15.283 -9.351 15.714 1.00 19.69 335 MET B CA 1
ATOM 2812 C C . MET B 1 135 ? 16.756 -9.651 15.443 1.00 19.39 335 MET B C 1
ATOM 2813 O O . MET B 1 135 ? 17.306 -10.627 15.983 1.00 18.09 335 MET B O 1
ATOM 2818 N N . PHE B 1 136 ? 17.408 -8.813 14.640 1.00 16.51 336 PHE B N 1
ATOM 2819 C CA . PHE B 1 136 ? 18.735 -9.091 14.104 1.00 17.82 336 PHE B CA 1
ATOM 2820 C C . PHE B 1 136 ? 19.808 -8.153 14.614 1.00 17.47 336 PHE B C 1
ATOM 2821 O O . PHE B 1 136 ? 20.950 -8.571 14.772 1.00 15.83 336 PHE B O 1
ATOM 2829 N N . PHE B 1 137 ? 19.484 -6.878 14.829 1.00 17.04 337 PHE B N 1
ATOM 2830 C CA . PHE B 1 137 ? 20.470 -5.872 15.191 1.00 15.89 337 PHE B CA 1
ATOM 2831 C C . PHE B 1 137 ? 19.860 -4.967 16.240 1.00 16.57 337 PHE B C 1
ATOM 2832 O O . PHE B 1 137 ? 18.702 -4.572 16.106 1.00 19.34 337 PHE B O 1
ATOM 2840 N N . SER B 1 138 ? 20.645 -4.624 17.254 1.00 16.80 338 SER B N 1
ATOM 2841 C CA . SER B 1 138 ? 20.232 -3.550 18.141 1.00 17.57 338 SER B CA 1
ATOM 2842 C C . SER B 1 138 ? 20.322 -2.222 17.400 1.00 18.40 338 SER B C 1
ATOM 2843 O O . SER B 1 138 ? 20.982 -2.113 16.363 1.00 18.51 338 SER B O 1
ATOM 2846 N N . PRO B 1 139 ? 19.664 -1.186 17.915 1.00 19.14 339 PRO B N 1
ATOM 2847 C CA . PRO B 1 139 ? 19.853 0.154 17.335 1.00 22.24 339 PRO B CA 1
ATOM 2848 C C . PRO B 1 139 ? 21.298 0.619 17.352 1.00 19.12 339 PRO B C 1
ATOM 2849 O O . PRO B 1 139 ? 21.659 1.535 16.594 1.00 23.52 339 PRO B O 1
ATOM 2853 N N . GLY B 1 140 ? 22.140 0.045 18.205 1.00 19.00 340 GLY B N 1
ATOM 2854 C CA . GLY B 1 140 ? 23.547 0.364 18.216 1.00 18.52 340 GLY B CA 1
ATOM 2855 C C . GLY B 1 140 ? 24.400 -0.556 17.371 1.00 18.16 340 GLY B C 1
ATOM 2856 O O . GLY B 1 140 ? 25.632 -0.486 17.433 1.00 18.35 340 GLY B O 1
ATOM 2857 N N . GLY B 1 141 ? 23.783 -1.434 16.589 1.00 18.26 341 GLY B N 1
ATOM 2858 C CA . GLY B 1 141 ? 24.533 -2.268 15.669 1.00 19.13 341 GLY B CA 1
ATOM 2859 C C . GLY B 1 141 ? 25.029 -3.594 16.214 1.00 21.17 341 GLY B C 1
ATOM 2860 O O . GLY B 1 141 ? 25.753 -4.294 15.499 1.00 19.06 341 GLY B O 1
ATOM 2861 N N . VAL B 1 142 ? 24.678 -3.957 17.451 1.00 17.56 342 VAL B N 1
ATOM 2862 C CA . VAL B 1 142 ? 25.025 -5.272 17.992 1.00 15.30 342 VAL B CA 1
ATOM 2863 C C . VAL B 1 142 ? 24.194 -6.354 17.305 1.00 16.77 342 VAL B C 1
ATOM 2864 O O . VAL B 1 142 ? 22.961 -6.276 17.250 1.00 17.09 342 VAL B O 1
ATOM 2868 N N . THR B 1 143 ? 24.855 -7.393 16.798 1.00 14.29 343 THR B N 1
ATOM 2869 C CA . THR B 1 143 ? 24.125 -8.433 16.082 1.00 15.04 343 THR B CA 1
ATOM 2870 C C . THR B 1 143 ? 23.529 -9.423 17.072 1.00 14.42 343 THR B C 1
ATOM 2871 O O . THR B 1 143 ? 24.061 -9.619 18.171 1.00 16.18 343 THR B O 1
ATOM 2875 N N . ARG B 1 144 ? 22.405 -10.030 16.686 1.00 15.38 344 ARG B N 1
ATOM 2876 C CA . ARG B 1 144 ? 21.665 -10.955 17.547 1.00 15.03 344 ARG B CA 1
ATOM 2877 C C . ARG B 1 144 ? 21.541 -12.288 16.820 1.00 17.13 344 ARG B C 1
ATOM 2878 O O . ARG B 1 144 ? 20.769 -12.396 15.863 1.00 17.11 344 ARG B O 1
ATOM 2886 N N . PHE B 1 145 ? 22.276 -13.302 17.277 1.00 16.22 345 PHE B N 1
ATOM 2887 C CA . PHE B 1 145 ? 22.323 -14.582 16.579 1.00 15.74 345 PHE B CA 1
ATOM 2888 C C . PHE B 1 145 ? 21.607 -15.667 17.373 1.00 17.69 345 PHE B C 1
ATOM 2889 O O . PHE B 1 145 ? 21.605 -15.665 18.606 1.00 17.79 345 PHE B O 1
ATOM 2897 N N . ILE B 1 146 ? 20.989 -16.596 16.652 1.00 15.48 346 ILE B N 1
ATOM 2898 C CA . ILE B 1 146 ? 20.122 -17.600 17.266 1.00 15.09 346 ILE B CA 1
ATOM 2899 C C . ILE B 1 146 ? 20.904 -18.897 17.447 1.00 18.91 346 ILE B C 1
ATOM 2900 O O . ILE B 1 146 ? 21.127 -19.635 16.484 1.00 18.86 346 ILE B O 1
ATOM 2905 N N . GLU B 1 147 ? 21.282 -19.203 18.690 1.00 20.82 347 GLU B N 1
ATOM 2906 C CA . GLU B 1 147 ? 21.976 -20.448 18.990 1.00 20.15 347 GLU B CA 1
ATOM 2907 C C . GLU B 1 147 ? 21.012 -21.623 18.991 1.00 26.34 347 GLU B C 1
ATOM 2908 O O . GLU B 1 147 ? 19.844 -21.496 19.368 1.00 24.95 347 GLU B O 1
ATOM 2914 N N . ALA B 1 148 ? 21.523 -22.773 18.574 1.00 26.84 348 ALA B N 1
ATOM 2915 C CA . ALA B 1 148 ? 20.756 -24.010 18.611 1.00 31.69 348 ALA B CA 1
ATOM 2916 C C . ALA B 1 148 ? 20.951 -24.714 19.954 1.00 32.31 348 ALA B C 1
ATOM 2917 O O . ALA B 1 148 ? 21.831 -25.566 20.087 1.00 38.18 348 ALA B O 1
ATOM 2919 N N . GLU B 1 165 ? 31.561 -30.294 16.913 1.00 42.08 365 GLU B N 1
ATOM 2920 C CA . GLU B 1 165 ? 31.812 -30.783 15.566 1.00 31.77 365 GLU B CA 1
ATOM 2921 C C . GLU B 1 165 ? 33.165 -30.298 15.059 1.00 34.00 365 GLU B C 1
ATOM 2922 O O . GLU B 1 165 ? 33.953 -29.727 15.821 1.00 29.29 365 GLU B O 1
ATOM 2928 N N . ASN B 1 166 ? 33.446 -30.538 13.774 1.00 31.34 366 ASN B N 1
ATOM 2929 C CA . ASN B 1 166 ? 34.714 -30.084 13.214 1.00 32.30 366 ASN B CA 1
ATOM 2930 C C . ASN B 1 166 ? 34.817 -28.561 13.258 1.00 30.28 366 ASN B C 1
ATOM 2931 O O . ASN B 1 166 ? 35.889 -28.012 13.538 1.00 31.92 366 ASN B O 1
ATOM 2936 N N . ALA B 1 167 ? 33.703 -27.863 13.017 1.00 32.36 367 ALA B N 1
ATOM 2937 C CA . ALA B 1 167 ? 33.713 -26.404 13.091 1.00 29.57 367 ALA B CA 1
ATOM 2938 C C . ALA B 1 167 ? 33.977 -25.917 14.513 1.00 30.11 367 ALA B C 1
ATOM 2939 O O . ALA B 1 167 ? 34.703 -24.938 14.715 1.00 27.81 367 ALA B O 1
ATOM 2941 N N . ALA B 1 168 ? 33.382 -26.571 15.513 1.00 25.05 368 ALA B N 1
ATOM 2942 C CA . ALA B 1 168 ? 33.657 -26.180 16.894 1.00 27.19 368 ALA B CA 1
ATOM 2943 C C . ALA B 1 168 ? 35.133 -26.364 17.232 1.00 25.71 368 ALA B C 1
ATOM 2944 O O . ALA B 1 168 ? 35.731 -25.527 17.916 1.00 22.14 368 ALA B O 1
ATOM 2946 N N . ARG B 1 169 ? 35.736 -27.459 16.764 1.00 25.49 369 ARG B N 1
ATOM 2947 C CA . ARG B 1 169 ? 37.168 -27.659 16.961 1.00 27.57 369 ARG B CA 1
ATOM 2948 C C . ARG B 1 169 ? 37.970 -26.518 16.343 1.00 25.27 369 ARG B C 1
ATOM 2949 O O . ARG B 1 169 ? 38.876 -25.967 16.978 1.00 23.74 369 ARG B O 1
ATOM 2957 N N . VAL B 1 170 ? 37.639 -26.146 15.103 1.00 25.73 370 VAL B N 1
ATOM 2958 C CA . VAL B 1 170 ? 38.364 -25.074 14.418 1.00 25.47 370 VAL B CA 1
ATOM 2959 C C . VAL B 1 170 ? 38.178 -23.742 15.144 1.00 26.17 370 VAL B C 1
ATOM 2960 O O . VAL B 1 170 ? 39.151 -23.024 15.410 1.00 25.71 370 VAL B O 1
ATOM 2964 N N . ASN B 1 171 ? 36.929 -23.392 15.485 1.00 24.15 371 ASN B N 1
ATOM 2965 C CA . ASN B 1 171 ? 36.683 -22.116 16.163 1.00 23.30 371 ASN B CA 1
ATOM 2966 C C . ASN B 1 171 ? 37.416 -22.032 17.497 1.00 23.16 371 ASN B C 1
ATOM 2967 O O . ASN B 1 171 ? 38.015 -21.002 17.821 1.00 21.31 371 ASN B O 1
ATOM 2972 N N . ARG B 1 172 ? 37.341 -23.090 18.311 1.00 21.92 372 ARG B N 1
ATOM 2973 C CA . ARG B 1 172 ? 37.948 -23.009 19.635 1.00 19.93 372 ARG B CA 1
ATOM 2974 C C . ARG B 1 172 ? 39.465 -22.915 19.545 1.00 24.29 372 ARG B C 1
ATOM 2975 O O . ARG B 1 172 ? 40.094 -22.185 20.325 1.00 26.07 372 ARG B O 1
ATOM 2983 N N . GLN B 1 173 ? 40.065 -23.613 18.577 1.00 24.75 373 GLN B N 1
ATOM 2984 C CA . GLN B 1 173 ? 41.497 -23.478 18.343 1.00 25.75 373 GLN B CA 1
ATOM 2985 C C . GLN B 1 173 ? 41.865 -22.042 17.990 1.00 23.08 373 GLN B C 1
ATOM 2986 O O . GLN B 1 173 ? 42.814 -21.477 18.543 1.00 25.85 373 GLN B O 1
ATOM 2992 N N . LEU B 1 174 ? 41.117 -21.430 17.069 1.00 21.35 374 LEU B N 1
ATOM 2993 C CA . LEU B 1 174 ? 41.486 -20.102 16.583 1.00 20.36 374 LEU B CA 1
ATOM 2994 C C . LEU B 1 174 ? 41.238 -19.017 17.625 1.00 22.53 374 LEU B C 1
ATOM 2995 O O . LEU B 1 174 ? 41.948 -18.007 17.649 1.00 22.70 374 LEU B O 1
ATOM 3000 N N . LEU B 1 175 ? 40.243 -19.197 18.491 1.00 21.87 375 LEU B N 1
ATOM 3001 C CA . LEU B 1 175 ? 39.920 -18.184 19.482 1.00 23.33 375 LEU B CA 1
ATOM 3002 C C . LEU B 1 175 ? 40.726 -18.325 20.770 1.00 24.35 375 LEU B C 1
ATOM 3003 O O . LEU B 1 175 ? 40.654 -17.439 21.630 1.00 26.13 375 LEU B O 1
ATOM 3008 N N . PHE B 1 176 ? 41.518 -19.392 20.906 1.00 26.62 376 PHE B N 1
ATOM 3009 C CA . PHE B 1 176 ? 42.077 -19.739 22.209 1.00 26.74 376 PHE B CA 1
ATOM 3010 C C . PHE B 1 176 ? 43.174 -18.771 22.634 1.00 31.12 376 PHE B C 1
ATOM 3011 O O . PHE B 1 176 ? 43.250 -18.395 23.811 1.00 30.12 376 PHE B O 1
ATOM 3019 N N . ASP B 1 177 ? 44.049 -18.375 21.705 1.00 28.12 377 ASP B N 1
ATOM 3020 C CA . ASP B 1 177 ? 45.169 -17.521 22.086 1.00 31.40 377 ASP B CA 1
ATOM 3021 C C . ASP B 1 177 ? 44.681 -16.217 22.700 1.00 32.62 377 ASP B C 1
ATOM 3022 O O . ASP B 1 177 ? 45.237 -15.737 23.695 1.00 32.95 377 ASP B O 1
ATOM 3027 N N . ARG B 1 178 ? 43.623 -15.645 22.140 1.00 28.23 378 ARG B N 1
ATOM 3028 C CA . ARG B 1 178 ? 43.163 -14.344 22.589 1.00 30.39 378 ARG B CA 1
ATOM 3029 C C . ARG B 1 178 ? 42.135 -14.439 23.703 1.00 30.43 378 ARG B C 1
ATOM 3030 O O . ARG B 1 178 ? 42.133 -13.601 24.614 1.00 30.75 378 ARG B O 1
ATOM 3038 N N . PHE B 1 179 ? 41.255 -15.441 23.648 1.00 27.88 379 PHE B N 1
ATOM 3039 C CA . PHE B 1 179 ? 40.094 -15.487 24.528 1.00 26.47 379 PHE B CA 1
ATOM 3040 C C . PHE B 1 179 ? 40.073 -16.683 25.471 1.00 29.85 379 PHE B C 1
ATOM 3041 O O . PHE B 1 179 ? 39.174 -16.767 26.318 1.00 29.40 379 PHE B O 1
ATOM 3049 N N . GLY B 1 180 ? 41.027 -17.599 25.362 1.00 30.61 380 GLY B N 1
ATOM 3050 C CA . GLY B 1 180 ? 40.934 -18.808 26.167 1.00 30.47 380 GLY B CA 1
ATOM 3051 C C . GLY B 1 180 ? 39.853 -19.735 25.629 1.00 29.61 380 GLY B C 1
ATOM 3052 O O . GLY B 1 180 ? 39.418 -19.640 24.476 1.00 27.74 380 GLY B O 1
ATOM 3053 N N . GLN B 1 181 ? 39.405 -20.642 26.497 1.00 27.38 381 GLN B N 1
ATOM 3054 C CA . GLN B 1 181 ? 38.386 -21.611 26.107 1.00 28.96 381 GLN B CA 1
ATOM 3055 C C . GLN B 1 181 ? 37.059 -20.909 25.860 1.00 27.81 381 GLN B C 1
ATOM 3056 O O . GLN B 1 181 ? 36.472 -20.333 26.779 1.00 31.00 381 GLN B O 1
ATOM 3062 N N . VAL B 1 182 ? 36.583 -20.961 24.622 1.00 25.11 382 VAL B N 1
ATOM 3063 C CA . VAL B 1 182 ? 35.279 -20.429 24.247 1.00 23.66 382 VAL B CA 1
ATOM 3064 C C . VAL B 1 182 ? 34.385 -21.610 23.892 1.00 24.27 382 VAL B C 1
ATOM 3065 O O . VAL B 1 182 ? 34.764 -22.448 23.065 1.00 23.24 382 VAL B O 1
ATOM 3069 N N . ILE B 1 183 ? 33.213 -21.690 24.523 1.00 20.61 383 ILE B N 1
ATOM 3070 C CA . ILE B 1 183 ? 32.272 -22.781 24.257 1.00 22.52 383 ILE B CA 1
ATOM 3071 C C . ILE B 1 183 ? 31.424 -22.332 23.072 1.00 24.50 383 ILE B C 1
ATOM 3072 O O . ILE B 1 183 ? 30.358 -21.729 23.216 1.00 24.83 383 ILE B O 1
A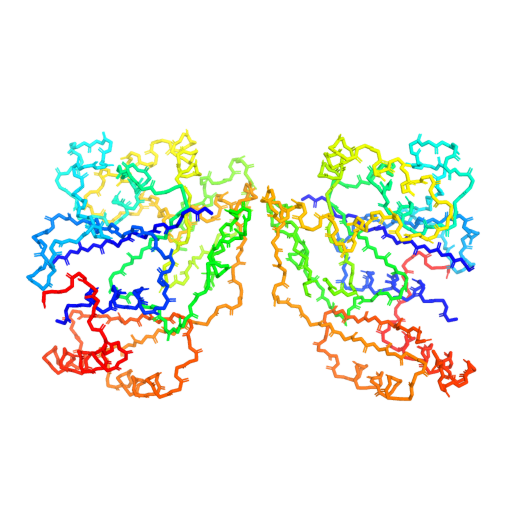TOM 3077 N N . THR B 1 184 ? 31.915 -22.628 21.880 1.00 23.74 384 THR B N 1
ATOM 3078 C CA . THR B 1 184 ? 31.177 -22.276 20.686 1.00 23.70 384 THR B CA 1
ATOM 3079 C C . THR B 1 184 ? 30.040 -23.260 20.483 1.00 26.08 384 THR B C 1
ATOM 3080 O O . THR B 1 184 ? 30.107 -24.431 20.881 1.00 27.52 384 THR B O 1
ATOM 3084 N N . ARG B 1 185 ? 28.955 -22.755 19.931 1.00 23.61 385 ARG B N 1
ATOM 3085 C CA . ARG B 1 185 ? 27.867 -23.612 19.511 1.00 25.01 385 ARG B CA 1
ATOM 3086 C C . ARG B 1 185 ? 27.678 -23.352 18.030 1.00 26.89 385 ARG B C 1
ATOM 3087 O O . ARG B 1 185 ? 28.577 -22.803 17.372 1.00 30.03 385 ARG B O 1
ATOM 3095 N N . HIS B 1 186 ? 26.546 -23.758 17.488 1.00 30.44 386 HIS B N 1
ATOM 3096 C CA . HIS B 1 186 ? 26.225 -23.455 16.106 1.00 34.52 386 HIS B CA 1
ATOM 3097 C C . HIS B 1 186 ? 24.809 -22.913 16.039 1.00 31.25 386 HIS B C 1
ATOM 3098 O O . HIS B 1 186 ? 23.983 -23.137 16.931 1.00 31.53 386 HIS B O 1
ATOM 3105 N N . LEU B 1 187 ? 24.554 -22.186 14.967 1.00 30.56 387 LEU B N 1
ATOM 3106 C CA . LEU B 1 187 ? 23.344 -21.398 14.834 1.00 25.77 387 LEU B CA 1
ATOM 3107 C C . LEU B 1 187 ? 22.223 -22.237 14.222 1.00 27.57 387 LEU B C 1
ATOM 3108 O O . LEU B 1 187 ? 22.462 -23.242 13.542 1.00 26.25 387 LEU B O 1
ATOM 3113 N N . GLU B 1 188 ? 20.989 -21.824 14.502 1.00 21.79 388 GLU B N 1
ATOM 3114 C CA . GLU B 1 188 ? 19.833 -22.338 13.785 1.00 21.55 388 GLU B CA 1
ATOM 3115 C C . GLU B 1 188 ? 19.945 -22.002 12.301 1.00 22.50 388 GLU B C 1
ATOM 3116 O O . GLU B 1 188 ? 20.711 -21.123 11.882 1.00 20.72 388 GLU B O 1
ATOM 3122 N N . HIS B 1 189 ? 19.153 -22.714 11.502 1.00 21.90 389 HIS B N 1
ATOM 3123 C CA . HIS B 1 189 ? 19.170 -22.567 10.049 1.00 22.28 389 HIS B CA 1
ATOM 3124 C C . HIS B 1 189 ? 18.224 -21.436 9.642 1.00 23.28 389 HIS B C 1
ATOM 3125 O O . HIS B 1 189 ? 17.124 -21.653 9.123 1.00 19.23 389 HIS B O 1
ATOM 3132 N N . THR B 1 190 ? 18.689 -20.207 9.896 1.00 19.51 390 THR B N 1
ATOM 3133 C CA . THR B 1 190 ? 17.964 -18.981 9.598 1.00 17.49 390 THR B CA 1
ATOM 3134 C C . THR B 1 190 ? 18.937 -17.959 9.030 1.00 18.40 390 THR B C 1
ATOM 3135 O O . THR B 1 190 ? 20.160 -18.150 9.060 1.00 17.32 390 THR B O 1
ATOM 3139 N N . ALA B 1 191 ? 18.380 -16.855 8.523 1.00 16.16 391 ALA B N 1
ATOM 3140 C CA . ALA B 1 191 ? 19.231 -15.745 8.098 1.00 17.05 391 ALA B CA 1
ATOM 3141 C C . ALA B 1 191 ? 20.072 -15.285 9.283 1.00 19.84 391 ALA B C 1
ATOM 3142 O O . ALA B 1 191 ? 19.602 -15.292 10.424 1.00 20.54 391 ALA B O 1
ATOM 3144 N N . VAL B 1 192 ? 21.333 -14.933 9.032 1.00 15.30 392 VAL B N 1
ATOM 3145 C CA . VAL B 1 192 ? 22.217 -14.542 10.137 1.00 14.56 392 VAL B CA 1
ATOM 3146 C C . VAL B 1 192 ? 22.672 -13.101 9.982 1.00 16.36 392 VAL B C 1
ATOM 3147 O O . VAL B 1 192 ? 22.933 -12.650 8.860 1.00 14.90 392 VAL B O 1
ATOM 3151 N N . PRO B 1 193 ? 22.789 -12.358 11.081 1.00 15.77 393 PRO B N 1
ATOM 3152 C CA . PRO B 1 193 ? 23.239 -10.968 10.993 1.00 14.58 393 PRO B CA 1
ATOM 3153 C C . PRO B 1 193 ? 24.754 -10.865 11.083 1.00 16.73 393 PRO B C 1
ATOM 3154 O O . PRO B 1 193 ? 25.412 -11.557 11.866 1.00 15.80 393 PRO B O 1
ATOM 3158 N N . LEU B 1 194 ? 25.306 -9.989 10.239 1.00 16.09 394 LEU B N 1
ATOM 3159 C CA . LEU B 1 194 ? 26.744 -9.834 10.063 1.00 15.61 394 LEU B CA 1
ATOM 3160 C C . LEU B 1 194 ? 27.089 -8.360 9.914 1.00 16.33 394 LEU B C 1
ATOM 3161 O O . LEU B 1 194 ? 26.231 -7.530 9.597 1.00 17.63 394 LEU B O 1
ATOM 3166 N N . ARG B 1 195 ? 28.371 -8.043 10.113 1.00 18.44 395 ARG B N 1
ATOM 3167 C CA . ARG B 1 195 ? 28.872 -6.689 9.886 1.00 17.50 395 ARG B CA 1
ATOM 3168 C C . ARG B 1 195 ? 30.141 -6.745 9.044 1.00 18.13 395 ARG B C 1
ATOM 3169 O O . ARG B 1 195 ? 31.066 -7.503 9.360 1.00 19.69 395 ARG B O 1
ATOM 3177 N N . LYS B 1 196 ? 30.180 -5.935 7.977 1.00 16.46 396 LYS B N 1
ATOM 3178 C CA . LYS B 1 196 ? 31.354 -5.906 7.103 1.00 18.42 396 LYS B CA 1
ATOM 3179 C C . LYS B 1 196 ? 32.612 -5.563 7.886 1.00 20.42 396 LYS B C 1
ATOM 3180 O O . LYS B 1 196 ? 33.650 -6.216 7.727 1.00 18.66 396 LYS B O 1
ATOM 3186 N N . SER B 1 197 ? 32.545 -4.517 8.723 1.00 18.66 397 SER B N 1
ATOM 3187 C CA . SER B 1 197 ? 33.733 -4.080 9.445 1.00 20.09 397 SER B CA 1
ATOM 3188 C C . SER B 1 197 ? 34.267 -5.162 10.371 1.00 19.43 397 SER B C 1
ATOM 3189 O O . SER B 1 197 ? 35.484 -5.278 10.545 1.00 18.44 397 SER B O 1
ATOM 3192 N N . VAL B 1 198 ? 33.386 -5.970 10.963 1.00 17.90 398 VAL B N 1
ATOM 3193 C CA . VAL B 1 198 ? 33.853 -7.033 11.844 1.00 15.45 398 VAL B CA 1
ATOM 3194 C C . VAL B 1 198 ? 34.434 -8.188 11.037 1.00 16.22 398 VAL B C 1
ATOM 3195 O O . VAL B 1 198 ? 35.431 -8.800 11.441 1.00 17.53 398 VAL B O 1
ATOM 3199 N N . LEU B 1 199 ? 33.850 -8.483 9.874 1.00 16.72 399 LEU B N 1
ATOM 3200 C CA . LEU B 1 199 ? 34.444 -9.493 8.998 1.00 16.15 399 LEU B CA 1
ATOM 3201 C C . LEU B 1 199 ? 35.824 -9.062 8.512 1.00 16.68 399 LEU B C 1
ATOM 3202 O O . LEU B 1 199 ? 36.740 -9.889 8.417 1.00 18.18 399 LEU B O 1
ATOM 3207 N N . ILE B 1 200 ? 35.988 -7.776 8.192 1.00 17.87 400 ILE B N 1
ATOM 3208 C CA . ILE B 1 200 ? 37.295 -7.272 7.774 1.00 16.67 400 ILE B CA 1
ATOM 3209 C C . ILE B 1 200 ? 38.309 -7.433 8.895 1.00 15.09 400 ILE B C 1
ATOM 3210 O O . ILE B 1 200 ? 39.455 -7.839 8.661 1.00 16.96 400 ILE B O 1
ATOM 3215 N N . GLU B 1 201 ? 37.904 -7.099 10.126 1.00 17.50 401 GLU B N 1
ATOM 3216 C CA . GLU B 1 201 ? 38.754 -7.327 11.288 1.00 17.43 401 GLU B CA 1
ATOM 3217 C C . GLU B 1 201 ? 39.121 -8.802 11.423 1.00 18.16 401 GLU B C 1
ATOM 3218 O O . GLU B 1 201 ? 40.260 -9.140 11.754 1.00 18.39 401 GLU B O 1
ATOM 3224 N N . MET B 1 202 ? 38.171 -9.702 11.179 1.00 18.05 402 MET B N 1
ATOM 3225 C CA . MET B 1 202 ? 38.515 -11.116 11.282 1.00 17.21 402 MET B CA 1
ATOM 3226 C C . MET B 1 202 ? 39.500 -11.529 10.198 1.00 17.14 402 MET B C 1
ATOM 3227 O O . MET B 1 202 ? 40.370 -12.380 10.434 1.00 18.46 402 MET B O 1
ATOM 3232 N N . GLU B 1 203 ? 39.369 -10.965 8.997 1.00 17.44 403 GLU B N 1
ATOM 3233 C CA . GLU B 1 203 ? 40.339 -11.300 7.960 1.00 19.45 403 GLU B CA 1
ATOM 3234 C C . GLU B 1 203 ? 41.723 -10.770 8.325 1.00 19.27 403 GLU B C 1
ATOM 3235 O O . GLU B 1 203 ? 42.733 -11.442 8.088 1.00 19.83 403 GLU B O 1
ATOM 3241 N N . ARG B 1 204 ? 41.787 -9.584 8.938 1.00 20.17 404 ARG B N 1
ATOM 3242 C CA . ARG B 1 204 ? 43.074 -9.088 9.420 1.00 22.04 404 ARG B CA 1
ATOM 3243 C C . ARG B 1 204 ? 43.672 -10.017 10.470 1.00 21.25 404 ARG B C 1
ATOM 3244 O O . ARG B 1 204 ? 44.892 -10.239 10.489 1.00 24.03 404 ARG B O 1
ATOM 3252 N N . GLU B 1 205 ? 42.827 -10.610 11.322 1.00 19.69 405 GLU B N 1
ATOM 3253 C CA . GLU B 1 205 ? 43.326 -11.439 12.412 1.00 21.15 405 GLU B CA 1
ATOM 3254 C C . GLU B 1 205 ? 43.627 -12.858 11.960 1.00 21.92 405 GLU B C 1
ATOM 3255 O O . GLU B 1 205 ? 44.513 -13.510 12.525 1.00 21.77 405 GLU B O 1
ATOM 3261 N N . PHE B 1 206 ? 42.902 -13.348 10.953 1.00 19.35 406 PHE B N 1
ATOM 3262 C CA . PHE B 1 206 ? 43.028 -14.732 10.497 1.00 20.17 406 PHE B CA 1
ATOM 3263 C C . PHE B 1 206 ? 43.182 -14.786 8.980 1.00 17.57 406 PHE B C 1
ATOM 3264 O O . PHE B 1 206 ? 42.445 -15.491 8.293 1.00 18.90 406 PHE B O 1
ATOM 3272 N N . PRO B 1 207 ? 44.156 -14.064 8.420 1.00 21.91 407 PRO B N 1
ATOM 3273 C CA . PRO B 1 207 ? 44.188 -13.938 6.954 1.00 21.01 407 PRO B CA 1
ATOM 3274 C C . PRO B 1 207 ? 44.432 -15.257 6.237 1.00 21.31 407 PRO B C 1
ATOM 3275 O O . PRO B 1 207 ? 43.805 -15.506 5.199 1.00 22.34 407 PRO B O 1
ATOM 3279 N N . GLU B 1 208 ? 45.297 -16.123 6.780 1.00 18.55 408 GLU B N 1
ATOM 3280 C CA . GLU B 1 208 ? 45.572 -17.412 6.154 1.00 22.57 408 GLU B CA 1
ATOM 3281 C C . GLU B 1 208 ? 44.354 -18.325 6.174 1.00 21.14 408 GLU B C 1
ATOM 3282 O O . GLU B 1 208 ? 44.155 -19.107 5.235 1.00 21.25 408 GLU B O 1
ATOM 3288 N N . GLU B 1 209 ? 43.533 -18.246 7.225 1.00 20.66 409 GLU B N 1
ATOM 3289 C CA . GLU B 1 209 ? 42.356 -19.104 7.289 1.00 18.56 409 GLU B CA 1
ATOM 3290 C C . GLU B 1 209 ? 41.309 -18.664 6.274 1.00 18.74 409 GLU B C 1
ATOM 3291 O O . GLU B 1 209 ? 40.660 -19.506 5.637 1.00 18.48 409 GLU B O 1
ATOM 3297 N N . PHE B 1 210 ? 41.118 -17.348 6.123 1.00 17.49 410 PHE B N 1
ATOM 3298 C CA . PHE B 1 210 ? 40.235 -16.839 5.079 1.00 17.33 410 PHE B CA 1
ATOM 3299 C C . PHE B 1 210 ? 40.739 -17.243 3.698 1.00 20.38 410 PHE B C 1
ATOM 3300 O O . PHE B 1 210 ? 39.969 -17.716 2.855 1.00 18.85 410 PHE B O 1
ATOM 3308 N N . ALA B 1 211 ? 42.034 -17.059 3.450 1.00 19.49 411 ALA B N 1
ATOM 3309 C CA . ALA B 1 211 ? 42.560 -17.349 2.120 1.00 19.66 411 ALA B CA 1
ATOM 3310 C C . ALA B 1 211 ? 42.453 -18.832 1.801 1.00 18.21 411 ALA B C 1
ATOM 3311 O O . ALA B 1 211 ? 42.095 -19.203 0.678 1.00 20.58 411 ALA B O 1
ATOM 3313 N N . ARG B 1 212 ? 42.757 -19.688 2.784 1.00 20.49 412 ARG B N 1
ATOM 3314 C CA . ARG B 1 212 ? 42.699 -21.128 2.575 1.00 21.74 412 ARG B CA 1
ATOM 3315 C C . ARG B 1 212 ? 41.271 -21.580 2.300 1.00 22.29 412 ARG B C 1
ATOM 3316 O O . ARG B 1 212 ? 41.039 -22.444 1.447 1.00 21.28 412 ARG B O 1
ATOM 3324 N N . THR B 1 213 ? 40.293 -20.983 2.996 1.00 17.83 413 THR B N 1
ATOM 3325 C CA . THR B 1 213 ? 38.905 -21.368 2.789 1.00 17.67 413 THR B CA 1
ATOM 3326 C C . THR B 1 213 ? 38.386 -20.883 1.440 1.00 17.75 413 THR B C 1
ATOM 3327 O O . THR B 1 213 ? 37.701 -21.625 0.729 1.00 20.00 413 THR B O 1
ATOM 3331 N N . ALA B 1 214 ? 38.721 -19.655 1.053 1.00 18.37 414 ALA B N 1
ATOM 3332 C CA . ALA B 1 214 ? 38.279 -19.169 -0.250 1.00 19.89 414 ALA B CA 1
ATOM 3333 C C . ALA B 1 214 ? 38.806 -20.046 -1.375 1.00 18.95 414 ALA B C 1
ATOM 3334 O O . ALA B 1 214 ? 38.119 -20.243 -2.386 1.00 19.19 414 ALA B O 1
ATOM 3336 N N . ALA B 1 215 ? 40.011 -20.586 -1.214 1.00 19.40 415 ALA B N 1
ATOM 3337 C CA . ALA B 1 215 ? 40.646 -21.369 -2.269 1.00 19.76 415 ALA B CA 1
ATOM 3338 C C . ALA B 1 215 ? 40.217 -22.829 -2.261 1.00 21.15 415 ALA B C 1
ATOM 3339 O O . ALA B 1 215 ? 40.679 -23.598 -3.112 1.00 21.85 415 ALA B O 1
ATOM 3341 N N . SER B 1 216 ? 39.340 -23.236 -1.336 1.00 19.82 416 SER B N 1
ATOM 3342 C CA . SER B 1 216 ? 38.911 -24.628 -1.260 1.00 22.24 416 SER B CA 1
ATOM 3343 C C . SER B 1 216 ? 37.689 -24.833 -2.142 1.00 21.57 416 SER B C 1
ATOM 3344 O O . SER B 1 216 ? 36.603 -24.356 -1.792 1.00 19.43 416 SER B O 1
ATOM 3347 N N . PRO B 1 217 ? 37.797 -25.564 -3.250 1.00 21.41 417 PRO B N 1
ATOM 3348 C CA . PRO B 1 217 ? 36.662 -25.664 -4.180 1.00 21.70 417 PRO B CA 1
ATOM 3349 C C . PRO B 1 217 ? 35.483 -26.461 -3.644 1.00 17.89 417 PRO B C 1
ATOM 3350 O O . PRO B 1 217 ? 34.373 -26.298 -4.167 1.00 20.08 417 PRO B O 1
ATOM 3354 N N . PHE B 1 218 ? 35.682 -27.326 -2.647 1.00 19.07 418 PHE B N 1
ATOM 3355 C CA . PHE B 1 218 ? 34.596 -28.051 -1.996 1.00 16.96 418 PHE B CA 1
ATOM 3356 C C . PHE B 1 218 ? 34.712 -27.918 -0.486 1.00 17.44 418 PHE B C 1
ATOM 3357 O O . PHE B 1 218 ? 35.810 -27.765 0.055 1.00 19.54 418 PHE B O 1
ATOM 3365 N N . ARG B 1 219 ? 33.572 -28.023 0.197 1.00 18.73 419 ARG B N 1
ATOM 3366 C CA . ARG B 1 219 ? 33.575 -27.995 1.656 1.00 19.35 419 ARG B CA 1
ATOM 3367 C C . ARG B 1 219 ? 34.649 -28.929 2.195 1.00 19.91 419 ARG B C 1
ATOM 3368 O O . ARG B 1 219 ? 34.765 -30.078 1.759 1.00 20.01 419 ARG B O 1
ATOM 3376 N N . SER B 1 220 ? 35.450 -28.423 3.130 1.00 18.20 420 SER B N 1
ATOM 3377 C CA . SER B 1 220 ? 36.594 -29.171 3.638 1.00 21.07 420 SER B CA 1
ATOM 3378 C C . SER B 1 220 ? 36.693 -29.010 5.147 1.00 23.25 420 SER B C 1
ATOM 3379 O O . SER B 1 220 ? 36.321 -27.975 5.704 1.00 20.73 420 SER B O 1
ATOM 3382 N N . ASP B 1 221 ? 37.205 -30.049 5.809 1.00 19.50 421 ASP B N 1
ATOM 3383 C CA . ASP B 1 221 ? 37.386 -29.986 7.257 1.00 22.98 421 ASP B CA 1
ATOM 3384 C C . ASP B 1 221 ? 38.390 -28.921 7.682 1.00 26.28 421 ASP B C 1
ATOM 3385 O O . ASP B 1 221 ? 38.439 -28.580 8.871 1.00 29.17 421 ASP B O 1
ATOM 3390 N N . THR B 1 222 ? 39.185 -28.384 6.753 1.00 23.54 422 THR B N 1
ATOM 3391 C CA . THR B 1 222 ? 40.091 -27.291 7.072 1.00 28.16 422 THR B CA 1
ATOM 3392 C C . THR B 1 222 ? 39.449 -25.914 6.905 1.00 23.90 422 THR B C 1
ATOM 3393 O O . THR B 1 222 ? 40.083 -24.913 7.254 1.00 27.36 422 THR B O 1
ATOM 3397 N N . ASP B 1 223 ? 38.225 -25.833 6.379 1.00 20.38 423 ASP B N 1
ATOM 3398 C CA . ASP B 1 223 ? 37.555 -24.541 6.243 1.00 18.32 423 ASP B CA 1
ATOM 3399 C C . ASP B 1 223 ? 37.308 -23.908 7.607 1.00 20.87 423 ASP B C 1
ATOM 3400 O O . ASP B 1 223 ? 37.135 -24.601 8.614 1.00 20.53 423 ASP B O 1
ATOM 3405 N N . ILE B 1 224 ? 37.217 -22.558 7.617 1.00 18.48 424 ILE B N 1
ATOM 3406 C CA . ILE B 1 224 ? 36.481 -21.858 8.663 1.00 16.03 424 ILE B CA 1
ATOM 3407 C C . ILE B 1 224 ? 35.047 -21.705 8.182 1.00 18.85 424 ILE B C 1
ATOM 3408 O O . ILE B 1 224 ? 34.791 -21.572 6.980 1.00 20.51 424 ILE B O 1
ATOM 3413 N N . SER B 1 225 ? 34.099 -21.772 9.119 1.00 16.78 425 SER B N 1
ATOM 3414 C CA . SER B 1 225 ? 32.675 -21.681 8.812 1.00 18.32 425 SER B CA 1
ATOM 3415 C C . SER B 1 225 ? 32.241 -20.324 9.344 1.00 16.84 425 SER B C 1
ATOM 3416 O O . SER B 1 225 ? 31.729 -20.215 10.460 1.00 20.62 425 SER B O 1
ATOM 3419 N N . VAL B 1 226 ? 32.447 -19.298 8.521 1.00 16.83 426 VAL B N 1
ATOM 3420 C CA . VAL B 1 226 ? 32.271 -17.922 8.977 1.00 17.12 426 VAL B CA 1
ATOM 3421 C C . VAL B 1 226 ? 30.826 -17.662 9.406 1.00 21.32 426 VAL B C 1
ATOM 3422 O O . VAL B 1 226 ? 30.577 -17.157 10.508 1.00 19.58 426 VAL B O 1
ATOM 3426 N N . THR B 1 227 ? 29.851 -18.000 8.553 1.00 20.42 427 THR B N 1
ATOM 3427 C CA . THR B 1 227 ? 28.475 -17.575 8.809 1.00 20.94 427 THR B CA 1
ATOM 3428 C C . THR B 1 227 ? 27.697 -18.490 9.747 1.00 23.18 427 THR B C 1
ATOM 3429 O O . THR B 1 227 ? 26.747 -18.020 10.389 1.00 24.04 427 THR B O 1
ATOM 3433 N N . ASN B 1 228 ? 28.049 -19.773 9.861 1.00 24.00 428 ASN B N 1
ATOM 3434 C CA . ASN B 1 228 ? 27.295 -20.619 10.781 1.00 25.79 428 ASN B CA 1
ATOM 3435 C C . ASN B 1 228 ? 27.789 -20.532 12.219 1.00 20.72 428 ASN B C 1
ATOM 3436 O O . ASN B 1 228 ? 27.031 -20.892 13.132 1.00 23.70 428 ASN B O 1
ATOM 3441 N N . SER B 1 229 ? 29.037 -20.098 12.453 1.00 21.73 429 SER B N 1
ATOM 3442 C CA . SER B 1 229 ? 29.548 -20.099 13.820 1.00 20.21 429 SER B CA 1
ATOM 3443 C C . SER B 1 229 ? 30.699 -19.123 14.068 1.00 19.69 429 SER B C 1
ATOM 3444 O O . SER B 1 229 ? 30.643 -18.369 15.042 1.00 17.06 429 SER B O 1
ATOM 3447 N N . PHE B 1 230 ? 31.731 -19.100 13.207 1.00 16.08 430 PHE B N 1
ATOM 3448 C CA . PHE B 1 230 ? 32.989 -18.444 13.577 1.00 15.24 430 PHE B CA 1
ATOM 3449 C C . PHE B 1 230 ? 32.798 -16.947 13.801 1.00 16.44 430 PHE B C 1
ATOM 3450 O O . PHE B 1 230 ? 33.257 -16.399 14.809 1.00 17.14 430 PHE B O 1
ATOM 3458 N N . TYR B 1 231 ? 32.114 -16.274 12.878 1.00 14.55 431 TYR B N 1
ATOM 3459 C CA . TYR B 1 231 ? 31.846 -14.849 13.057 1.00 15.44 431 TYR B CA 1
ATOM 3460 C C . TYR B 1 231 ? 31.210 -14.589 14.412 1.00 15.62 431 TYR B C 1
ATOM 3461 O O . TYR B 1 231 ? 31.625 -13.691 15.154 1.00 16.23 431 TYR B O 1
ATOM 3470 N N . HIS B 1 232 ? 30.210 -15.398 14.753 1.00 14.58 432 HIS B N 1
ATOM 3471 C CA . HIS B 1 232 ? 29.331 -15.080 15.870 1.00 12.95 432 HIS B CA 1
ATOM 3472 C C . HIS B 1 232 ? 30.058 -15.205 17.197 1.00 15.12 432 HIS B C 1
ATOM 3473 O O . HIS B 1 232 ? 29.840 -14.398 18.104 1.00 14.76 432 HIS B O 1
ATOM 3480 N N . TYR B 1 233 ? 30.934 -16.201 17.332 1.00 15.39 433 TYR B N 1
ATOM 3481 C CA . TYR B 1 233 ? 31.666 -16.320 18.584 1.00 15.44 433 TYR B CA 1
ATOM 3482 C C . TYR B 1 233 ? 32.845 -15.357 18.643 1.00 16.25 433 TYR B C 1
ATOM 3483 O O . TYR B 1 233 ? 33.192 -14.893 19.736 1.00 15.77 433 TYR B O 1
ATOM 3492 N N . TYR B 1 234 ? 33.461 -15.017 17.501 1.00 14.76 434 TYR B N 1
ATOM 3493 C CA . TYR B 1 234 ? 34.428 -13.922 17.506 1.00 14.12 434 TYR B CA 1
ATOM 3494 C C . TYR B 1 234 ? 33.743 -12.637 17.947 1.00 15.67 434 TYR B C 1
ATOM 3495 O O . TYR B 1 234 ? 34.242 -11.903 18.812 1.00 17.06 434 TYR B O 1
ATOM 3504 N N . ALA B 1 235 ? 32.577 -12.363 17.365 1.00 14.40 435 ALA B N 1
ATOM 3505 C CA . ALA B 1 235 ? 31.861 -11.140 17.699 1.00 16.07 435 ALA B CA 1
ATOM 3506 C C . ALA B 1 235 ? 31.349 -11.181 19.138 1.00 14.91 435 ALA B C 1
ATOM 3507 O O . ALA B 1 235 ? 31.337 -10.152 19.824 1.00 15.77 435 ALA B O 1
ATOM 3509 N N . LEU B 1 236 ? 30.921 -12.355 19.613 1.00 15.59 436 LEU B N 1
ATOM 3510 C CA . LEU B 1 236 ? 30.495 -12.474 21.005 1.00 16.02 436 LEU B CA 1
ATOM 3511 C C . LEU B 1 236 ? 31.625 -12.072 21.953 1.00 16.35 436 LEU B C 1
ATOM 3512 O O . LEU B 1 236 ? 31.429 -11.267 22.870 1.00 16.18 436 LEU B O 1
ATOM 3517 N N . MET B 1 237 ? 32.833 -12.587 21.713 1.00 16.53 437 MET B N 1
ATOM 3518 C CA . MET B 1 237 ? 33.931 -12.370 22.650 1.00 18.05 437 MET B CA 1
ATOM 3519 C C . MET B 1 237 ? 34.487 -10.950 22.574 1.00 18.05 437 MET B C 1
ATOM 3520 O O . MET B 1 237 ? 35.129 -10.491 23.523 1.00 20.11 437 MET B O 1
ATOM 3525 N N . THR B 1 238 ? 34.237 -10.238 21.482 1.00 14.97 438 THR B N 1
ATOM 3526 C CA . THR B 1 238 ? 34.678 -8.855 21.339 1.00 15.67 438 THR B CA 1
ATOM 3527 C C . THR B 1 238 ? 33.557 -7.853 21.582 1.00 16.49 438 THR B C 1
ATOM 3528 O O . THR B 1 238 ? 33.717 -6.661 21.263 1.00 18.17 438 THR B O 1
ATOM 3532 N N . GLY B 1 239 ? 32.436 -8.302 22.143 1.00 15.50 439 GLY B N 1
ATOM 3533 C CA . GLY B 1 239 ? 31.392 -7.383 22.573 1.00 16.59 439 GLY B CA 1
ATOM 3534 C C . GLY B 1 239 ? 30.562 -6.792 21.461 1.00 16.66 439 GLY B C 1
ATOM 3535 O O . GLY B 1 239 ? 29.991 -5.698 21.627 1.00 16.23 439 GLY B O 1
ATOM 3536 N N . ARG B 1 240 ? 30.443 -7.493 20.333 1.00 17.44 440 ARG B N 1
ATOM 3537 C CA . ARG B 1 240 ? 29.713 -6.972 19.191 1.00 15.88 440 ARG B CA 1
ATOM 3538 C C . ARG B 1 240 ? 28.520 -7.818 18.791 1.00 16.48 440 ARG B C 1
ATOM 3539 O O . ARG B 1 240 ? 27.779 -7.424 17.875 1.00 16.19 440 ARG B O 1
ATOM 3547 N N . ALA B 1 241 ? 28.302 -8.948 19.462 1.00 16.64 441 ALA B N 1
ATOM 3548 C CA . ALA B 1 241 ? 27.144 -9.795 19.240 1.00 15.30 441 ALA B CA 1
ATOM 3549 C C . ALA B 1 241 ? 26.645 -10.328 20.568 1.00 14.50 441 ALA B C 1
ATOM 3550 O O . ALA B 1 241 ? 27.429 -10.551 21.499 1.00 16.38 441 ALA B O 1
ATOM 3552 N N . VAL B 1 242 ? 25.335 -10.555 20.631 1.00 14.82 442 VAL B N 1
ATOM 3553 C CA . VAL B 1 242 ? 24.677 -11.155 21.791 1.00 16.07 442 VAL B CA 1
ATOM 3554 C C . VAL B 1 242 ? 23.634 -12.147 21.287 1.00 14.85 442 VAL B C 1
ATOM 3555 O O . VAL B 1 242 ? 22.888 -11.834 20.347 1.00 16.29 442 VAL B O 1
ATOM 3559 N N . PRO B 1 243 ? 23.530 -13.346 21.861 1.00 16.25 443 PRO B N 1
ATOM 3560 C CA . PRO B 1 243 ? 22.540 -14.301 21.356 1.00 16.07 443 PRO B CA 1
ATOM 3561 C C . PRO B 1 243 ? 21.123 -13.748 21.402 1.00 18.53 443 PRO B C 1
ATOM 3562 O O . PRO B 1 243 ? 20.748 -12.981 22.302 1.00 20.35 443 PRO B O 1
ATOM 3566 N N . GLN B 1 244 ? 20.343 -14.142 20.398 1.00 18.13 444 GLN B N 1
ATOM 3567 C CA . GLN B 1 244 ? 18.914 -13.874 20.313 1.00 16.88 444 GLN B CA 1
ATOM 3568 C C . GLN B 1 244 ? 18.171 -15.079 20.881 1.00 18.50 444 GLN B C 1
ATOM 3569 O O . GLN B 1 244 ? 18.236 -16.170 20.313 1.00 20.17 444 GLN B O 1
ATOM 3575 N N . GLU B 1 245 ? 17.463 -14.883 21.986 1.00 18.71 445 GLU B N 1
ATOM 3576 C CA . GLU B 1 245 ? 16.775 -15.976 22.659 1.00 23.00 445 GLU B CA 1
ATOM 3577 C C . GLU B 1 245 ? 15.263 -15.945 22.492 1.00 23.80 445 GLU B C 1
ATOM 3578 O O . GLU B 1 245 ? 14.593 -16.867 22.968 1.00 27.02 445 GLU B O 1
ATOM 3584 N N . LYS B 1 246 ? 14.706 -14.933 21.823 1.00 22.91 446 LYS B N 1
ATOM 3585 C CA . LYS B 1 246 ? 13.257 -14.757 21.759 1.00 25.16 446 LYS B CA 1
ATOM 3586 C C . LYS B 1 246 ? 12.621 -15.348 20.505 1.00 32.61 446 LYS B C 1
ATOM 3587 O O . LYS B 1 246 ? 11.392 -15.303 20.381 1.00 32.78 446 LYS B O 1
ATOM 3593 N N . ALA B 1 247 ? 13.407 -15.914 19.592 1.00 23.98 447 ALA B N 1
ATOM 3594 C CA . ALA B 1 247 ? 12.931 -16.276 18.263 1.00 20.89 447 ALA B CA 1
ATOM 3595 C C . ALA B 1 247 ? 12.364 -17.686 18.247 1.00 23.64 447 ALA B C 1
ATOM 3596 O O . ALA B 1 247 ? 12.795 -18.555 19.005 1.00 25.93 447 ALA B O 1
ATOM 3598 N N . LYS B 1 248 ? 11.400 -17.911 17.359 1.00 22.52 448 LYS B N 1
ATOM 3599 C CA . LYS B 1 248 ? 10.795 -19.226 17.194 1.00 23.67 448 LYS B CA 1
ATOM 3600 C C . LYS B 1 248 ? 11.105 -19.727 15.788 1.00 22.53 448 LYS B C 1
ATOM 3601 O O . LYS B 1 248 ? 10.848 -19.025 14.804 1.00 21.87 448 LYS B O 1
ATOM 3607 N N . VAL B 1 249 ? 11.677 -20.927 15.702 1.00 21.49 449 VAL B N 1
ATOM 3608 C CA . VAL B 1 249 ? 12.214 -21.483 14.463 1.00 22.23 449 VAL B CA 1
ATOM 3609 C C . VAL B 1 249 ? 11.646 -22.883 14.259 1.00 22.37 449 VAL B C 1
ATOM 3610 O O . VAL B 1 249 ? 11.677 -23.707 15.179 1.00 23.27 449 VAL B O 1
ATOM 3614 N N . LEU B 1 250 ? 11.146 -23.155 13.054 1.00 20.69 450 LEU B N 1
ATOM 3615 C CA . LEU B 1 250 ? 10.576 -24.457 12.721 1.00 21.50 450 LEU B CA 1
ATOM 3616 C C . LEU B 1 250 ? 11.354 -25.072 11.571 1.00 23.40 450 LEU B C 1
ATOM 3617 O O . LEU B 1 250 ? 11.627 -24.402 10.571 1.00 22.42 450 LEU B O 1
ATOM 3622 N N . TYR B 1 251 ? 11.705 -26.348 11.718 1.00 19.19 451 TYR B N 1
ATOM 3623 C CA . TYR B 1 251 ? 12.317 -27.131 10.656 1.00 19.28 451 TYR B CA 1
ATOM 3624 C C . TYR B 1 251 ? 11.235 -28.005 10.046 1.00 23.86 451 TYR B C 1
ATOM 3625 O O . TYR B 1 251 ? 10.468 -28.632 10.779 1.00 24.90 451 TYR B O 1
ATOM 3634 N N . VAL B 1 252 ? 11.154 -28.026 8.718 1.00 19.80 452 VAL B N 1
ATOM 3635 C CA . VAL B 1 252 ? 10.130 -28.796 8.017 1.00 24.89 452 VAL B CA 1
ATOM 3636 C C . VAL B 1 252 ? 10.825 -29.840 7.160 1.00 21.91 452 VAL B C 1
ATOM 3637 O O . VAL B 1 252 ? 11.692 -29.511 6.336 1.00 21.73 452 VAL B O 1
ATOM 3641 N N . ASP B 1 253 ? 10.459 -31.104 7.364 1.00 23.68 453 ASP B N 1
ATOM 3642 C CA . ASP B 1 253 ? 11.004 -32.197 6.570 1.00 24.23 453 ASP B CA 1
ATOM 3643 C C . ASP B 1 253 ? 10.036 -32.470 5.425 1.00 26.09 453 ASP B C 1
ATOM 3644 O O . ASP B 1 253 ? 8.955 -33.035 5.636 1.00 31.54 453 ASP B O 1
ATOM 3649 N N . THR B 1 254 ? 10.416 -32.055 4.225 1.00 22.80 454 THR B N 1
ATOM 3650 C CA . THR B 1 254 ? 9.581 -32.206 3.043 1.00 23.74 454 THR B CA 1
ATOM 3651 C C . THR B 1 254 ? 9.827 -33.521 2.325 1.00 26.29 454 THR B C 1
ATOM 3652 O O . THR B 1 254 ? 9.228 -33.755 1.268 1.00 23.61 454 THR B O 1
ATOM 3656 N N . THR B 1 255 ? 10.723 -34.359 2.846 1.00 21.89 455 THR B N 1
ATOM 3657 C CA . THR B 1 255 ? 11.087 -35.593 2.171 1.00 22.17 455 THR B CA 1
ATOM 3658 C C . THR B 1 255 ? 10.308 -36.784 2.683 1.00 22.16 455 THR B C 1
ATOM 3659 O O . THR B 1 255 ? 10.404 -37.857 2.091 1.00 22.84 455 THR B O 1
ATOM 3663 N N . SER B 1 256 ? 9.556 -36.633 3.763 1.00 22.30 456 SER B N 1
ATOM 3664 C CA . SER B 1 256 ? 8.824 -37.744 4.346 1.00 24.43 456 SER B CA 1
ATOM 3665 C C . SER B 1 256 ? 7.343 -37.399 4.430 1.00 25.24 456 SER B C 1
ATOM 3666 O O . SER B 1 256 ? 6.968 -36.226 4.504 1.00 23.23 456 SER B O 1
ATOM 3669 N N . TYR B 1 257 ? 6.493 -38.430 4.424 1.00 24.71 457 TYR B N 1
ATOM 3670 C CA . TYR B 1 257 ? 5.063 -38.164 4.538 1.00 23.84 457 TYR B CA 1
ATOM 3671 C C . TYR B 1 257 ? 4.719 -37.620 5.914 1.00 28.89 457 TYR B C 1
ATOM 3672 O O . TYR B 1 257 ? 3.855 -36.742 6.042 1.00 26.38 457 TYR B O 1
ATOM 3681 N N . ALA B 1 258 ? 5.393 -38.117 6.955 1.00 24.98 458 ALA B N 1
ATOM 3682 C CA . ALA B 1 258 ? 5.164 -37.586 8.293 1.00 27.08 458 ALA B CA 1
ATOM 3683 C C . ALA B 1 258 ? 5.464 -36.096 8.347 1.00 28.04 458 ALA B C 1
ATOM 3684 O O . ALA B 1 258 ? 4.757 -35.338 9.020 1.00 28.96 458 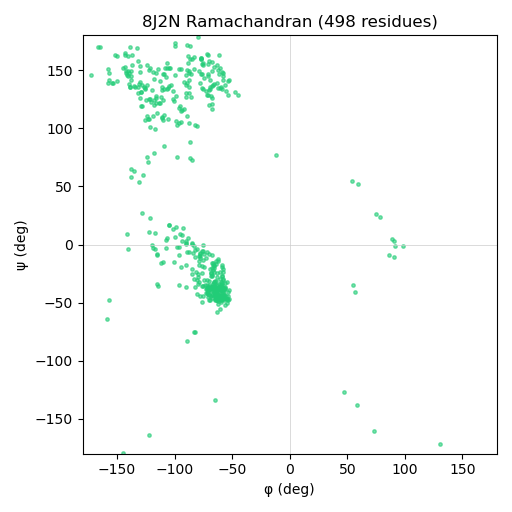ALA B O 1
ATOM 3686 N N . GLY B 1 259 ? 6.492 -35.653 7.618 1.00 28.21 459 GLY B N 1
ATOM 3687 C CA . GLY B 1 259 ? 6.863 -34.246 7.634 1.00 25.64 459 GLY B CA 1
ATOM 3688 C C . GLY B 1 259 ? 5.961 -33.334 6.828 1.00 28.10 459 GLY B C 1
ATOM 3689 O O . GLY B 1 259 ? 5.732 -32.188 7.228 1.00 30.89 459 GLY B O 1
ATOM 3690 N N . LEU B 1 260 ? 5.447 -33.810 5.685 1.00 28.62 460 LEU B N 1
ATOM 3691 C CA . LEU B 1 260 ? 4.519 -33.010 4.881 1.00 26.82 460 LEU B CA 1
ATOM 3692 C C . LEU B 1 260 ? 3.266 -32.646 5.660 1.00 29.99 460 LEU B C 1
ATOM 3693 O O . LEU B 1 260 ? 2.672 -31.584 5.428 1.00 29.11 460 LEU B O 1
ATOM 3698 N N . ARG B 1 261 ? 2.837 -33.518 6.573 1.00 29.05 461 ARG B N 1
ATOM 3699 C CA . ARG B 1 261 ? 1.646 -33.255 7.375 1.00 31.32 461 ARG B CA 1
ATOM 3700 C C . ARG B 1 261 ? 1.768 -31.974 8.188 1.00 33.01 461 ARG B C 1
ATOM 3701 O O . ARG B 1 261 ? 0.750 -31.442 8.646 1.00 36.72 461 ARG B O 1
ATOM 3709 N N . LEU B 1 262 ? 2.984 -31.464 8.372 1.00 32.36 462 LEU B N 1
ATOM 3710 C CA . LEU B 1 262 ? 3.174 -30.250 9.156 1.00 35.08 462 LEU B CA 1
ATOM 3711 C C . LEU B 1 262 ? 2.860 -28.994 8.356 1.00 33.34 462 LEU B C 1
ATOM 3712 O O . LEU B 1 262 ? 2.516 -27.966 8.947 1.00 34.20 462 LEU B O 1
ATOM 3717 N N . LEU B 1 263 ? 2.979 -29.047 7.028 1.00 30.52 463 LEU B N 1
ATOM 3718 C CA . LEU B 1 263 ? 2.790 -27.848 6.211 1.00 28.91 463 LEU B CA 1
ATOM 3719 C C . LEU B 1 263 ? 1.456 -27.149 6.442 1.00 30.53 463 LEU B C 1
ATOM 3720 O O . LEU B 1 263 ? 1.463 -25.928 6.667 1.00 27.56 463 LEU B O 1
ATOM 3725 N N . PRO B 1 264 ? 0.297 -27.821 6.411 1.00 29.42 464 PRO B N 1
ATOM 3726 C CA . PRO B 1 264 ? -0.948 -27.079 6.662 1.00 30.04 464 PRO B CA 1
ATOM 3727 C C . PRO B 1 264 ? -1.062 -26.575 8.086 1.00 28.59 464 PRO B C 1
ATOM 3728 O O . PRO B 1 264 ? -1.741 -25.569 8.317 1.00 29.52 464 PRO B O 1
ATOM 3732 N N . LYS B 1 265 ? -0.431 -27.244 9.056 1.00 31.29 465 LYS B N 1
ATOM 3733 C CA . LYS B 1 265 ? -0.413 -26.715 10.417 1.00 32.14 465 LYS B CA 1
ATOM 3734 C C . LYS B 1 265 ? 0.340 -25.395 10.464 1.00 29.82 465 LYS B C 1
ATOM 3735 O O . LYS B 1 265 ? -0.120 -24.412 11.059 1.00 29.92 465 LYS B O 1
ATOM 3741 N N . LEU B 1 266 ? 1.507 -25.360 9.825 1.00 25.70 466 LEU B N 1
ATOM 3742 C CA . LEU B 1 266 ? 2.288 -24.133 9.740 1.00 26.99 466 LEU B CA 1
ATOM 3743 C C . LEU B 1 266 ? 1.512 -23.026 9.034 1.00 27.09 466 LEU B C 1
ATOM 3744 O O . LEU B 1 266 ? 1.492 -21.877 9.493 1.00 27.36 466 LEU B O 1
ATOM 3749 N N . ARG B 1 267 ? 0.857 -23.360 7.919 1.00 25.91 467 ARG B N 1
ATOM 3750 C CA . ARG B 1 267 ? 0.082 -22.375 7.168 1.00 28.13 467 ARG B CA 1
ATOM 3751 C C . ARG B 1 267 ? -1.025 -21.767 8.020 1.00 29.94 467 ARG B C 1
ATOM 3752 O O . ARG B 1 267 ? -1.239 -20.549 8.004 1.00 32.11 467 ARG B O 1
ATOM 3760 N N . LYS B 1 268 ? -1.760 -22.603 8.755 1.00 30.74 468 LYS B N 1
ATOM 3761 C CA . LYS B 1 268 ? -2.937 -22.104 9.463 1.00 31.10 468 LYS B CA 1
ATOM 3762 C C . LYS B 1 268 ? -2.553 -21.330 10.719 1.00 37.26 468 LYS B C 1
ATOM 3763 O O . LYS B 1 268 ? -3.028 -20.208 10.936 1.00 39.51 468 LYS B O 1
ATOM 3769 N N . HIS B 1 269 ? -1.690 -21.912 11.553 1.00 37.02 469 HIS B N 1
ATOM 3770 C CA . HIS B 1 269 ? -1.386 -21.357 12.866 1.00 37.61 469 HIS B CA 1
ATOM 3771 C C . HIS B 1 269 ? -0.213 -20.391 12.863 1.00 36.02 469 HIS B C 1
ATOM 3772 O O . HIS B 1 269 ? -0.081 -19.604 13.809 1.00 38.97 469 HIS B O 1
ATOM 3779 N N . ARG B 1 270 ? 0.621 -20.408 11.823 1.00 33.31 470 ARG B N 1
ATOM 3780 C CA . ARG B 1 270 ? 1.852 -19.614 11.779 1.00 31.84 470 ARG B CA 1
ATOM 3781 C C . ARG B 1 270 ? 2.566 -19.828 13.116 1.00 30.44 470 ARG B C 1
ATOM 3782 O O . ARG B 1 270 ? 2.746 -20.978 13.539 1.00 33.94 470 ARG B O 1
ATOM 3790 N N . GLY B 1 271 ? 2.929 -18.779 13.835 1.00 31.32 471 GLY B N 1
ATOM 3791 C CA . GLY B 1 271 ? 3.540 -18.959 15.125 1.00 27.34 471 GLY B CA 1
ATOM 3792 C C . GLY B 1 271 ? 5.045 -19.029 15.106 1.00 29.20 471 GLY B C 1
ATOM 3793 O O . GLY B 1 271 ? 5.649 -19.153 16.174 1.00 30.20 471 GLY B O 1
ATOM 3794 N N . TYR B 1 272 ? 5.678 -18.944 13.936 1.00 23.57 472 TYR B N 1
ATOM 3795 C CA . TYR B 1 272 ? 7.131 -19.012 13.842 1.00 23.25 472 TYR B CA 1
ATOM 3796 C C . TYR B 1 272 ? 7.709 -17.787 13.137 1.00 21.19 472 TYR B C 1
ATOM 3797 O O . TYR B 1 272 ? 7.180 -17.316 12.119 1.00 20.77 472 TYR B O 1
ATOM 3806 N N . ASP B 1 273 ? 8.802 -17.266 13.698 1.00 20.77 473 ASP B N 1
ATOM 3807 C CA . ASP B 1 273 ? 9.516 -16.176 13.038 1.00 21.03 473 ASP B CA 1
ATOM 3808 C C . ASP B 1 273 ? 10.256 -16.665 11.803 1.00 19.30 473 ASP B C 1
ATOM 3809 O O . ASP B 1 273 ? 10.353 -15.933 10.807 1.00 18.76 473 ASP B O 1
ATOM 3814 N N . PHE B 1 274 ? 10.775 -17.897 11.851 1.00 18.56 474 PHE B N 1
ATOM 3815 C CA . PHE B 1 274 ? 11.592 -18.463 10.785 1.00 16.93 474 PHE B CA 1
ATOM 3816 C C . PHE B 1 274 ? 11.185 -19.909 10.569 1.00 18.07 474 PHE B C 1
ATOM 3817 O O . PHE B 1 274 ? 10.861 -20.614 11.531 1.00 18.88 474 PHE B O 1
ATOM 3825 N N . PHE B 1 275 ? 11.231 -20.365 9.321 1.00 17.14 475 PHE B N 1
ATOM 3826 C CA . PHE B 1 275 ? 11.181 -21.805 9.100 1.00 16.63 475 PHE B CA 1
ATOM 3827 C C . PHE B 1 275 ? 12.089 -22.157 7.936 1.00 18.92 475 PHE B C 1
ATOM 3828 O O . PHE B 1 275 ? 12.517 -21.297 7.169 1.00 17.74 475 PHE B O 1
ATOM 3836 N N . CYS B 1 276 ? 12.428 -23.429 7.824 1.00 17.84 476 CYS B N 1
ATOM 3837 C CA . CYS B 1 276 ? 13.225 -23.826 6.678 1.00 18.87 476 CYS B CA 1
ATOM 3838 C C . CYS B 1 276 ? 12.655 -25.127 6.156 1.00 21.05 476 CYS B C 1
ATOM 3839 O O . CYS B 1 276 ? 11.977 -25.845 6.889 1.00 21.65 476 CYS B O 1
ATOM 3842 N N . LEU B 1 277 ? 12.866 -25.374 4.867 1.00 21.58 477 LEU B N 1
ATOM 3843 C CA . LEU B 1 277 ? 12.391 -26.580 4.198 1.00 23.29 477 LEU B CA 1
ATOM 3844 C C . LEU B 1 277 ? 13.600 -27.401 3.788 1.00 24.85 477 LEU B C 1
ATOM 3845 O O . LEU B 1 277 ? 14.456 -26.918 3.036 1.00 23.48 477 LEU B O 1
ATOM 3850 N N . ASN B 1 278 ? 13.671 -28.639 4.264 1.00 23.45 478 ASN B N 1
ATOM 3851 C CA . ASN B 1 278 ? 14.790 -29.469 3.859 1.00 22.98 478 ASN B CA 1
ATOM 3852 C C . ASN B 1 278 ? 14.571 -30.060 2.469 1.00 27.41 478 ASN B C 1
ATOM 3853 O O . ASN B 1 278 ? 13.538 -29.870 1.818 1.00 27.61 478 ASN B O 1
ATOM 3858 N N . ASP B 1 279 ? 15.569 -30.811 2.027 1.00 23.86 479 ASP B N 1
ATOM 3859 C CA . ASP B 1 279 ? 15.537 -31.507 0.763 1.00 26.58 479 ASP B CA 1
ATOM 3860 C C . ASP B 1 279 ? 16.275 -32.816 0.969 1.00 29.55 479 ASP B C 1
ATOM 3861 O O . ASP B 1 279 ? 16.737 -33.122 2.072 1.00 33.11 479 ASP B O 1
ATOM 3866 N N . GLY B 1 280 ? 16.372 -33.597 -0.094 1.00 31.55 480 GLY B N 1
ATOM 3867 C CA . GLY B 1 280 ? 17.033 -34.881 -0.011 1.00 31.05 480 GLY B CA 1
ATOM 3868 C C . GLY B 1 280 ? 17.169 -35.476 -1.390 1.00 32.66 480 GLY B C 1
ATOM 3869 O O . GLY B 1 280 ? 16.296 -35.278 -2.240 1.00 31.03 480 GLY B O 1
ATOM 3870 N N . SER B 1 281 ? 18.257 -36.210 -1.627 1.00 30.14 481 SER B N 1
ATOM 3871 C CA . SER B 1 281 ? 18.512 -36.736 -2.961 1.00 28.72 481 SER B CA 1
ATOM 3872 C C . SER B 1 281 ? 17.640 -37.943 -3.288 1.00 29.58 481 SER B C 1
ATOM 3873 O O . SER B 1 281 ? 17.391 -38.220 -4.471 1.00 31.95 481 SER B O 1
ATOM 3876 N N . PHE B 1 282 ? 17.175 -38.663 -2.266 1.00 25.39 482 PHE B N 1
ATOM 3877 C CA . PHE B 1 282 ? 16.400 -39.896 -2.438 1.00 25.03 482 PHE B CA 1
ATOM 3878 C C . PHE B 1 282 ? 15.249 -39.892 -1.445 1.00 26.22 482 PHE B C 1
ATOM 3879 O O . PHE B 1 282 ? 15.189 -40.723 -0.531 1.00 25.60 482 PHE B O 1
ATOM 3887 N N . PRO B 1 283 ? 14.310 -38.961 -1.592 1.00 26.34 483 PRO B N 1
ATOM 3888 C CA . PRO B 1 283 ? 13.269 -38.796 -0.570 1.00 25.00 483 PRO B CA 1
ATOM 3889 C C . PRO B 1 283 ? 12.276 -39.950 -0.573 1.00 24.78 483 PRO B C 1
ATOM 3890 O O . PRO B 1 283 ? 12.086 -40.641 -1.578 1.00 22.53 483 PRO B O 1
ATOM 3894 N N . GLU B 1 284 ? 11.637 -40.154 0.585 1.00 22.21 484 GLU B N 1
ATOM 3895 C CA . GLU B 1 284 ? 10.512 -41.083 0.652 1.00 22.92 484 GLU B CA 1
ATOM 3896 C C . GLU B 1 284 ? 9.373 -40.609 -0.239 1.00 23.40 484 GLU B C 1
ATOM 3897 O O . GLU B 1 284 ? 8.829 -41.378 -1.038 1.00 23.27 484 GLU B O 1
ATOM 3903 N N . VAL B 1 285 ? 9.002 -39.337 -0.121 1.00 20.46 485 VAL B N 1
ATOM 3904 C CA . VAL B 1 285 ? 8.025 -38.734 -1.023 1.00 19.85 485 VAL B CA 1
ATOM 3905 C C . VAL B 1 285 ? 8.660 -38.590 -2.400 1.00 21.04 485 VAL B C 1
ATOM 3906 O O . VAL B 1 285 ? 9.678 -37.890 -2.534 1.00 22.38 485 VAL B O 1
ATOM 3910 N N . PRO B 1 286 ? 8.103 -39.212 -3.443 1.00 21.15 486 PRO B N 1
ATOM 3911 C CA . PRO B 1 286 ? 8.692 -39.087 -4.784 1.00 20.39 486 PRO B CA 1
ATOM 3912 C C . PRO B 1 286 ? 8.890 -37.624 -5.160 1.00 22.57 486 PRO B C 1
ATOM 3913 O O . PRO B 1 286 ? 8.071 -36.767 -4.823 1.00 24.50 486 PRO B O 1
ATOM 3917 N N . ALA B 1 287 ? 10.006 -37.344 -5.838 1.00 21.20 487 ALA B N 1
ATOM 3918 C CA . ALA B 1 287 ? 10.400 -35.955 -6.085 1.00 26.38 487 ALA B CA 1
ATOM 3919 C C . ALA B 1 287 ? 9.281 -35.146 -6.737 1.00 25.75 487 ALA B C 1
ATOM 3920 O O . ALA B 1 287 ? 9.046 -33.990 -6.366 1.00 21.99 487 ALA B O 1
ATOM 3922 N N . ALA B 1 288 ? 8.567 -35.735 -7.698 1.00 23.38 488 ALA B N 1
ATOM 3923 C CA . ALA B 1 288 ? 7.520 -34.981 -8.383 1.00 25.22 488 ALA B CA 1
ATOM 3924 C C . ALA B 1 288 ? 6.404 -34.578 -7.422 1.00 25.63 488 ALA B C 1
ATOM 3925 O O . ALA B 1 288 ? 5.909 -33.449 -7.477 1.00 24.48 488 ALA B O 1
ATOM 3927 N N . GLN B 1 289 ? 5.991 -35.491 -6.536 1.00 21.26 489 GLN B N 1
ATOM 3928 C CA . GLN B 1 289 ? 4.963 -35.153 -5.564 1.00 20.22 489 GLN B CA 1
ATOM 3929 C C . GLN B 1 289 ? 5.476 -34.134 -4.557 1.00 23.06 489 GLN B C 1
ATOM 3930 O O . GLN B 1 289 ? 4.759 -33.192 -4.198 1.00 20.60 489 GLN B O 1
ATOM 3936 N N . ARG B 1 290 ? 6.714 -34.312 -4.089 1.00 21.44 490 ARG B N 1
ATOM 3937 C CA . ARG B 1 290 ? 7.307 -33.339 -3.181 1.00 21.64 490 ARG B CA 1
ATOM 3938 C C . ARG B 1 290 ? 7.274 -31.940 -3.783 1.00 20.78 490 ARG B C 1
ATOM 3939 O O . ARG B 1 290 ? 6.898 -30.971 -3.110 1.00 22.65 490 ARG B O 1
ATOM 3947 N N . ALA B 1 291 ? 7.675 -31.818 -5.053 1.00 21.21 491 ALA B N 1
ATOM 3948 C CA . ALA B 1 291 ? 7.710 -30.506 -5.696 1.00 20.42 491 ALA B CA 1
ATOM 3949 C C . ALA B 1 291 ? 6.314 -29.897 -5.770 1.00 21.51 491 ALA B C 1
ATOM 3950 O O . ALA B 1 291 ? 6.126 -28.720 -5.444 1.00 22.11 491 ALA B O 1
ATOM 3952 N N . GLU B 1 292 ? 5.318 -30.691 -6.180 1.00 20.34 492 GLU B N 1
ATOM 3953 C CA . GLU B 1 292 ? 3.932 -30.217 -6.215 1.00 23.19 492 GLU B CA 1
ATOM 3954 C C . GLU B 1 292 ? 3.457 -29.733 -4.849 1.00 24.02 492 GLU B C 1
ATOM 3955 O O . GLU B 1 292 ? 2.812 -28.681 -4.737 1.00 21.85 492 GLU B O 1
ATOM 3961 N N . ARG B 1 293 ? 3.730 -30.511 -3.802 1.00 20.88 493 ARG B N 1
ATOM 3962 C CA . ARG B 1 293 ? 3.239 -30.167 -2.474 1.00 18.89 493 ARG B CA 1
ATOM 3963 C C . ARG B 1 293 ? 3.983 -28.970 -1.907 1.00 20.55 493 ARG B C 1
ATOM 3964 O O . ARG B 1 293 ? 3.379 -28.116 -1.250 1.00 20.37 493 ARG B O 1
ATOM 3972 N N . VAL B 1 294 ? 5.292 -28.887 -2.157 1.00 19.01 494 VAL B N 1
ATOM 3973 C CA . VAL B 1 294 ? 6.060 -27.768 -1.615 1.00 20.60 494 VAL B CA 1
ATOM 3974 C C . VAL B 1 294 ? 5.683 -26.476 -2.326 1.00 19.70 494 VAL B C 1
ATOM 3975 O O . VAL B 1 294 ? 5.502 -25.435 -1.683 1.00 20.82 494 VAL B O 1
ATOM 3979 N N . VAL B 1 295 ? 5.548 -26.516 -3.656 1.00 20.64 495 VAL B N 1
ATOM 3980 C CA . VAL B 1 295 ? 5.159 -25.302 -4.378 1.00 20.23 495 VAL B CA 1
ATOM 3981 C C . VAL B 1 295 ? 3.750 -24.881 -3.986 1.00 23.22 495 VAL B C 1
ATOM 3982 O O . VAL B 1 295 ? 3.467 -23.687 -3.810 1.00 20.27 495 VAL B O 1
ATOM 3986 N N . SER B 1 296 ? 2.842 -25.848 -3.835 1.00 20.42 496 SER B N 1
ATOM 3987 C CA . SER B 1 296 ? 1.487 -25.522 -3.410 1.00 19.78 496 SER B CA 1
ATOM 3988 C C . SER B 1 296 ? 1.487 -24.808 -2.061 1.00 23.21 496 SER B C 1
ATOM 3989 O O . SER B 1 296 ? 0.763 -23.822 -1.867 1.00 22.20 496 SER B O 1
ATOM 3992 N N . PHE B 1 297 ? 2.287 -25.302 -1.112 1.00 19.77 497 PHE B N 1
ATOM 3993 C CA . PHE B 1 297 ? 2.363 -24.676 0.202 1.00 18.69 497 PHE B CA 1
ATOM 3994 C C . PHE B 1 297 ? 2.955 -23.279 0.102 1.00 20.33 497 PHE B C 1
ATOM 3995 O O . PHE B 1 297 ? 2.414 -22.319 0.674 1.00 21.83 497 PHE B O 1
ATOM 4003 N N . LEU B 1 298 ? 4.071 -23.154 -0.615 1.00 17.64 498 LEU B N 1
ATOM 4004 C CA . LEU B 1 298 ? 4.813 -21.891 -0.644 1.00 19.59 498 LEU B CA 1
ATOM 4005 C C . LEU B 1 298 ? 4.025 -20.802 -1.356 1.00 22.24 498 LEU B C 1
ATOM 4006 O O . LEU B 1 298 ? 4.080 -19.627 -0.966 1.00 20.80 498 LEU B O 1
ATOM 4011 N N . GLU B 1 299 ? 3.305 -21.160 -2.415 1.00 20.80 499 GLU B N 1
ATOM 4012 C CA . GLU B 1 299 ? 2.580 -20.125 -3.136 1.00 23.32 499 GLU B CA 1
ATOM 4013 C C . GLU B 1 299 ? 1.337 -19.679 -2.389 1.00 22.90 499 GLU B C 1
ATOM 4014 O O . GLU B 1 299 ? 0.774 -18.626 -2.711 1.00 23.55 499 GLU B O 1
ATOM 4020 N N . ARG B 1 300 ? 0.917 -20.430 -1.377 1.00 19.82 500 ARG B N 1
ATOM 4021 C CA . ARG B 1 300 ? -0.183 -20.013 -0.522 1.00 22.47 500 ARG B CA 1
ATOM 4022 C C . ARG B 1 300 ? 0.288 -19.324 0.749 1.00 21.45 500 ARG B C 1
ATOM 4023 O O . ARG B 1 300 ? -0.382 -18.396 1.221 1.00 23.30 500 ARG B O 1
ATOM 4031 N N . TYR B 1 301 ? 1.429 -19.751 1.303 1.00 18.77 501 TYR B N 1
ATOM 4032 C CA . TYR B 1 301 ? 2.025 -19.050 2.433 1.00 19.13 501 TYR B CA 1
ATOM 4033 C C . TYR B 1 301 ? 2.515 -17.673 2.005 1.00 18.89 501 TYR B C 1
ATOM 4034 O O . TYR B 1 301 ? 2.419 -16.702 2.771 1.00 20.38 501 TYR B O 1
ATOM 4043 N N . PHE B 1 302 ? 3.032 -17.572 0.779 1.00 16.88 502 PHE B N 1
ATOM 4044 C CA . PHE B 1 302 ? 3.574 -16.329 0.226 1.00 17.81 502 PHE B CA 1
ATOM 4045 C C . PHE B 1 302 ? 2.850 -16.012 -1.083 1.00 19.67 502 PHE B C 1
ATOM 4046 O O . PHE B 1 302 ? 3.409 -16.182 -2.179 1.00 20.16 502 PHE B O 1
ATOM 4054 N N . PRO B 1 303 ? 1.601 -15.539 -1.004 1.00 20.28 503 PRO B N 1
ATOM 4055 C CA . PRO B 1 303 ? 0.761 -15.448 -2.205 1.00 21.41 503 PRO B CA 1
ATOM 4056 C C . PRO B 1 303 ? 0.953 -14.186 -3.032 1.00 23.93 503 PRO B C 1
ATOM 4057 O O . PRO B 1 303 ? 0.264 -14.030 -4.046 1.00 25.53 503 PRO B O 1
ATOM 4061 N N . ILE B 1 304 ? 1.857 -13.291 -2.649 1.00 21.13 504 ILE B N 1
ATOM 4062 C CA . ILE B 1 304 ? 1.994 -11.989 -3.292 1.00 21.31 504 ILE B CA 1
ATOM 4063 C C . ILE B 1 304 ? 3.301 -11.990 -4.080 1.00 19.39 504 ILE B C 1
ATOM 4064 O O . ILE B 1 304 ? 4.389 -12.021 -3.478 1.00 22.10 504 ILE B O 1
ATOM 4069 N N . PRO B 1 305 ? 3.256 -11.971 -5.410 1.00 20.49 505 PRO B N 1
ATOM 4070 C CA . PRO B 1 305 ? 4.494 -11.794 -6.177 1.00 22.82 505 PRO B CA 1
ATOM 4071 C C . PRO B 1 305 ? 5.223 -10.519 -5.770 1.00 25.06 505 PRO B C 1
ATOM 4072 O O . PRO B 1 305 ? 4.615 -9.469 -5.550 1.00 23.75 505 PRO B O 1
ATOM 4076 N N . ALA B 1 306 ? 6.539 -10.636 -5.643 1.00 23.25 506 ALA B N 1
ATOM 4077 C CA . ALA B 1 306 ? 7.408 -9.530 -5.269 1.00 24.31 506 ALA B CA 1
ATOM 4078 C C . ALA B 1 306 ? 7.639 -8.597 -6.458 1.00 25.09 506 ALA B C 1
ATOM 4079 O O . ALA B 1 306 ? 7.421 -8.981 -7.610 1.00 27.21 506 ALA B O 1
ATOM 4081 N N . PRO B 1 307 ? 8.074 -7.356 -6.199 1.00 25.96 507 PRO B N 1
ATOM 4082 C CA . PRO B 1 307 ? 8.219 -6.376 -7.295 1.00 27.60 507 PRO B CA 1
ATOM 4083 C C . PRO B 1 307 ? 9.205 -6.780 -8.388 1.00 29.53 507 PRO B C 1
ATOM 4084 O O . PRO B 1 307 ? 9.100 -6.265 -9.512 1.00 30.41 507 PRO B O 1
ATOM 4088 N N . TRP B 1 308 ? 10.168 -7.654 -8.097 1.00 26.19 508 TRP B N 1
ATOM 4089 C CA . TRP B 1 308 ? 11.184 -8.062 -9.061 1.00 26.61 508 TRP B CA 1
ATOM 4090 C C . TRP B 1 308 ? 10.787 -9.281 -9.881 1.00 26.17 508 TRP B C 1
ATOM 4091 O O . TRP B 1 308 ? 11.593 -9.759 -10.681 1.00 30.48 508 TRP B O 1
ATOM 4102 N N . GLU B 1 309 ? 9.586 -9.809 -9.699 1.00 25.37 509 GLU B N 1
ATOM 4103 C CA . GLU B 1 309 ? 9.126 -10.943 -10.482 1.00 27.20 509 GLU B CA 1
ATOM 4104 C C . GLU B 1 309 ? 8.466 -10.454 -11.766 1.00 32.01 509 GLU B C 1
ATOM 4105 O O . GLU B 1 309 ? 7.759 -9.442 -11.767 1.00 35.36 509 GLU B O 1
ATOM 4111 N N . LYS B 1 310 ? 8.703 -11.173 -12.857 1.00 35.52 510 LYS B N 1
ATOM 4112 C CA . LYS B 1 310 ? 8.110 -10.813 -14.142 1.00 39.01 510 LYS B CA 1
ATOM 4113 C C . LYS B 1 310 ? 6.593 -10.942 -14.104 1.00 38.63 510 LYS B C 1
ATOM 4114 O O . LYS B 1 310 ? 6.064 -11.942 -13.620 1.00 43.41 510 LYS B O 1
#

Solvent-accessible surface area: 22634 Å² total; per-residue (Å²): 124,76,10,0,2,0,2,14,36,122,127,57,73,43,2,35,6,0,0,14,1,0,41,50,16,0,92,71,5,94,65,0,0,0,6,8,84,21,109,53,8,112,34,18,28,179,51,125,43,18,37,47,6,65,5,134,69,8,22,82,72,199,90,5,36,95,12,145,2,36,32,0,20,14,0,2,0,8,65,3,90,44,6,12,51,20,0,0,9,2,41,35,39,21,4,6,0,78,104,12,154,33,53,24,1,4,4,70,24,4,3,0,9,5,12,123,77,53,65,4,3,10,2,0,52,46,49,0,0,91,37,0,38,154,89,72,79,148,59,2,64,113,0,6,45,14,58,131,135,43,156,65,15,22,40,1,4,86,55,43,1,1,139,32,0,23,90,64,14,55,0,0,24,13,61,118,28,120,23,25,95,0,49,1,8,23,82,60,5,6,156,62,5,51,138,4,66,144,126,88,28,68,12,3,1,2,8,68,86,44,229,86,108,7,77,80,85,70,40,35,109,106,2,47,29,5,0,74,131,2,0,78,97,82,4,85,0,28,174,125,74,9,0,1,0,2,20,38,125,129,55,68,44,1,36,12,0,0,22,1,3,41,56,20,1,94,82,5,84,68,3,0,0,6,7,85,21,105,54,9,110,27,17,28,184,50,119,76,18,38,50,6,66,5,85,72,6,13,86,71,150,100,12,41,97,11,149,2,31,33,0,22,14,0,4,0,8,54,3,86,42,6,11,54,22,0,0,8,2,37,34,41,20,2,6,0,78,83,6,128,35,55,9,3,4,4,66,21,2,3,0,6,0,18,59,70,144,48,8,20,124,13,0,84,120,25,0,127,145,133,45,26,146,6,82,5,132,93,8,40,61,4,3,10,2,0,49,47,49,1,1,75,33,0,45,157,88,27,71,137,33,0,63,90,0,4,56,17,65,130,171,44,102,78,4,0,13,1,8,59,2,0,0,0,2,1,0,13,45,34,12,55,0,0,24,4,101,83,21,101,28,26,112,5,51,0,23,23,82,77,11,21,177,66,9,78,125,4,99,152,114,82,20,62,9,3,1,8,7,58,94,36,101,195,34,116,0,77,68,86,77,18,31,111,104,0,38,22,9,0,69,113,1,0,72,100,82,5,79,4,28,171

Secondary structure (DSSP, 8-state):
--EEEEEE-----HHHHHHHHHHHH-TT---EEEE-SSPPPTTBPP-TTEEEE-GGGT-S-GGG-S---HHHHHTTGGGSTT--SEEEEE-TTEEE-S---GGGTB-TT--EEE----SS-EEEEHHHHHHHHHHSHHHHHHHHT-SS--TTS--IIIIIHHHHHHHTTSEEE--S--EEEEETTSHHHHHHHHHHHHH---SEEEEE-----S-HHHHHHHHHHHHHHHS-SPPTTB-/--EEEEEE-----HHHHHHHHHHHH-TT---EEEE-SSPPPTTBPP-TTEEEE-GGGT-S-GGG-S---HHHHHTTGGG-TT--SEEEEE-TTEEE-S---GGGTB-TT--EEE-B--HHHHHHHHHHHHHHS------B-SS-EEEEHHHHHHHHHHSHHHHHHHHT-SS--TT---IIIIIHHHHHHHTTSEEE--S--EEEE--SSHHHHTHHHHHHHH---SEEEE---SS-SS-HHHHHHHHHHHHHHHS-S--TTB-

Foldseek 3Di:
DAEAEEEEDEDLPLLQLQVLLCVAAVVSHQAYEYEYPYDDDPQFADDPRYHYHYCVQFPPDCLLPDAPAVLLVVLGVLRRPPHDQKYWYAYSQKGFQHHDDPCLAADPVGAGAQAVVDRHIHIHGSVLSVVVCVVPVVQSVVQNSDRYDDPSHDNCGRPPVQVSCVVVVRYDYNPDFFEEEAALLEPVRLVVLVVCQVPPPGRMYGYDHDVGDHDPVVSSVSSSVSSCSSSVDRDPRTD/DAEAEEEEDEDLPLLQLQVLLCVAAVVSHQAYEYEYPDDPDPQFADDRRYHYHYCVQFQPDPVLPDAPAVLLSVLRVLRHPPHDQKYKYAYSQKGFQHHDDCCLAADPVGFGAFAFDPLLQVVLQVLCPVPQNGDRWGWGDRHIHMDGSVLSVVVCVSVVVQSVVQNSHRYDDSSHHRCGGTNSASVCVRVVRYDYRDPFFEEEAELQAPVRLVCLVVCQPVVPGRMYGYDDDPRGPPPPVVSSVSSNVSSCSSSVDRDPRTD